Protein AF-0000000083596758 (afdb_homodimer)

Radius of gyration: 27.06 Å; Cα contacts (8 Å, |Δi|>4): 1217; chains: 2; bounding box: 41×92×55 Å

InterPro domains:
  IPR000073 Alpha/beta hydrolase fold-1 [PF00561] (24-127)
  IPR029058 Alpha/Beta hydrolase fold [G3DSA:3.40.50.1820] (1-276)
  IPR029058 Alpha/Beta hydrolase fold [SSF53474] (4-275)
  IPR050266 AB hydrolase superfamily [PTHR43798] (19-276)

Structure (mmCIF, N/CA/C/O backbone):
data_AF-0000000083596758-model_v1
#
loop_
_entity.id
_entity.type
_entity.pdbx_description
1 polymer 'Alpha/beta hydrolase'
#
loop_
_atom_site.group_PDB
_atom_site.id
_atom_site.type_symbol
_atom_site.label_atom_id
_atom_site.label_alt_id
_atom_site.label_comp_id
_atom_site.label_asym_id
_atom_site.label_entity_id
_atom_site.label_seq_id
_atom_site.pdbx_PDB_ins_code
_atom_site.Cartn_x
_atom_site.Cartn_y
_atom_site.Cartn_z
_atom_site.occupancy
_atom_site.B_iso_or_equiv
_atom_site.auth_seq_id
_atom_site.auth_comp_id
_atom_site.auth_asym_id
_atom_site.auth_atom_id
_atom_site.pdbx_PDB_model_num
ATOM 1 N N . MET A 1 1 ? -4.664 32.719 -5.516 1 89.81 1 MET A N 1
ATOM 2 C CA . MET A 1 1 ? -4.91 32.188 -4.176 1 89.81 1 MET A CA 1
ATOM 3 C C . MET A 1 1 ? -5.664 33.188 -3.322 1 89.81 1 MET A C 1
ATOM 5 O O . MET A 1 1 ? -5.309 34.375 -3.295 1 89.81 1 MET A O 1
ATOM 9 N N . GLU A 1 2 ? -6.789 32.812 -2.775 1 94.81 2 GLU A N 1
ATOM 10 C CA . GLU A 1 2 ? -7.566 33.656 -1.865 1 94.81 2 GLU A CA 1
ATOM 11 C C . GLU A 1 2 ? -7.566 33.094 -0.452 1 94.81 2 GLU A C 1
ATOM 13 O O . GLU A 1 2 ? -7.414 31.875 -0.271 1 94.81 2 GLU A O 1
ATOM 18 N N . THR A 1 3 ? -7.672 33.969 0.487 1 97.44 3 THR A N 1
ATOM 19 C CA . THR A 1 3 ? -7.773 33.531 1.877 1 97.44 3 THR A CA 1
ATOM 20 C C . THR A 1 3 ? -9.172 33.781 2.428 1 97.44 3 THR A C 1
ATOM 22 O O . THR A 1 3 ? -9.805 34.781 2.059 1 97.44 3 THR A O 1
ATOM 25 N N . ASN A 1 4 ? -9.617 32.875 3.217 1 98 4 ASN A N 1
ATOM 26 C CA . ASN A 1 4 ? -10.961 32.969 3.787 1 98 4 ASN A CA 1
ATOM 27 C C . ASN A 1 4 ? -10.969 32.562 5.258 1 98 4 ASN A C 1
ATOM 29 O O . ASN A 1 4 ? -10.039 31.906 5.734 1 98 4 ASN A O 1
ATOM 33 N N . VAL A 1 5 ? -11.953 33.062 5.969 1 98.12 5 VAL A N 1
ATOM 34 C CA . VAL A 1 5 ? -12.242 32.625 7.34 1 98.12 5 VAL A CA 1
ATOM 35 C C . VAL A 1 5 ? -13.703 32.219 7.461 1 98.12 5 VAL A C 1
ATOM 37 O O . VAL A 1 5 ? -14.594 32.906 6.938 1 98.12 5 VAL A O 1
ATOM 40 N N . VAL A 1 6 ? -13.914 31.141 8.07 1 98 6 VAL A N 1
ATOM 41 C CA . VAL A 1 6 ? -15.273 30.656 8.266 1 98 6 VAL A CA 1
ATOM 42 C C . VAL A 1 6 ? -15.461 30.203 9.711 1 98 6 VAL A C 1
ATOM 44 O O . VAL A 1 6 ? -14.492 29.844 10.391 1 98 6 VAL A O 1
ATOM 47 N N . ASN A 1 7 ? -16.672 30.344 10.227 1 97.69 7 ASN A N 1
ATOM 48 C CA . ASN A 1 7 ? -16.984 29.828 11.562 1 97.69 7 ASN A CA 1
ATOM 49 C C . ASN A 1 7 ? -17.375 28.359 11.531 1 97.69 7 ASN A C 1
ATOM 51 O O . ASN A 1 7 ? -18.312 27.984 10.828 1 97.69 7 ASN A O 1
ATOM 55 N N . VAL A 1 8 ? -16.641 27.625 12.203 1 95.44 8 VAL A N 1
ATOM 56 C CA . VAL A 1 8 ? -16.875 26.188 12.305 1 95.44 8 VAL A CA 1
ATOM 57 C C . VAL A 1 8 ? -16.922 25.766 13.773 1 95.44 8 VAL A C 1
ATOM 59 O O . VAL A 1 8 ? -15.953 25.938 14.508 1 95.44 8 VAL A O 1
ATOM 62 N N . ASN A 1 9 ? -18.031 25.156 14.18 1 95.19 9 ASN A N 1
ATOM 63 C CA . ASN A 1 9 ? -18.203 24.672 15.539 1 95.19 9 ASN A CA 1
ATOM 64 C C . ASN A 1 9 ? -17.828 25.734 16.562 1 95.19 9 ASN A C 1
ATOM 66 O O . ASN A 1 9 ? -17.078 25.469 17.5 1 95.19 9 ASN A O 1
ATOM 70 N N . GLY A 1 10 ? -18.125 26.938 16.344 1 94.62 10 GLY A N 1
ATOM 71 C CA . GLY A 1 10 ? -18 27.984 17.328 1 94.62 10 GLY A CA 1
ATOM 72 C C . GLY A 1 10 ? -16.656 28.688 17.297 1 94.62 10 GLY A C 1
ATOM 73 O O . GLY A 1 10 ? -16.344 29.5 18.172 1 94.62 10 GLY A O 1
ATOM 74 N N . GLY A 1 11 ? -15.867 28.359 16.297 1 96.56 11 GLY A N 1
ATOM 75 C CA . GLY A 1 11 ? -14.562 28.984 16.156 1 96.56 11 GLY A CA 1
ATOM 76 C C . GLY A 1 11 ? -14.203 29.312 14.719 1 96.56 11 GLY A C 1
ATOM 77 O O . GLY A 1 11 ? -14.742 28.703 13.789 1 96.56 11 GLY A O 1
ATOM 78 N N . GLU A 1 12 ? -13.328 30.203 14.594 1 98.06 12 GLU A N 1
ATOM 79 C CA . GLU A 1 12 ? -12.914 30.641 13.266 1 98.06 12 GLU A CA 1
ATOM 80 C C . GLU A 1 12 ? -11.867 29.688 12.68 1 98.06 12 GLU A C 1
ATOM 82 O O . GLU A 1 12 ? -10.93 29.281 13.367 1 98.06 12 GLU A O 1
ATOM 87 N N . LEU A 1 13 ? -12.062 29.328 11.445 1 98.62 13 LEU A N 1
ATOM 88 C CA . LEU A 1 13 ? -11.086 28.547 10.695 1 98.62 13 LEU A CA 1
ATOM 89 C C . LEU A 1 13 ? -10.602 29.312 9.469 1 98.62 13 LEU A C 1
ATOM 91 O O . LEU A 1 13 ? -11.414 29.734 8.633 1 98.62 13 LEU A O 1
ATOM 95 N N . PHE A 1 14 ? -9.336 29.516 9.422 1 98.69 14 PHE A N 1
ATOM 96 C CA . PHE A 1 14 ? -8.695 30.156 8.281 1 98.69 14 PHE A CA 1
ATOM 97 C C . PHE A 1 14 ? -8.281 29.125 7.246 1 98.69 14 PHE A C 1
ATOM 99 O O . PHE A 1 14 ? -7.812 28.031 7.598 1 98.69 14 PHE A O 1
ATOM 106 N N . TYR A 1 15 ? -8.484 29.438 5.926 1 98.75 15 TYR A N 1
ATOM 107 C CA . TYR A 1 15 ? -7.934 28.562 4.898 1 98.75 15 TYR A CA 1
ATOM 108 C C . TYR A 1 15 ? -7.523 29.344 3.662 1 98.75 15 TYR A C 1
ATOM 110 O O . TYR A 1 15 ? -8.133 30.375 3.346 1 98.75 15 TYR A O 1
ATOM 118 N N . ALA A 1 16 ? -6.434 28.938 3.07 1 98.69 16 ALA A N 1
ATOM 119 C CA . ALA A 1 16 ? -6.02 29.391 1.745 1 98.69 16 ALA A CA 1
ATOM 120 C C . ALA A 1 16 ? -6.688 28.562 0.647 1 98.69 16 ALA A C 1
ATOM 122 O O . ALA A 1 16 ? -6.723 27.328 0.723 1 98.69 16 ALA A O 1
ATOM 123 N N . ASP A 1 17 ? -7.23 29.25 -0.386 1 98.62 17 ASP A N 1
ATOM 124 C CA . ASP A 1 17 ? -8.008 28.625 -1.45 1 98.62 17 ASP A CA 1
ATOM 125 C C . ASP A 1 17 ? -7.367 28.859 -2.814 1 98.62 17 ASP A C 1
ATOM 127 O O . ASP A 1 17 ? -7.297 30 -3.287 1 98.62 17 ASP A O 1
ATOM 131 N N . TYR A 1 18 ? -6.852 27.781 -3.387 1 98.56 18 TYR A N 1
ATOM 132 C CA . TYR A 1 18 ? -6.297 27.797 -4.734 1 98.56 18 TYR A CA 1
ATOM 133 C C . TYR A 1 18 ? -7.273 27.203 -5.738 1 98.56 18 TYR A C 1
ATOM 135 O O . TYR A 1 18 ? -7.691 26.062 -5.598 1 98.56 18 TYR A O 1
ATOM 143 N N . PRO A 1 19 ? -7.645 27.984 -6.762 1 97.75 19 PRO A N 1
ATOM 144 C CA . PRO A 1 19 ? -8.664 27.5 -7.695 1 97.75 19 PRO A CA 1
ATOM 145 C C . PRO A 1 19 ? -8.18 26.328 -8.547 1 97.75 19 PRO A C 1
ATOM 147 O O . PRO A 1 19 ? -6.969 26.156 -8.734 1 97.75 19 PRO A O 1
ATOM 150 N N . GLY A 1 20 ? -9.133 25.531 -9 1 97.69 20 GLY A N 1
ATOM 151 C CA . GLY A 1 20 ? -8.969 24.391 -9.898 1 97.69 20 GLY A CA 1
ATOM 152 C C . GLY A 1 20 ? -10.281 23.797 -10.352 1 97.69 20 GLY A C 1
ATOM 153 O O . GLY A 1 20 ? -11.352 24.203 -9.883 1 97.69 20 GLY A O 1
ATOM 154 N N . THR A 1 21 ? -10.195 22.766 -11.281 1 96.81 21 THR A N 1
ATOM 155 C CA . THR A 1 21 ? -11.445 22.375 -11.914 1 96.81 21 THR A CA 1
ATOM 156 C C . THR A 1 21 ? -11.617 20.859 -11.875 1 96.81 21 THR A C 1
ATOM 158 O O . THR A 1 21 ? -12.695 20.344 -12.188 1 96.81 21 THR A O 1
ATOM 161 N N . GLN A 1 22 ? -10.68 20.062 -11.484 1 97.44 22 GLN A N 1
ATOM 162 C CA . GLN A 1 22 ? -10.734 18.609 -11.594 1 97.44 22 GLN A CA 1
ATOM 163 C C . GLN A 1 22 ? -11.164 17.969 -10.281 1 97.44 22 GLN A C 1
ATOM 165 O O . GLN A 1 22 ? -11.102 16.75 -10.125 1 97.44 22 GLN A O 1
ATOM 170 N N . GLY A 1 23 ? -11.602 18.797 -9.281 1 98 23 GLY A N 1
ATOM 171 C CA . GLY A 1 23 ? -11.945 18.344 -7.945 1 98 23 GLY A CA 1
ATOM 172 C C . GLY A 1 23 ? -11.344 19.203 -6.852 1 98 23 GLY A C 1
ATOM 173 O O . GLY A 1 23 ? -10.617 20.172 -7.141 1 98 23 GLY A O 1
ATOM 174 N N . THR A 1 24 ? -11.664 18.891 -5.598 1 98.88 24 THR A N 1
ATOM 175 C CA . THR A 1 24 ? -11.203 19.719 -4.488 1 98.88 24 THR A CA 1
ATOM 176 C C . THR A 1 24 ? -10.344 18.891 -3.527 1 98.88 24 THR A C 1
ATOM 178 O O . THR A 1 24 ? -10.766 17.828 -3.059 1 98.88 24 THR A O 1
ATOM 181 N N . ILE A 1 25 ? -9.164 19.312 -3.314 1 98.94 25 ILE A N 1
ATOM 182 C CA . ILE A 1 25 ? -8.258 18.75 -2.312 1 98.94 25 ILE A CA 1
ATOM 183 C C . ILE A 1 25 ? -8.266 19.641 -1.064 1 98.94 25 ILE A C 1
ATOM 185 O O . ILE A 1 25 ? -8.078 20.859 -1.154 1 98.94 25 ILE A O 1
ATOM 189 N N . VAL A 1 26 ? -8.547 19.094 0.053 1 98.94 26 VAL A N 1
ATOM 190 C CA . VAL A 1 26 ? -8.445 19.797 1.334 1 98.94 26 VAL A CA 1
ATOM 191 C C . VAL A 1 26 ? -7.23 19.281 2.105 1 98.94 26 VAL A C 1
ATOM 193 O O . VAL A 1 26 ? -7.094 18.078 2.328 1 98.94 26 VAL A O 1
ATOM 196 N N . ALA A 1 27 ? -6.371 20.188 2.51 1 98.94 27 ALA A N 1
ATOM 197 C CA . ALA A 1 27 ? -5.086 19.812 3.09 1 98.94 27 ALA A CA 1
ATOM 198 C C . ALA A 1 27 ? -4.938 20.359 4.508 1 98.94 27 ALA A C 1
ATOM 200 O O . ALA A 1 27 ? -5.352 21.484 4.789 1 98.94 27 ALA A O 1
ATOM 201 N N . VAL A 1 28 ? -4.379 19.516 5.367 1 98.94 28 VAL A N 1
ATOM 202 C CA . VAL A 1 28 ? -4.188 19.891 6.762 1 98.94 28 VAL A CA 1
ATOM 203 C C . VAL A 1 28 ? -2.732 19.656 7.168 1 98.94 28 VAL A C 1
ATOM 205 O O . VAL A 1 28 ? -2.133 18.656 6.789 1 98.94 28 VAL A O 1
ATOM 208 N N . HIS A 1 29 ? -2.203 20.531 7.895 1 98.81 29 HIS A N 1
ATOM 209 C CA . HIS A 1 29 ? -0.805 20.578 8.305 1 98.81 29 HIS A CA 1
ATOM 210 C C . HIS A 1 29 ? -0.559 19.75 9.555 1 98.81 29 HIS A C 1
ATOM 212 O O . HIS A 1 29 ? -1.462 19.062 10.031 1 98.81 29 HIS A O 1
ATOM 218 N N . GLY A 1 30 ? 0.671 19.734 10.039 1 98.69 30 GLY A N 1
ATOM 219 C CA . GLY A 1 30 ? 1.101 18.953 11.188 1 98.69 30 GLY A CA 1
ATOM 220 C C . GLY A 1 30 ? 0.884 19.672 12.508 1 98.69 30 GLY A C 1
ATOM 221 O O . GLY A 1 30 ? 0.306 20.75 12.547 1 98.69 30 GLY A O 1
ATOM 222 N N . LEU A 1 31 ? 1.42 19.156 13.562 1 98.56 31 LEU A N 1
ATOM 223 C CA . LEU A 1 31 ? 1.129 19.5 14.953 1 98.56 31 LEU A CA 1
ATOM 224 C C . LEU A 1 31 ? 1.433 20.969 15.227 1 98.56 31 LEU A C 1
ATOM 226 O O . LEU A 1 31 ? 0.623 21.672 15.844 1 98.56 31 LEU A O 1
ATOM 230 N N . THR A 1 32 ? 2.566 21.453 14.742 1 97.12 32 THR A N 1
ATOM 231 C CA . THR A 1 32 ? 2.98 22.812 15.062 1 97.12 32 THR A CA 1
ATOM 232 C C . THR A 1 32 ? 2.979 23.688 13.82 1 97.12 32 THR A C 1
ATOM 234 O O . THR A 1 32 ? 3.639 24.734 13.789 1 97.12 32 THR A O 1
ATOM 237 N N . GLY A 1 33 ? 2.293 23.219 12.812 1 97.56 33 GLY A N 1
ATOM 238 C CA . GLY A 1 33 ? 2.369 23.922 11.547 1 97.56 33 GLY A CA 1
ATOM 239 C C . GLY A 1 33 ? 1.163 24.797 11.273 1 97.56 33 GLY A C 1
ATOM 240 O O . GLY A 1 33 ? 0.486 25.234 12.211 1 97.56 33 GLY A O 1
ATOM 241 N N . ASN A 1 34 ? 1.078 25.172 10.062 1 98.5 34 ASN A N 1
ATOM 242 C CA . ASN A 1 34 ? -0.009 25.953 9.492 1 98.5 34 ASN A CA 1
ATOM 243 C C . ASN A 1 34 ? -0.169 25.688 7.996 1 98.5 34 ASN A C 1
ATOM 245 O O . ASN A 1 34 ? 0.519 24.844 7.438 1 98.5 34 ASN A O 1
ATOM 249 N N . HIS A 1 35 ? -1.132 26.422 7.34 1 98.69 35 HIS A N 1
ATOM 250 C CA . HIS A 1 35 ? -1.505 26.094 5.969 1 98.69 35 HIS A CA 1
ATOM 251 C C . HIS A 1 35 ? -0.314 26.219 5.027 1 98.69 35 HIS A C 1
ATOM 253 O O . HIS A 1 35 ? -0.29 25.609 3.957 1 98.69 35 HIS A O 1
ATOM 259 N N . LYS A 1 36 ? 0.715 26.984 5.379 1 98.25 36 LYS A N 1
ATOM 260 C CA . LYS A 1 36 ? 1.865 27.234 4.516 1 98.25 36 LYS A CA 1
ATOM 261 C C . LYS A 1 36 ? 2.77 26 4.438 1 98.25 36 LYS A C 1
ATOM 263 O O . LYS A 1 36 ? 3.625 25.922 3.553 1 98.25 36 LYS A O 1
ATOM 268 N N . GLN A 1 37 ? 2.551 25.078 5.367 1 97.81 37 GLN A N 1
ATOM 269 C CA . GLN A 1 37 ? 3.314 23.828 5.336 1 97.81 37 GLN A CA 1
ATOM 270 C C . GLN A 1 37 ? 2.957 23 4.109 1 97.81 37 GLN A C 1
ATOM 272 O O . GLN A 1 37 ? 3.723 22.109 3.705 1 97.81 37 GLN A O 1
ATOM 277 N N . MET A 1 38 ? 1.805 23.297 3.52 1 98.38 38 MET A N 1
ATOM 278 C CA . MET A 1 38 ? 1.332 22.516 2.385 1 98.38 38 MET A CA 1
ATOM 279 C C . MET A 1 38 ? 1.638 23.219 1.067 1 98.38 38 MET A C 1
ATOM 281 O O . MET A 1 38 ? 1.097 22.859 0.023 1 98.38 38 MET A O 1
ATOM 285 N N . HIS A 1 39 ? 2.523 24.156 1.087 1 97.56 39 HIS A N 1
ATOM 286 C CA . HIS A 1 39 ? 2.797 25.078 -0.008 1 97.56 39 HIS A CA 1
ATOM 287 C C . HIS A 1 39 ? 3.213 24.344 -1.271 1 97.56 39 HIS A C 1
ATOM 289 O O . HIS A 1 39 ? 2.672 24.578 -2.35 1 97.56 39 HIS A O 1
ATOM 295 N N . TYR A 1 40 ? 4.137 23.453 -1.19 1 97.94 40 TYR A N 1
ATOM 296 C CA . TYR A 1 40 ? 4.684 22.797 -2.375 1 97.94 40 TYR A CA 1
ATOM 297 C C . TYR A 1 40 ? 3.635 21.906 -3.037 1 97.94 40 TYR A C 1
ATOM 299 O O . TYR A 1 40 ? 3.619 21.766 -4.262 1 97.94 40 TYR A O 1
ATOM 307 N N . TYR A 1 41 ? 2.756 21.375 -2.213 1 98.75 41 TYR A N 1
ATOM 308 C CA . TYR A 1 41 ? 1.682 20.562 -2.771 1 98.75 41 TYR A CA 1
ATOM 309 C C . TYR A 1 41 ? 0.6 21.438 -3.389 1 98.75 41 TYR A C 1
ATOM 311 O O . TYR A 1 41 ? 0.022 21.094 -4.422 1 98.75 41 TYR A O 1
ATOM 319 N N . ALA A 1 42 ? 0.338 22.594 -2.768 1 98.62 42 ALA A N 1
ATOM 320 C CA . ALA A 1 42 ? -0.58 23.547 -3.369 1 98.62 42 ALA A CA 1
ATOM 321 C C . ALA A 1 42 ? -0.071 24.016 -4.73 1 98.62 42 ALA A C 1
ATOM 323 O O . ALA A 1 42 ? -0.833 24.078 -5.699 1 98.62 42 ALA A O 1
ATOM 324 N N . GLN A 1 43 ? 1.23 24.297 -4.789 1 98.12 43 GLN A N 1
ATOM 325 C CA . GLN A 1 43 ? 1.823 24.75 -6.039 1 98.12 43 GLN A CA 1
ATOM 326 C C . GLN A 1 43 ? 1.802 23.656 -7.098 1 98.12 43 GLN A C 1
ATOM 328 O O . GLN A 1 43 ? 1.591 23.938 -8.281 1 98.12 43 GLN A O 1
ATOM 333 N N . LEU A 1 44 ? 1.998 22.469 -6.676 1 98.31 44 LEU A N 1
ATOM 334 C CA . LEU A 1 44 ? 2.014 21.312 -7.578 1 98.31 44 LEU A CA 1
ATOM 335 C C . LEU A 1 44 ? 0.642 21.109 -8.211 1 98.31 44 LEU A C 1
ATOM 337 O O . LEU A 1 44 ? 0.542 20.766 -9.391 1 98.31 44 LEU A O 1
ATOM 341 N N . LEU A 1 45 ? -0.464 21.359 -7.418 1 98.69 45 LEU A N 1
ATOM 342 C CA . LEU A 1 45 ? -1.747 20.781 -7.805 1 98.69 45 LEU A CA 1
ATOM 343 C C . LEU A 1 45 ? -2.738 21.875 -8.195 1 98.69 45 LEU A C 1
ATOM 345 O O . LEU A 1 45 ? -3.762 21.594 -8.82 1 98.69 45 LEU A O 1
ATOM 349 N N . LYS A 1 46 ? -2.434 23.078 -7.812 1 98.06 46 LYS A N 1
ATOM 350 C CA . LYS A 1 46 ? -3.34 24.172 -8.125 1 98.06 46 LYS A CA 1
ATOM 351 C C . LYS A 1 46 ? -3.574 24.281 -9.633 1 98.06 46 LYS A C 1
ATOM 353 O O . LYS A 1 46 ? -2.727 23.875 -10.43 1 98.06 46 LYS A O 1
ATOM 358 N N . GLY A 1 47 ? -4.703 24.859 -10.008 1 97.69 47 GLY A N 1
ATOM 359 C CA . GLY A 1 47 ? -5.066 24.938 -11.414 1 97.69 47 GLY A CA 1
ATOM 360 C C . GLY A 1 47 ? -5.805 23.703 -11.914 1 97.69 47 GLY A C 1
ATOM 361 O O . GLY A 1 47 ? -6.879 23.828 -12.508 1 97.69 47 GLY A O 1
ATOM 362 N N . ASP A 1 48 ? -5.254 22.547 -11.609 1 98.06 48 ASP A N 1
ATOM 363 C CA . ASP A 1 48 ? -5.934 21.297 -11.922 1 98.06 48 ASP A CA 1
ATOM 364 C C . ASP A 1 48 ? -7.004 20.969 -10.883 1 98.06 48 ASP A C 1
ATOM 366 O O . ASP A 1 48 ? -8.148 20.688 -11.227 1 98.06 48 ASP A O 1
ATOM 370 N N . TYR A 1 49 ? -6.594 21.094 -9.625 1 98.69 49 TYR A N 1
ATOM 371 C CA . TYR A 1 49 ? -7.504 20.859 -8.508 1 98.69 49 TYR A CA 1
ATOM 372 C C . TYR A 1 49 ? -7.719 22.141 -7.711 1 98.69 49 TYR A C 1
ATOM 374 O O . TYR A 1 49 ? -6.793 22.953 -7.551 1 98.69 49 TYR A O 1
ATOM 382 N N . ARG A 1 50 ? -8.898 22.375 -7.227 1 98.75 50 ARG A N 1
ATOM 383 C CA . ARG A 1 50 ? -9.039 23.328 -6.129 1 98.75 50 ARG A CA 1
ATOM 384 C C . ARG A 1 50 ? -8.312 22.844 -4.883 1 98.75 50 ARG A C 1
ATOM 386 O O . ARG A 1 50 ? -8.492 21.688 -4.465 1 98.75 50 ARG A O 1
ATOM 393 N N . PHE A 1 51 ? -7.469 23.625 -4.43 1 98.88 51 PHE A N 1
ATOM 394 C CA . PHE A 1 51 ? -6.656 23.25 -3.279 1 98.88 51 PHE A CA 1
ATOM 395 C C . PHE A 1 51 ? -6.938 24.172 -2.096 1 98.88 51 PHE A C 1
ATOM 397 O O . PHE A 1 51 ? -6.707 25.375 -2.17 1 98.88 51 PHE A O 1
ATOM 404 N N . ILE A 1 52 ? -7.453 23.562 -1.037 1 98.88 52 ILE A N 1
ATOM 405 C CA . ILE A 1 52 ? -7.773 24.297 0.184 1 98.88 52 ILE A CA 1
ATOM 406 C C . ILE A 1 52 ? -6.824 23.875 1.303 1 98.88 52 ILE A C 1
ATOM 408 O O . ILE A 1 52 ? -6.789 22.703 1.687 1 98.88 52 ILE A O 1
ATOM 412 N N . SER A 1 53 ? -6.062 24.766 1.787 1 98.88 53 SER A N 1
ATOM 413 C CA . SER A 1 53 ? -5.145 24.516 2.891 1 98.88 53 SER A CA 1
ATOM 414 C C . SER A 1 53 ? -5.59 25.234 4.16 1 98.88 53 SER A C 1
ATOM 416 O O . SER A 1 53 ? -5.707 26.453 4.176 1 98.88 53 SER A O 1
ATOM 418 N N . VAL A 1 54 ? -5.703 24.5 5.273 1 98.81 54 VAL A N 1
ATOM 419 C CA . VAL A 1 54 ? -6.387 25.016 6.453 1 98.81 54 VAL A CA 1
ATOM 420 C C . VAL A 1 54 ? -5.367 25.312 7.555 1 98.81 54 VAL A C 1
ATOM 422 O O . VAL A 1 54 ? -4.367 24.594 7.688 1 98.81 54 VAL A O 1
ATOM 425 N N . ASP A 1 55 ? -5.609 26.391 8.273 1 98.88 55 ASP A N 1
ATOM 426 C CA . ASP A 1 55 ? -5.055 26.516 9.617 1 98.88 55 ASP A CA 1
ATOM 427 C C . ASP A 1 55 ? -5.977 25.859 10.656 1 98.88 55 ASP A C 1
ATOM 429 O O . ASP A 1 55 ? -7.113 26.297 10.844 1 98.88 55 ASP A O 1
ATOM 433 N N . LEU A 1 56 ? -5.492 24.859 11.312 1 98.81 56 LEU A N 1
ATOM 434 C CA . LEU A 1 56 ? -6.289 24.297 12.398 1 98.81 56 LEU A CA 1
ATOM 435 C C . LEU A 1 56 ? -6.516 25.328 13.5 1 98.81 56 LEU A C 1
ATOM 437 O O . LEU A 1 56 ? -5.719 26.266 13.656 1 98.81 56 LEU A O 1
ATOM 441 N N . LYS A 1 57 ? -7.59 25.172 14.25 1 98.69 57 LYS A N 1
ATOM 442 C CA . LYS A 1 57 ? -7.793 26.062 15.391 1 98.69 57 LYS A CA 1
ATOM 443 C C . LYS A 1 57 ? -6.582 26.047 16.312 1 98.69 57 LYS A C 1
ATOM 445 O O . LYS A 1 57 ? -6.027 24.984 16.609 1 98.69 57 LYS A O 1
ATOM 450 N N . GLY A 1 58 ? -6.207 27.203 16.703 1 98 58 GLY A N 1
ATOM 451 C CA . GLY A 1 58 ? -5.035 27.359 17.547 1 98 58 GLY A CA 1
ATOM 452 C C . GLY A 1 58 ? -3.748 27.531 16.766 1 98 58 GLY A C 1
ATOM 453 O O . GLY A 1 58 ? -2.68 27.734 17.359 1 98 58 GLY A O 1
ATOM 454 N N . ARG A 1 59 ? -3.879 27.484 15.438 1 98.12 59 ARG A N 1
ATOM 455 C CA . ARG A 1 59 ? -2.717 27.672 14.57 1 98.12 59 ARG A CA 1
ATOM 456 C C . ARG A 1 59 ? -2.941 28.812 13.578 1 98.12 59 ARG A C 1
ATOM 458 O O . ARG A 1 59 ? -4.07 29.062 13.156 1 98.12 59 ARG A O 1
ATOM 465 N N . GLY A 1 60 ? -1.824 29.438 13.219 1 97.62 60 GLY A N 1
ATOM 466 C CA . GLY A 1 60 ? -1.878 30.453 12.18 1 97.62 60 GLY A CA 1
ATOM 467 C C . GLY A 1 60 ? -2.891 31.547 12.469 1 97.62 60 GLY A C 1
ATOM 468 O O . GLY A 1 60 ? -2.873 32.156 13.547 1 97.62 60 GLY A O 1
ATOM 469 N N . ASN A 1 61 ? -3.783 31.734 11.492 1 97.88 61 ASN A N 1
ATOM 470 C CA . ASN A 1 61 ? -4.727 32.844 11.633 1 97.88 61 ASN A CA 1
ATOM 471 C C . ASN A 1 61 ? -6.129 32.344 11.969 1 97.88 61 ASN A C 1
ATOM 473 O O . ASN A 1 61 ? -7.098 33.094 11.875 1 97.88 61 ASN A O 1
ATOM 477 N N . SER A 1 62 ? -6.234 31.047 12.305 1 98.5 62 SER A N 1
ATOM 478 C CA . SER A 1 62 ? -7.492 30.531 12.836 1 98.5 62 SER A CA 1
ATOM 479 C C . SER A 1 62 ? -7.707 30.984 14.273 1 98.5 62 SER A C 1
ATOM 481 O O . SER A 1 62 ? -6.789 31.516 14.906 1 98.5 62 SER A O 1
ATOM 483 N N . GLY A 1 63 ? -8.898 30.844 14.758 1 97.38 63 GLY A N 1
ATOM 484 C CA . GLY A 1 63 ? -9.227 31.172 16.141 1 97.38 63 GLY A CA 1
ATOM 485 C C . GLY A 1 63 ? -8.523 30.281 17.141 1 97.38 63 GLY A C 1
ATOM 486 O O . GLY A 1 63 ? -7.785 29.375 16.766 1 97.38 63 GLY A O 1
ATOM 487 N N . GLN A 1 64 ? -8.797 30.516 18.391 1 95.94 64 GLN A N 1
ATOM 488 C CA . GLN A 1 64 ? -8.148 29.781 19.469 1 95.94 64 GLN A CA 1
ATOM 489 C C . GLN A 1 64 ? -8.625 28.344 19.516 1 95.94 64 GLN A C 1
ATOM 491 O O . GLN A 1 64 ? -9.773 28.047 19.156 1 95.94 64 GLN A O 1
ATOM 496 N N . ALA A 1 65 ? -7.723 27.469 19.906 1 95.69 65 ALA A N 1
ATOM 497 C CA . ALA A 1 65 ? -8.117 26.094 20.141 1 95.69 65 ALA A CA 1
ATOM 498 C C . ALA A 1 65 ? -9.078 25.984 21.312 1 95.69 65 ALA A C 1
ATOM 500 O O . ALA A 1 65 ? -8.93 26.688 22.312 1 95.69 65 ALA A O 1
ATOM 501 N N . PRO A 1 66 ? -10.031 25.141 21.172 1 95.69 66 PRO A N 1
ATOM 502 C CA . PRO A 1 66 ? -10.945 24.953 22.297 1 95.69 66 PRO A CA 1
ATOM 503 C C . PRO A 1 66 ? -10.281 24.25 23.484 1 95.69 66 PRO A C 1
ATOM 505 O O . PRO A 1 66 ? -9.172 23.719 23.344 1 95.69 66 PRO A O 1
ATOM 508 N N . GLU A 1 67 ? -10.992 24.234 24.594 1 95.62 67 GLU A N 1
ATOM 509 C CA . GLU A 1 67 ? -10.484 23.625 25.828 1 95.62 67 GLU A CA 1
ATOM 510 C C . GLU A 1 67 ? -10.188 22.156 25.641 1 95.62 67 GLU A C 1
ATOM 512 O O . GLU A 1 67 ? -9.203 21.641 26.172 1 95.62 67 GLU A O 1
ATOM 517 N N . ASN A 1 68 ? -10.977 21.484 24.828 1 95.25 68 ASN A N 1
ATOM 518 C CA . ASN A 1 68 ? -10.836 20.047 24.625 1 95.25 68 ASN A CA 1
ATOM 519 C C . ASN A 1 68 ? -10.258 19.719 23.25 1 95.25 68 ASN A C 1
ATOM 521 O O . ASN A 1 68 ? -10.727 18.797 22.578 1 95.25 68 ASN A O 1
ATOM 525 N N . THR A 1 69 ? -9.297 20.484 22.844 1 97.81 69 THR A N 1
ATOM 526 C CA . THR A 1 69 ? -8.711 20.266 21.531 1 97.81 69 THR A CA 1
ATOM 527 C C . THR A 1 69 ? -8.117 18.859 21.422 1 97.81 69 THR A C 1
ATOM 529 O O . THR A 1 69 ? -7.66 18.297 22.422 1 97.81 69 THR A O 1
ATOM 532 N N . SER A 1 70 ? -8.234 18.25 20.297 1 98.31 70 SER A N 1
ATOM 533 C CA . SER A 1 70 ? -7.773 16.906 19.984 1 98.31 70 SER A CA 1
ATOM 534 C C . SER A 1 70 ? -7.855 16.625 18.484 1 98.31 70 SER A C 1
ATOM 536 O O . SER A 1 70 ? -8.469 17.391 17.734 1 98.31 70 SER A O 1
ATOM 538 N N . ILE A 1 71 ? -7.258 15.586 18.141 1 98.38 71 ILE A N 1
ATOM 539 C CA . ILE A 1 71 ? -7.391 15.109 16.766 1 98.38 71 ILE A CA 1
ATOM 540 C C . ILE A 1 71 ? -8.867 14.945 16.422 1 98.38 71 ILE A C 1
ATOM 542 O O . ILE A 1 71 ? -9.305 15.32 15.328 1 98.38 71 ILE A O 1
ATOM 546 N N . GLU A 1 72 ? -9.648 14.445 17.359 1 98.12 72 GLU A N 1
ATOM 547 C CA . GLU A 1 72 ? -11.078 14.242 17.141 1 98.12 72 GLU A CA 1
ATOM 548 C C . GLU A 1 72 ? -11.797 15.578 16.922 1 98.12 72 GLU A C 1
ATOM 550 O O . GLU A 1 72 ? -12.664 15.695 16.062 1 98.12 72 GLU A O 1
ATOM 555 N N . GLN A 1 73 ? -11.445 16.531 17.75 1 98.06 73 GLN A N 1
ATOM 556 C CA . GLN A 1 73 ? -12.078 17.844 17.609 1 98.06 73 GLN A CA 1
ATOM 557 C C . GLN A 1 73 ? -11.719 18.484 16.266 1 98.06 73 GLN A C 1
ATOM 559 O O . GLN A 1 73 ? -12.57 19.078 15.609 1 98.06 73 GLN A O 1
ATOM 564 N N . HIS A 1 74 ? -10.445 18.438 15.914 1 98.75 74 HIS A N 1
ATOM 565 C CA . HIS A 1 74 ? -10.039 18.953 14.609 1 98.75 74 HIS A CA 1
ATOM 566 C C . HIS A 1 74 ? -10.742 18.203 13.477 1 98.75 74 HIS A C 1
ATOM 568 O O . HIS A 1 74 ? -11.109 18.812 12.469 1 98.75 74 HIS A O 1
ATOM 574 N N . THR A 1 75 ? -10.93 16.875 13.641 1 98.75 75 THR A N 1
ATOM 575 C CA . THR A 1 75 ? -11.672 16.078 12.664 1 98.75 75 THR A CA 1
ATOM 576 C C . THR A 1 75 ? -13.078 16.625 12.469 1 98.75 75 THR A C 1
ATOM 578 O O . THR A 1 75 ? -13.523 16.828 11.336 1 98.75 75 THR A O 1
ATOM 581 N N . LYS A 1 76 ? -13.75 16.922 13.562 1 98.5 76 LYS A N 1
ATOM 582 C CA . LYS A 1 76 ? -15.094 17.484 13.516 1 98.5 76 LYS A CA 1
ATOM 583 C C . LYS A 1 76 ? -15.109 18.828 12.789 1 98.5 76 LYS A C 1
ATOM 585 O O . LYS A 1 76 ? -16.031 19.125 12.023 1 98.5 76 LYS A O 1
ATOM 590 N N . ASP A 1 77 ? -14.109 19.594 13.062 1 98.75 77 ASP A N 1
ATOM 591 C CA . ASP A 1 77 ? -14.023 20.906 12.414 1 98.75 77 ASP A CA 1
ATOM 592 C C . ASP A 1 77 ? -13.898 20.766 10.898 1 98.75 77 ASP A C 1
ATOM 594 O O . ASP A 1 77 ? -14.531 21.5 10.148 1 98.75 77 ASP A O 1
ATOM 598 N N . ILE A 1 78 ? -13.078 19.828 10.43 1 98.88 78 ILE A N 1
ATOM 599 C CA . ILE A 1 78 ? -12.875 19.625 9 1 98.88 78 ILE A CA 1
ATOM 600 C C . ILE A 1 78 ? -14.156 19.109 8.367 1 98.88 78 ILE A C 1
ATOM 602 O O . ILE A 1 78 ? -14.523 19.516 7.258 1 98.88 78 ILE A O 1
ATOM 606 N N . LEU A 1 79 ? -14.859 18.188 9.055 1 98.75 79 LEU A N 1
ATOM 607 C CA . LEU A 1 79 ? -16.125 17.688 8.547 1 98.75 79 LEU A CA 1
ATOM 608 C C . LEU A 1 79 ? -17.125 18.812 8.32 1 98.75 79 LEU A C 1
ATOM 610 O O . LEU A 1 79 ? -17.766 18.891 7.273 1 98.75 79 LEU A O 1
ATOM 614 N N . VAL A 1 80 ? -17.203 19.734 9.281 1 98.56 80 VAL A N 1
ATOM 615 C CA . VAL A 1 80 ? -18.125 20.875 9.172 1 98.56 80 VAL A CA 1
ATOM 616 C C . VAL A 1 80 ? -17.672 21.812 8.062 1 98.56 80 VAL A C 1
ATOM 618 O O . VAL A 1 80 ? -18.5 22.359 7.328 1 98.56 80 VAL A O 1
ATOM 621 N N . LEU A 1 81 ? -16.344 21.984 7.926 1 98.69 81 LEU A N 1
ATOM 622 C CA . LEU A 1 81 ? -15.82 22.812 6.852 1 98.69 81 LEU A CA 1
ATOM 623 C C . LEU A 1 81 ? -16.25 22.281 5.488 1 98.69 81 LEU A C 1
ATOM 625 O O . LEU A 1 81 ? -16.688 23.047 4.629 1 98.69 81 LEU A O 1
ATOM 629 N N . LEU A 1 82 ? -16.078 20.984 5.281 1 98.69 82 LEU A N 1
ATOM 630 C CA . LEU A 1 82 ? -16.469 20.375 4.016 1 98.69 82 LEU A CA 1
ATOM 631 C C . LEU A 1 82 ? -17.938 20.594 3.721 1 98.69 82 LEU A C 1
ATOM 633 O O . LEU A 1 82 ? -18.312 20.891 2.582 1 98.69 82 LEU A O 1
ATOM 637 N N . GLU A 1 83 ? -18.766 20.484 4.766 1 98.12 83 GLU A N 1
ATOM 638 C CA . GLU A 1 83 ? -20.203 20.703 4.617 1 98.12 83 GLU A CA 1
ATOM 639 C C . GLU A 1 83 ? -20.516 22.141 4.258 1 98.12 83 GLU A C 1
ATOM 641 O O . GLU A 1 83 ? -21.281 22.406 3.334 1 98.12 83 GLU A O 1
ATOM 646 N N . GLN A 1 84 ? -19.922 23.031 4.949 1 97.88 84 GLN A N 1
ATOM 647 C CA . GLN A 1 84 ? -20.219 24.453 4.77 1 97.88 84 GLN A CA 1
ATOM 648 C C . GLN A 1 84 ? -19.766 24.922 3.391 1 97.88 84 GLN A C 1
ATOM 650 O O . GLN A 1 84 ? -20.406 25.781 2.785 1 97.88 84 GLN A O 1
ATOM 655 N N . LEU A 1 85 ? -18.641 24.375 2.914 1 97.94 85 LEU A N 1
ATOM 656 C CA . LEU A 1 85 ? -18.125 24.766 1.608 1 97.94 85 LEU A CA 1
ATOM 657 C C . LEU A 1 85 ? -18.766 23.953 0.496 1 97.94 85 LEU A C 1
ATOM 659 O O . LEU A 1 85 ? -18.422 24.109 -0.677 1 97.94 85 LEU A O 1
ATOM 663 N N . GLU A 1 86 ? -19.656 23.062 0.86 1 98 86 GLU A N 1
ATOM 664 C CA . GLU A 1 86 ? -20.391 22.219 -0.073 1 98 86 GLU A CA 1
ATOM 665 C C . GLU A 1 86 ? -19.438 21.438 -0.976 1 98 86 GLU A C 1
ATOM 667 O O . GLU A 1 86 ? -19.641 21.391 -2.193 1 98 86 GLU A O 1
ATOM 672 N N . ILE A 1 87 ? -18.422 20.938 -0.411 1 98.19 87 ILE A N 1
ATOM 673 C CA . ILE A 1 87 ? -17.469 20.141 -1.159 1 98.19 87 ILE A CA 1
ATOM 674 C C . ILE A 1 87 ? -17.922 18.688 -1.19 1 98.19 87 ILE A C 1
ATOM 676 O O . ILE A 1 87 ? -17.969 18.016 -0.151 1 98.19 87 ILE A O 1
ATOM 680 N N . GLU A 1 88 ? -18.234 18.203 -2.361 1 97.25 88 GLU A N 1
ATOM 681 C CA . GLU A 1 88 ? -18.594 16.797 -2.58 1 97.25 88 GLU A CA 1
ATOM 682 C C . GLU A 1 88 ? -17.422 16 -3.119 1 97.25 88 GLU A C 1
ATOM 684 O O . GLU A 1 88 ? -16.609 16.516 -3.898 1 97.25 88 GLU A O 1
ATOM 689 N N . ASN A 1 89 ? -17.312 14.719 -2.738 1 98.31 89 ASN A N 1
ATOM 690 C CA . ASN A 1 89 ? -16.281 13.805 -3.182 1 98.31 89 ASN A CA 1
ATOM 691 C C . ASN A 1 89 ? -14.883 14.414 -3.01 1 98.31 89 ASN A C 1
ATOM 693 O O . ASN A 1 89 ? -14.102 14.453 -3.959 1 98.31 89 ASN A O 1
ATOM 697 N N . PRO A 1 90 ? -14.602 14.891 -1.815 1 98.81 90 PRO A N 1
ATOM 698 C CA . PRO A 1 90 ? -13.305 15.539 -1.604 1 98.81 90 PRO A CA 1
ATOM 699 C C . PRO A 1 90 ? -12.133 14.57 -1.69 1 98.81 90 PRO A C 1
ATOM 701 O O . PRO A 1 90 ? -12.312 13.359 -1.5 1 98.81 90 PRO A O 1
ATOM 704 N 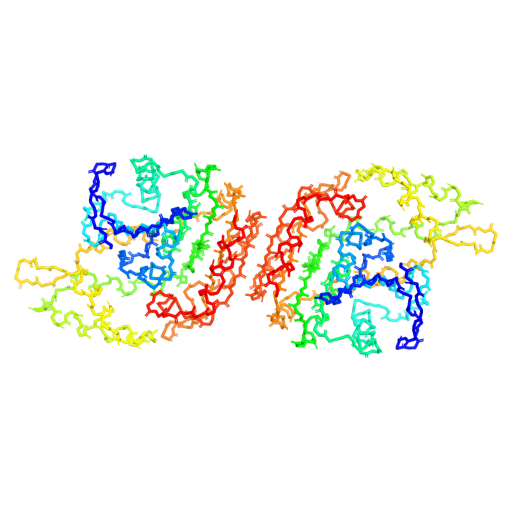N . ILE A 1 91 ? -11.031 15.086 -2.061 1 98.94 91 ILE A N 1
ATOM 705 C CA . ILE A 1 91 ? -9.742 14.438 -1.829 1 98.94 91 ILE A CA 1
ATOM 706 C C . ILE A 1 91 ? -9.078 15.047 -0.599 1 98.94 91 ILE A C 1
ATOM 708 O O . ILE A 1 91 ? -9 16.281 -0.469 1 98.94 91 ILE A O 1
ATOM 712 N N . LEU A 1 92 ? -8.672 14.219 0.316 1 98.94 92 LEU A N 1
ATOM 713 C CA . LEU A 1 92 ? -8.117 14.688 1.584 1 98.94 92 LEU A CA 1
ATOM 714 C C . LEU A 1 92 ? -6.605 14.5 1.622 1 98.94 92 LEU A C 1
ATOM 716 O O . LEU A 1 92 ? -6.094 13.469 1.174 1 98.94 92 LEU A O 1
ATOM 720 N N . MET A 1 93 ? -5.91 15.477 2.055 1 98.94 93 MET A N 1
ATOM 721 C CA . MET A 1 93 ? -4.461 15.422 2.211 1 98.94 93 MET A CA 1
ATOM 722 C C . MET A 1 93 ? -4.047 15.883 3.607 1 98.94 93 MET A C 1
ATOM 724 O O . MET A 1 93 ? -4.496 16.922 4.086 1 98.94 93 MET A O 1
ATOM 728 N N . GLY A 1 94 ? -3.271 15.094 4.258 1 98.94 94 GLY A N 1
ATOM 729 C CA . GLY A 1 94 ? -2.828 15.469 5.59 1 98.94 94 GLY A CA 1
ATOM 730 C C . GLY A 1 94 ? -1.375 15.125 5.855 1 98.94 94 GLY A C 1
ATOM 731 O O . GLY A 1 94 ? -0.902 14.062 5.465 1 98.94 94 GLY A O 1
ATOM 732 N N . TYR A 1 95 ? -0.688 16.047 6.504 1 98.88 95 TYR A N 1
ATOM 733 C CA . TYR A 1 95 ? 0.699 15.859 6.91 1 98.88 95 TYR A CA 1
ATOM 734 C C . TYR A 1 95 ? 0.801 15.656 8.422 1 98.88 95 TYR A C 1
ATOM 736 O O . TYR A 1 95 ? 0.261 16.453 9.195 1 98.88 95 TYR A O 1
ATOM 744 N N . SER A 1 96 ? 1.502 14.539 8.859 1 98.62 96 SER A N 1
ATOM 745 C CA . SER A 1 96 ? 1.756 14.289 10.273 1 98.62 96 SER A CA 1
ATOM 746 C C . SER A 1 96 ? 0.456 14.258 11.07 1 98.62 96 SER A C 1
ATOM 748 O O . SER A 1 96 ? -0.442 13.469 10.773 1 98.62 96 SER A O 1
ATOM 750 N N . MET A 1 97 ? 0.185 15.133 11.969 1 98.75 97 MET A N 1
ATOM 751 C CA . MET A 1 97 ? -1.088 15.203 12.68 1 98.75 97 MET A CA 1
ATOM 752 C C . MET A 1 97 ? -2.252 15.336 11.703 1 98.75 97 MET A C 1
ATOM 754 O O . MET A 1 97 ? -3.316 14.758 11.914 1 98.75 97 MET A O 1
ATOM 758 N N . GLY A 1 98 ? -2.035 16.078 10.656 1 98.94 98 GLY A N 1
ATOM 759 C CA . GLY A 1 98 ? -3.055 16.219 9.625 1 98.94 98 GLY A CA 1
ATOM 760 C C . GLY A 1 98 ? -3.441 14.898 8.984 1 98.94 98 GLY A C 1
ATOM 761 O O . GLY A 1 98 ? -4.59 14.719 8.57 1 98.94 98 GLY A O 1
ATOM 762 N N . ALA A 1 99 ? -2.508 14.023 8.875 1 98.94 99 ALA A N 1
ATOM 763 C CA . ALA A 1 99 ? -2.807 12.703 8.32 1 98.94 99 ALA A CA 1
ATOM 764 C C . ALA A 1 99 ? -3.773 11.938 9.219 1 98.94 99 ALA A C 1
ATOM 766 O O . ALA A 1 99 ? -4.676 11.258 8.727 1 98.94 99 ALA A O 1
ATOM 767 N N . PHE A 1 100 ? -3.578 12.031 10.555 1 98.88 100 PHE A N 1
ATOM 768 C CA . PHE A 1 100 ? -4.504 11.422 11.5 1 98.88 100 PHE A CA 1
ATOM 769 C C . PHE A 1 100 ? -5.906 11.992 11.328 1 98.88 100 PHE A C 1
ATOM 771 O O . PHE A 1 100 ? -6.883 11.242 11.273 1 98.88 100 PHE A O 1
ATOM 778 N N . ILE A 1 101 ? -5.93 13.25 11.227 1 98.94 101 ILE A N 1
ATOM 779 C CA . ILE A 1 101 ? -7.195 13.961 11.102 1 98.94 101 ILE A CA 1
ATOM 780 C C . ILE A 1 101 ? -7.898 13.539 9.812 1 98.94 101 ILE A C 1
ATOM 782 O O . ILE A 1 101 ? -9.086 13.195 9.828 1 98.94 101 ILE A O 1
ATOM 786 N N . MET A 1 102 ? -7.176 13.508 8.703 1 98.94 102 MET A N 1
ATOM 787 C CA . MET A 1 102 ? -7.789 13.258 7.402 1 98.94 102 MET A CA 1
ATOM 788 C C . MET A 1 102 ? -8.203 11.797 7.27 1 98.94 102 MET A C 1
ATOM 790 O O . MET A 1 102 ? -9.195 11.484 6.617 1 98.94 102 MET A O 1
ATOM 794 N N . ALA A 1 103 ? -7.441 10.898 7.898 1 98.94 103 ALA A N 1
ATOM 795 C CA . ALA A 1 103 ? -7.883 9.508 7.957 1 98.94 103 ALA A CA 1
ATOM 796 C C . ALA A 1 103 ? -9.195 9.383 8.727 1 98.94 103 ALA A C 1
ATOM 798 O O . ALA A 1 103 ? -10.094 8.648 8.312 1 98.94 103 ALA A O 1
ATOM 799 N N . ASN A 1 104 ? -9.281 10.094 9.836 1 98.88 104 ASN A N 1
ATOM 800 C CA . ASN A 1 104 ? -10.531 10.094 10.602 1 98.88 104 ASN A CA 1
ATOM 801 C C . ASN A 1 104 ? -11.688 10.641 9.773 1 98.88 104 ASN A C 1
ATOM 803 O O . ASN A 1 104 ? -12.789 10.07 9.789 1 98.88 104 ASN A O 1
ATOM 807 N N . VAL A 1 105 ? -11.422 11.711 9.062 1 98.88 105 VAL A N 1
ATOM 808 C CA . VAL A 1 105 ? -12.461 12.297 8.227 1 98.88 105 VAL A CA 1
ATOM 809 C C . VAL A 1 105 ? -12.93 11.281 7.188 1 98.88 105 VAL A C 1
ATOM 811 O O . VAL A 1 105 ? -14.133 11.07 7.012 1 98.88 105 VAL A O 1
ATOM 814 N N . ALA A 1 106 ? -12.023 10.633 6.547 1 98.88 106 ALA A N 1
ATOM 815 C CA . ALA A 1 106 ? -12.336 9.648 5.512 1 98.88 106 ALA A CA 1
ATOM 816 C C . ALA A 1 106 ? -13.125 8.484 6.086 1 98.88 106 ALA A C 1
ATOM 818 O O . ALA A 1 106 ? -13.969 7.895 5.398 1 98.88 106 ALA A O 1
ATOM 819 N N . SER A 1 107 ? -12.836 8.125 7.34 1 98.75 107 SER A N 1
ATOM 820 C CA . SER A 1 107 ? -13.508 7 7.977 1 98.75 107 SER A CA 1
ATOM 821 C C . SER A 1 107 ? -14.945 7.344 8.328 1 98.75 107 SER A C 1
ATOM 823 O O . SER A 1 107 ? -15.75 6.453 8.609 1 98.75 107 SER A O 1
ATOM 825 N N . LYS A 1 108 ? -15.266 8.633 8.305 1 98.31 108 LYS A N 1
ATOM 826 C CA . LYS A 1 108 ? -16.578 9.086 8.766 1 98.31 108 LYS A CA 1
ATOM 827 C C . LYS A 1 108 ? -17.422 9.594 7.602 1 98.31 108 LYS A C 1
ATOM 829 O O . LYS A 1 108 ? -18.578 9.992 7.789 1 98.31 108 LYS A O 1
ATOM 834 N N . ARG A 1 109 ? -16.812 9.609 6.434 1 97.12 109 ARG A N 1
ATOM 835 C CA . ARG A 1 109 ? -17.516 10.07 5.242 1 97.12 109 ARG A CA 1
ATOM 836 C C . ARG A 1 109 ? -17.391 9.047 4.113 1 97.12 109 ARG A C 1
ATOM 838 O O . ARG A 1 109 ? -16.297 8.562 3.822 1 97.12 109 ARG A O 1
ATOM 845 N N . SER A 1 110 ? -18.484 8.828 3.389 1 96.44 110 SER A N 1
ATOM 846 C CA . SER A 1 110 ? -18.516 7.773 2.379 1 96.44 110 SER A CA 1
ATOM 847 C C . SER A 1 110 ? -18.203 8.328 0.992 1 96.44 110 SER A C 1
ATOM 849 O O . SER A 1 110 ? -17.953 7.57 0.055 1 96.44 110 SER A O 1
ATOM 851 N N . ASP A 1 111 ? -18.203 9.648 0.877 1 98.12 111 ASP A N 1
ATOM 852 C CA . ASP A 1 111 ? -18.062 10.211 -0.465 1 98.12 111 ASP A CA 1
ATOM 853 C C . ASP A 1 111 ? -16.625 10.633 -0.75 1 98.12 111 ASP A C 1
ATOM 855 O O . ASP A 1 111 ? -16.328 11.172 -1.818 1 98.12 111 ASP A O 1
ATOM 859 N N . VAL A 1 112 ? -15.719 10.422 0.188 1 98.75 112 VAL A N 1
ATOM 860 C CA . VAL A 1 112 ? -14.328 10.805 -0.034 1 98.75 112 VAL A CA 1
ATOM 861 C C . VAL A 1 112 ? -13.766 10.047 -1.236 1 98.75 112 VAL A C 1
ATOM 863 O O . VAL A 1 112 ? -13.898 8.828 -1.323 1 98.75 112 VAL A O 1
ATOM 866 N N . LYS A 1 113 ? -13.141 10.75 -2.145 1 98.56 113 LYS A N 1
ATOM 867 C CA . LYS A 1 113 ? -12.633 10.164 -3.385 1 98.56 113 LYS A CA 1
ATOM 868 C C . LYS A 1 113 ? -11.289 9.484 -3.16 1 98.56 113 LYS A C 1
ATOM 870 O O . LYS A 1 113 ? -10.961 8.508 -3.842 1 98.56 113 LYS A O 1
ATOM 875 N N . GLY A 1 114 ? -10.508 10.055 -2.291 1 98.81 114 GLY A N 1
ATOM 876 C CA . GLY A 1 114 ? -9.18 9.562 -1.98 1 98.81 114 GLY A CA 1
ATOM 877 C C . GLY A 1 114 ? -8.531 10.289 -0.816 1 98.81 114 GLY A C 1
ATOM 878 O O . GLY A 1 114 ? -8.938 11.391 -0.46 1 98.81 114 GLY A O 1
ATOM 879 N N . VAL A 1 115 ? -7.551 9.656 -0.22 1 98.88 115 VAL A N 1
ATOM 880 C CA . VAL A 1 115 ? -6.832 10.234 0.91 1 98.88 115 VAL A CA 1
ATOM 881 C C . VAL A 1 115 ? -5.324 10.125 0.678 1 98.88 115 VAL A C 1
ATOM 883 O O . VAL A 1 115 ? -4.832 9.062 0.278 1 98.88 115 VAL A O 1
ATOM 886 N N . ILE A 1 116 ? -4.652 11.195 0.847 1 98.94 116 ILE A N 1
ATOM 887 C CA . ILE A 1 116 ? -3.195 11.242 0.787 1 98.94 116 ILE A CA 1
ATOM 888 C C . ILE A 1 116 ? -2.629 11.523 2.176 1 98.94 116 ILE A C 1
ATOM 890 O O . ILE A 1 116 ? -2.834 12.609 2.727 1 98.94 116 ILE A O 1
ATOM 894 N N . LEU A 1 117 ? -1.971 10.547 2.752 1 98.94 117 LEU A N 1
ATOM 895 C CA . LEU A 1 117 ? -1.375 10.641 4.078 1 98.94 117 LEU A CA 1
ATOM 896 C C . LEU A 1 117 ? 0.128 10.883 3.984 1 98.94 117 LEU A C 1
ATOM 898 O O . LEU A 1 117 ? 0.87 10.008 3.525 1 98.94 117 LEU A O 1
ATOM 902 N N . LEU A 1 118 ? 0.543 12.031 4.402 1 98.94 118 LEU A N 1
ATOM 903 C CA . LEU A 1 118 ? 1.955 12.391 4.359 1 98.94 118 LEU A CA 1
ATOM 904 C C . LEU A 1 118 ? 2.617 12.172 5.715 1 98.94 118 LEU A C 1
ATOM 906 O O . LEU A 1 118 ? 2.516 13.016 6.609 1 98.94 118 LEU A O 1
ATOM 910 N N . ASP A 1 119 ? 3.246 11.031 5.902 1 98.75 119 ASP A N 1
ATOM 911 C CA . ASP A 1 119 ? 4.062 10.656 7.047 1 98.75 119 ASP A CA 1
ATOM 912 C C . ASP A 1 119 ? 3.299 10.844 8.359 1 98.75 119 ASP A C 1
ATOM 914 O O . ASP A 1 119 ? 3.773 11.531 9.266 1 98.75 119 ASP A O 1
ATOM 918 N N . GLY A 1 120 ? 2.195 10.156 8.453 1 98.56 120 GLY A N 1
ATOM 919 C CA . GLY A 1 120 ? 1.314 10.148 9.609 1 98.56 120 GLY A CA 1
ATOM 920 C C . GLY A 1 120 ? 0.239 9.078 9.531 1 98.56 120 GLY A C 1
ATOM 921 O O . GLY A 1 120 ? 0.304 8.188 8.688 1 98.56 120 GLY A O 1
ATOM 922 N N . ALA A 1 121 ? -0.688 9.141 10.539 1 98.44 121 ALA A N 1
ATOM 923 C CA . ALA A 1 121 ? -1.792 8.195 10.625 1 98.44 121 ALA A CA 1
ATOM 924 C C . ALA A 1 121 ? -1.283 6.789 10.945 1 98.44 121 ALA A C 1
ATOM 926 O O . ALA A 1 121 ? -1.719 5.812 10.328 1 98.44 121 ALA A O 1
ATOM 927 N N . ALA A 1 122 ? -0.266 6.711 11.82 1 98.25 122 ALA A N 1
ATOM 928 C CA . ALA A 1 122 ? 0.339 5.473 12.305 1 98.25 122 ALA A CA 1
ATOM 929 C C . ALA A 1 122 ? 0.016 5.242 13.781 1 98.25 122 ALA A C 1
ATOM 931 O O . ALA A 1 122 ? -0.683 6.047 14.406 1 98.25 122 ALA A O 1
ATOM 932 N N . THR A 1 123 ? 0.428 4.09 14.289 1 98 123 THR A N 1
ATOM 933 C CA . THR A 1 123 ? 0.372 3.881 15.734 1 98 123 THR A CA 1
ATOM 934 C C . THR A 1 123 ? 1.4 4.754 16.453 1 98 123 THR A C 1
ATOM 936 O O . THR A 1 123 ? 2.596 4.676 16.156 1 98 123 THR A O 1
ATOM 939 N N . ALA A 1 124 ? 0.87 5.605 17.312 1 96.94 124 ALA A N 1
ATOM 940 C CA . ALA A 1 124 ? 1.77 6.461 18.078 1 96.94 124 ALA A CA 1
ATOM 941 C C . ALA A 1 124 ? 2.348 5.707 19.281 1 96.94 124 ALA A C 1
ATOM 943 O O . ALA A 1 124 ? 1.641 4.941 19.938 1 96.94 124 ALA A O 1
ATOM 944 N N . THR A 1 125 ? 3.631 5.895 19.516 1 97.19 125 THR A N 1
ATOM 945 C CA . THR A 1 125 ? 4.348 5.305 20.641 1 97.19 125 THR A CA 1
ATOM 946 C C . THR A 1 125 ? 5.199 6.355 21.359 1 97.19 125 THR A C 1
ATOM 948 O O . THR A 1 125 ? 5.141 7.539 21.016 1 97.19 125 THR A O 1
ATOM 951 N N . ASP A 1 126 ? 5.957 5.945 22.375 1 96.75 126 ASP A N 1
ATOM 952 C CA . ASP A 1 126 ? 6.875 6.84 23.078 1 96.75 126 ASP A CA 1
ATOM 953 C C . ASP A 1 126 ? 7.977 7.336 22.141 1 96.75 126 ASP A C 1
ATOM 955 O O . ASP A 1 126 ? 8.586 8.375 22.391 1 96.75 126 ASP A O 1
ATOM 959 N N . HIS A 1 127 ? 8.109 6.605 21.062 1 97.25 127 HIS A N 1
ATOM 960 C CA . HIS A 1 127 ? 9.109 7.02 20.094 1 97.25 127 HIS A CA 1
AT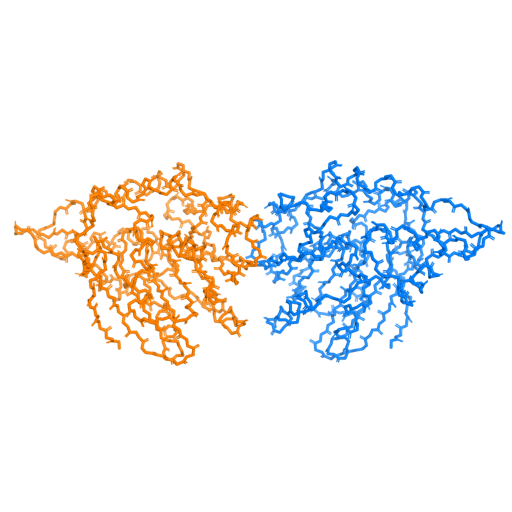OM 961 C C . HIS A 1 127 ? 8.836 8.43 19.578 1 97.25 127 HIS A C 1
ATOM 963 O O . HIS A 1 127 ? 9.703 9.305 19.641 1 97.25 127 HIS A O 1
ATOM 969 N N . GLN A 1 128 ? 7.629 8.648 19.109 1 96.44 128 GLN A N 1
ATOM 970 C CA . GLN A 1 128 ? 7.25 9.969 18.609 1 96.44 128 GLN A CA 1
ATOM 971 C C . GLN A 1 128 ? 7.25 10.992 19.734 1 96.44 128 GLN A C 1
ATOM 973 O O . GLN A 1 128 ? 7.738 12.109 19.562 1 96.44 128 GLN A O 1
ATOM 978 N N . ARG A 1 129 ? 6.738 10.617 20.891 1 96.19 129 ARG A N 1
ATOM 979 C CA . ARG A 1 129 ? 6.68 11.523 22.031 1 96.19 129 ARG A CA 1
ATOM 980 C C . ARG A 1 129 ? 8.07 12.047 22.391 1 96.19 129 ARG A C 1
ATOM 982 O O . ARG A 1 129 ? 8.25 13.25 22.594 1 96.19 129 ARG A O 1
ATOM 989 N N . ASN A 1 130 ? 9 11.148 22.406 1 96.19 130 ASN A N 1
ATOM 990 C CA . ASN A 1 130 ? 10.359 11.484 22.828 1 96.19 130 ASN A CA 1
ATOM 991 C C . ASN A 1 130 ? 11.031 12.43 21.844 1 96.19 130 ASN A C 1
ATOM 993 O O . ASN A 1 130 ? 11.906 13.211 22.219 1 96.19 130 ASN A O 1
ATOM 997 N N . ILE A 1 131 ? 10.602 12.359 20.641 1 95.56 131 ILE A N 1
ATOM 998 C CA . ILE A 1 131 ? 11.203 13.195 19.609 1 95.56 131 ILE A CA 1
ATOM 999 C C . ILE A 1 131 ? 10.508 14.555 19.578 1 95.56 131 ILE A C 1
ATOM 1001 O O . ILE A 1 131 ? 11.164 15.586 19.422 1 95.56 131 ILE A O 1
ATOM 1005 N N . ILE A 1 132 ? 9.18 14.609 19.828 1 95.69 132 ILE A N 1
ATOM 1006 C CA . ILE A 1 132 ? 8.383 15.805 19.594 1 95.69 132 ILE A CA 1
ATOM 1007 C C . ILE A 1 132 ? 8.367 16.672 20.859 1 95.69 132 ILE A C 1
ATOM 1009 O O . ILE A 1 132 ? 8.531 17.891 20.781 1 95.69 132 ILE A O 1
ATOM 1013 N N . GLU A 1 133 ? 8.273 16.109 21.984 1 94.94 133 GLU A N 1
ATOM 1014 C CA . GLU A 1 133 ? 7.98 16.797 23.234 1 94.94 133 GLU A CA 1
ATOM 1015 C C . GLU A 1 133 ? 9.062 17.828 23.562 1 94.94 133 GLU A C 1
ATOM 1017 O O . GLU A 1 133 ? 8.758 18.953 23.969 1 94.94 133 GLU A O 1
ATOM 1022 N N . PRO A 1 134 ? 10.344 17.453 23.391 1 92.12 134 PRO A N 1
ATOM 1023 C CA . PRO A 1 134 ? 11.391 18.406 23.781 1 92.12 134 PRO A CA 1
ATOM 1024 C C . PRO A 1 134 ? 11.367 19.688 22.938 1 92.12 134 PRO A C 1
ATOM 1026 O O . PRO A 1 134 ? 11.852 20.734 23.391 1 92.12 134 PRO A O 1
ATOM 1029 N N . SER A 1 135 ? 10.789 19.594 21.812 1 91.12 135 SER A N 1
ATOM 1030 C CA . SER A 1 135 ? 10.812 20.734 20.906 1 91.12 135 SER A CA 1
ATOM 1031 C C . SER A 1 135 ? 9.633 21.672 21.141 1 91.12 135 SER A C 1
ATOM 1033 O O . SER A 1 135 ? 9.594 22.781 20.594 1 91.12 135 SER A O 1
ATOM 1035 N N . LEU A 1 136 ? 8.695 21.297 22.031 1 96.19 136 LEU A N 1
ATOM 1036 C CA . LEU A 1 136 ? 7.449 22.047 22.156 1 96.19 136 LEU A CA 1
ATOM 1037 C C . LEU A 1 136 ? 7.629 23.25 23.062 1 96.19 136 LEU A C 1
ATOM 1039 O O . LEU A 1 136 ? 6.809 24.172 23.062 1 96.19 136 LEU A O 1
ATOM 1043 N N . GLY A 1 137 ? 8.703 23.281 23.797 1 93.81 137 GLY A N 1
ATOM 1044 C CA . GLY A 1 137 ? 8.969 24.406 24.672 1 93.81 137 GLY A CA 1
ATOM 1045 C C . GLY A 1 137 ? 9.18 25.703 23.922 1 93.81 137 GLY A C 1
ATOM 1046 O O . GLY A 1 137 ? 8.891 26.781 24.453 1 93.81 137 GLY A O 1
ATOM 1047 N N . ARG A 1 138 ? 9.609 25.609 22.75 1 92.56 138 ARG A N 1
ATOM 1048 C CA . ARG A 1 138 ? 9.891 26.797 21.938 1 92.56 138 ARG A CA 1
ATOM 1049 C C . ARG A 1 138 ? 8.609 27.578 21.656 1 92.56 138 ARG A C 1
ATOM 1051 O O . ARG A 1 138 ? 8.672 28.781 21.344 1 92.56 138 ARG A O 1
ATOM 1058 N N . ILE A 1 139 ? 7.48 26.938 21.781 1 95.75 139 ILE A N 1
ATOM 1059 C CA . ILE A 1 139 ? 6.199 27.547 21.453 1 95.75 139 ILE A CA 1
ATOM 1060 C C . ILE A 1 139 ? 5.895 28.672 22.438 1 95.75 139 ILE A C 1
ATOM 1062 O O . ILE A 1 139 ? 5.301 29.688 22.078 1 95.75 139 ILE A O 1
ATOM 1066 N N . SER A 1 140 ? 6.383 28.578 23.688 1 95.62 140 SER A N 1
ATOM 1067 C CA . SER A 1 140 ? 6.07 29.547 24.734 1 95.62 140 SER A CA 1
ATOM 1068 C C . SER A 1 140 ? 7.203 30.547 24.922 1 95.62 140 SER A C 1
ATOM 1070 O O . SER A 1 140 ? 7.105 31.453 25.734 1 95.62 140 SER A O 1
ATOM 1072 N N . LYS A 1 141 ? 8.25 30.328 24.188 1 96.75 141 LYS A N 1
ATOM 1073 C CA . LYS A 1 141 ? 9.406 31.203 24.344 1 96.75 141 LYS A CA 1
ATOM 1074 C C . LYS A 1 141 ? 9.094 32.594 23.812 1 96.75 141 LYS A C 1
ATOM 1076 O O . LYS A 1 141 ? 8.445 32.75 22.766 1 96.75 141 LYS A O 1
ATOM 1081 N N . LEU A 1 142 ? 9.578 33.656 24.562 1 97.31 142 LEU A N 1
ATOM 1082 C CA . LEU A 1 142 ? 9.422 35.031 24.156 1 97.31 142 LEU A CA 1
ATOM 1083 C C . LEU A 1 142 ? 10.68 35.562 23.469 1 97.31 142 LEU A C 1
ATOM 1085 O O . LEU A 1 142 ? 11.797 35.219 23.875 1 97.31 142 LEU A O 1
ATOM 1089 N N . TYR A 1 143 ? 10.43 36.25 22.406 1 97.5 143 TYR A N 1
ATOM 1090 C CA . TYR A 1 143 ? 11.539 36.812 21.641 1 97.5 143 TYR A CA 1
ATOM 1091 C C . TYR A 1 143 ? 11.469 38.344 21.609 1 97.5 143 TYR A C 1
ATOM 1093 O O . TYR A 1 143 ? 10.383 38.906 21.516 1 97.5 143 TYR A O 1
ATOM 1101 N N . GLU A 1 144 ? 12.602 38.938 21.578 1 96.81 144 GLU A N 1
ATOM 1102 C CA . GLU A 1 144 ? 12.672 40.406 21.609 1 96.81 144 GLU A CA 1
ATOM 1103 C C . GLU A 1 144 ? 12.297 41 20.25 1 96.81 144 GLU A C 1
ATOM 1105 O O . GLU A 1 144 ? 11.875 42.156 20.172 1 96.81 144 GLU A O 1
ATOM 1110 N N . SER A 1 145 ? 12.477 40.25 19.219 1 97.38 145 SER A N 1
ATOM 1111 C CA . SER A 1 145 ? 12.141 40.688 17.859 1 97.38 145 SER A CA 1
ATOM 1112 C C . SER A 1 145 ? 11.695 39.531 16.984 1 97.38 145 SER A C 1
ATOM 1114 O O . SER A 1 145 ? 11.977 38.375 17.297 1 97.38 145 SER A O 1
ATOM 1116 N N . ALA A 1 146 ? 10.992 39.906 15.945 1 97.5 146 ALA A N 1
ATOM 1117 C CA . ALA A 1 146 ? 10.617 38.875 14.961 1 97.5 146 ALA A CA 1
ATOM 1118 C C . ALA A 1 146 ? 11.852 38.188 14.391 1 97.5 146 ALA A C 1
ATOM 1120 O O . ALA A 1 146 ? 11.859 36.969 14.18 1 97.5 146 ALA A O 1
ATOM 1121 N N . GLN A 1 147 ? 12.82 39 14.164 1 97.56 147 GLN A N 1
ATOM 1122 C CA . GLN A 1 147 ? 14.047 38.469 13.555 1 97.56 147 GLN A CA 1
ATOM 1123 C C . GLN A 1 147 ? 14.727 37.469 14.469 1 97.56 147 GLN A C 1
ATOM 1125 O O . GLN A 1 147 ? 15.336 36.5 14 1 97.56 147 GLN A O 1
ATOM 1130 N N . SER A 1 148 ? 14.664 37.688 15.75 1 97.62 148 SER A N 1
ATOM 1131 C CA . SER A 1 148 ? 15.25 36.75 16.688 1 97.62 148 SER A CA 1
ATOM 1132 C C . SER A 1 148 ? 14.578 35.375 16.594 1 97.62 148 SER A C 1
ATOM 1134 O O . SER A 1 148 ? 15.242 34.344 16.672 1 97.62 148 SER A O 1
ATOM 1136 N N . TYR A 1 149 ? 13.297 35.344 16.484 1 97.38 149 TYR A N 1
ATOM 1137 C CA . TYR A 1 149 ? 12.562 34.125 16.266 1 97.38 149 TYR A CA 1
ATOM 1138 C C . TYR A 1 149 ? 12.992 33.438 14.969 1 97.38 149 TYR A C 1
ATOM 1140 O O . TYR A 1 149 ? 13.266 32.25 14.945 1 97.38 149 TYR A O 1
ATOM 1148 N N . ILE A 1 150 ? 13.062 34.25 13.922 1 98 150 ILE A N 1
ATOM 1149 C CA . ILE A 1 150 ? 13.391 33.719 12.594 1 98 150 ILE A CA 1
ATOM 1150 C C . ILE A 1 150 ? 14.781 33.094 12.609 1 98 150 ILE A C 1
ATOM 1152 O O . ILE A 1 150 ? 15 32.031 12.031 1 98 150 ILE A O 1
ATOM 1156 N N . ASP A 1 151 ? 15.688 33.75 13.289 1 97.56 151 ASP A N 1
ATOM 1157 C CA . ASP A 1 151 ? 17.047 33.219 13.375 1 97.56 151 ASP A CA 1
ATOM 1158 C C . ASP A 1 151 ? 17.094 31.875 14.094 1 97.56 151 ASP A C 1
ATOM 1160 O O . ASP A 1 151 ? 17.812 30.969 13.688 1 97.56 151 ASP A O 1
ATOM 1164 N N . GLU A 1 152 ? 16.344 31.797 15.102 1 96.69 152 GLU A N 1
ATOM 1165 C CA . GLU A 1 152 ? 16.312 30.547 15.859 1 96.69 152 GLU A CA 1
ATOM 1166 C C . GLU A 1 152 ? 15.703 29.406 15.039 1 96.69 152 GLU A C 1
ATOM 1168 O O . GLU A 1 152 ? 16.234 28.297 15.016 1 96.69 152 GLU A O 1
ATOM 1173 N N . ILE A 1 153 ? 14.578 29.672 14.422 1 96.06 153 ILE A N 1
ATOM 1174 C CA . ILE A 1 153 ? 13.914 28.625 13.656 1 96.06 153 ILE A CA 1
ATOM 1175 C C . ILE A 1 153 ? 14.773 28.234 12.469 1 96.06 153 ILE A C 1
ATOM 1177 O O . ILE A 1 153 ? 14.789 27.062 12.07 1 96.06 153 ILE A O 1
ATOM 1181 N N . LYS A 1 154 ? 15.477 29.219 11.859 1 97.5 154 LYS A N 1
ATOM 1182 C CA . LYS A 1 154 ? 16.438 28.906 10.805 1 97.5 154 LYS A CA 1
ATOM 1183 C C . LYS A 1 154 ? 17.469 27.891 11.289 1 97.5 154 LYS A C 1
ATOM 1185 O O . LYS A 1 154 ? 17.812 26.953 10.57 1 97.5 154 LYS A O 1
ATOM 1190 N N . GLY A 1 155 ? 17.984 28.141 12.461 1 96.06 155 GLY A N 1
ATOM 1191 C CA . GLY A 1 155 ? 18.938 27.203 13.047 1 96.06 155 GLY A CA 1
ATOM 1192 C C . GLY A 1 155 ? 18.344 25.828 13.273 1 96.06 155 GLY A C 1
ATOM 1193 O O . GLY A 1 155 ? 18.984 24.812 12.977 1 96.06 155 GLY A O 1
ATOM 1194 N N . ILE A 1 156 ? 17.141 25.766 13.828 1 93.75 156 ILE A N 1
ATOM 1195 C CA . ILE A 1 156 ? 16.453 24.516 14.133 1 93.75 156 ILE A CA 1
ATOM 1196 C C . ILE A 1 156 ? 16.234 23.734 12.852 1 93.75 156 ILE A C 1
ATOM 1198 O O . ILE A 1 156 ? 16.609 22.562 12.766 1 93.75 156 ILE A O 1
ATOM 1202 N N . TYR A 1 157 ? 15.617 24.328 11.82 1 94.62 157 TYR A N 1
ATOM 1203 C CA . TYR A 1 157 ? 15.328 23.656 10.562 1 94.62 157 TYR A CA 1
ATOM 1204 C C . TYR A 1 157 ? 16.609 23.25 9.852 1 94.62 157 TYR A C 1
ATOM 1206 O O . TYR A 1 157 ? 16.672 22.219 9.18 1 94.62 157 TYR A O 1
ATOM 1214 N N . GLY A 1 158 ? 17.641 24.094 9.969 1 95.19 158 GLY A N 1
ATOM 1215 C CA . GLY A 1 158 ? 18.938 23.719 9.43 1 95.19 158 GLY A CA 1
ATOM 1216 C C . GLY A 1 158 ? 19.453 22.406 10 1 95.19 158 GLY A C 1
ATOM 1217 O O . GLY A 1 158 ? 19.953 21.562 9.258 1 95.19 158 GLY A O 1
ATOM 1218 N N . ARG A 1 159 ? 19.328 22.266 11.305 1 92.75 159 ARG A N 1
ATOM 1219 C CA . ARG A 1 159 ? 19.781 21.047 11.977 1 92.75 159 ARG A CA 1
ATOM 1220 C C . ARG A 1 159 ? 18.938 19.859 11.57 1 92.75 159 ARG A C 1
ATOM 1222 O O . ARG A 1 159 ? 19.391 18.703 11.656 1 92.75 159 ARG A O 1
ATOM 1229 N N . LEU A 1 160 ? 17.75 20.172 11.047 1 92.81 160 LEU A N 1
ATOM 1230 C CA . LEU A 1 160 ? 16.844 19.109 10.633 1 92.81 160 LEU A CA 1
ATOM 1231 C C . LEU A 1 160 ? 16.984 18.812 9.141 1 92.81 160 LEU A C 1
ATOM 1233 O O . LEU A 1 160 ? 16.219 18.031 8.586 1 92.81 160 LEU A O 1
ATOM 1237 N N . GLY A 1 161 ? 17.906 19.453 8.469 1 92.12 161 GLY A N 1
ATOM 1238 C CA . GLY A 1 161 ? 18.203 19.172 7.074 1 92.12 161 GLY A CA 1
ATOM 1239 C C . GLY A 1 161 ? 17.312 19.938 6.109 1 92.12 161 GLY A C 1
ATOM 1240 O O . GLY A 1 161 ? 17.234 19.594 4.93 1 92.12 161 GLY A O 1
ATOM 1241 N N . VAL A 1 162 ? 16.641 20.922 6.613 1 94.56 162 VAL A N 1
ATOM 1242 C CA . VAL A 1 162 ? 15.766 21.734 5.773 1 94.56 162 VAL A CA 1
ATOM 1243 C C . VAL A 1 162 ? 16.531 22.922 5.211 1 94.56 162 VAL A C 1
ATOM 1245 O O . VAL A 1 162 ? 17.172 23.672 5.965 1 94.56 162 VAL A O 1
ATOM 1248 N N . GLU A 1 163 ? 16.5 23.031 3.943 1 95.12 163 GLU A N 1
ATOM 1249 C CA . GLU A 1 163 ? 17.109 24.203 3.312 1 95.12 163 GLU A CA 1
ATOM 1250 C C . GLU A 1 163 ? 16.281 25.453 3.561 1 95.12 163 GLU A C 1
ATOM 1252 O O . GLU A 1 163 ? 15.055 25.438 3.369 1 95.12 163 GLU A O 1
ATOM 1257 N N . TRP A 1 164 ? 16.984 26.516 3.949 1 96.62 164 TRP A N 1
ATOM 1258 C CA . TRP A 1 164 ? 16.281 27.766 4.234 1 96.62 164 TRP A CA 1
ATOM 1259 C C . TRP A 1 164 ? 15.898 28.484 2.947 1 96.62 164 TRP A C 1
ATOM 1261 O O . TRP A 1 164 ? 16.75 28.734 2.09 1 96.62 164 TRP A O 1
ATOM 1271 N N . THR A 1 165 ? 14.672 28.656 2.758 1 97 165 THR A N 1
ATOM 1272 C CA . THR A 1 165 ? 14.141 29.328 1.574 1 97 165 THR A CA 1
ATOM 1273 C C . THR A 1 165 ? 13.297 30.531 1.968 1 97 165 THR A C 1
ATOM 1275 O O . THR A 1 165 ? 12.984 30.719 3.146 1 97 165 THR A O 1
ATOM 1278 N N . ASP A 1 166 ? 12.938 31.359 0.959 1 96.94 166 ASP A N 1
ATOM 1279 C CA . ASP A 1 166 ? 12.039 32.469 1.197 1 96.94 166 ASP A CA 1
ATOM 1280 C C . ASP A 1 166 ? 10.695 32 1.74 1 96.94 166 ASP A C 1
ATOM 1282 O O . ASP A 1 166 ? 10.07 32.688 2.559 1 96.94 166 ASP A O 1
ATOM 1286 N N . HIS A 1 167 ? 10.312 30.891 1.295 1 96.88 167 HIS A N 1
ATOM 1287 C CA . HIS A 1 167 ? 9.031 30.359 1.754 1 96.88 167 HIS A CA 1
ATOM 1288 C C . HIS A 1 167 ? 9.086 29.984 3.232 1 96.88 167 HIS A C 1
ATOM 1290 O O . HIS A 1 167 ? 8.172 30.312 3.99 1 96.88 167 HIS A O 1
ATOM 1296 N N . ILE A 1 168 ? 10.141 29.312 3.676 1 97.12 168 ILE A N 1
ATOM 1297 C CA . ILE A 1 168 ? 10.258 28.922 5.074 1 97.12 168 ILE A CA 1
ATOM 1298 C C . ILE A 1 168 ? 10.32 30.172 5.957 1 97.12 168 ILE A C 1
ATOM 1300 O O . ILE A 1 168 ? 9.719 30.203 7.039 1 97.12 168 ILE A O 1
ATOM 1304 N N . GLU A 1 169 ? 11.062 31.156 5.465 1 97.81 169 GLU A N 1
ATOM 1305 C CA . GLU A 1 169 ? 11.078 32.406 6.199 1 97.81 169 GLU A CA 1
ATOM 1306 C C . GLU A 1 169 ? 9.672 33 6.336 1 97.81 169 GLU A C 1
ATOM 1308 O O . GLU A 1 169 ? 9.305 33.5 7.402 1 97.81 169 GLU A O 1
ATOM 1313 N N . SER A 1 170 ? 8.93 32.938 5.23 1 97.88 170 SER A N 1
ATOM 1314 C CA . SER A 1 170 ? 7.559 33.438 5.262 1 97.88 170 SER A CA 1
ATOM 1315 C C . SER A 1 170 ? 6.699 32.656 6.246 1 97.88 170 SER A C 1
ATOM 1317 O O . SER A 1 170 ? 5.797 33.219 6.875 1 97.88 170 SER A O 1
ATOM 1319 N N . VAL A 1 171 ? 6.93 31.375 6.398 1 98 171 VAL A N 1
ATOM 1320 C CA . VAL A 1 171 ? 6.23 30.547 7.375 1 98 171 VAL A CA 1
ATOM 1321 C C . VAL A 1 171 ? 6.535 31.047 8.789 1 98 171 VAL A C 1
ATOM 1323 O O . VAL A 1 171 ? 5.625 31.172 9.609 1 98 171 VAL A O 1
ATOM 1326 N N . GLY A 1 172 ? 7.82 31.281 9.078 1 97.56 172 GLY A N 1
ATOM 1327 C CA . GLY A 1 172 ? 8.227 31.781 10.375 1 97.56 172 GLY A CA 1
ATOM 1328 C C . GLY A 1 172 ? 7.531 33.094 10.75 1 97.56 172 GLY A C 1
ATOM 1329 O O . GLY A 1 172 ? 7.039 33.219 11.867 1 97.56 172 GLY A O 1
ATOM 1330 N N . HIS A 1 173 ? 7.469 33.969 9.773 1 98 173 HIS A N 1
ATOM 1331 C CA . HIS A 1 173 ? 6.828 35.25 10.031 1 98 173 HIS A CA 1
ATOM 1332 C C . HIS A 1 173 ? 5.324 35.094 10.227 1 98 173 HIS A C 1
ATOM 1334 O O . HIS A 1 173 ? 4.707 35.844 10.984 1 98 173 HIS A O 1
ATOM 1340 N N . TYR A 1 174 ? 4.785 34.094 9.602 1 98.25 174 TYR A N 1
ATOM 1341 C CA . TYR A 1 174 ? 3.346 33.875 9.648 1 98.25 174 TYR A CA 1
ATOM 1342 C C . TYR A 1 174 ? 2.922 33.312 11.008 1 98.25 174 TYR A C 1
ATOM 1344 O O . TYR A 1 174 ? 1.824 33.625 11.484 1 98.25 174 TYR A O 1
ATOM 1352 N N . GLU A 1 175 ? 3.787 32.562 11.688 1 96.88 175 GLU A N 1
ATOM 1353 C CA . GLU A 1 175 ? 3.344 31.797 12.852 1 96.88 175 GLU A CA 1
ATOM 1354 C C . GLU A 1 175 ? 3.609 32.562 14.148 1 96.88 175 GLU A C 1
ATOM 1356 O O . GLU A 1 175 ? 3.324 32.062 15.242 1 96.88 175 GLU A O 1
ATOM 1361 N N . ILE A 1 176 ? 4.129 33.844 14.016 1 97.5 176 ILE A N 1
ATOM 1362 C CA . ILE A 1 176 ? 4.402 34.594 15.227 1 97.5 176 ILE A CA 1
ATOM 1363 C C . ILE A 1 176 ? 3.6 35.906 15.219 1 97.5 176 ILE A C 1
ATOM 1365 O O . ILE A 1 176 ? 3.102 36.312 14.172 1 97.5 176 ILE A O 1
ATOM 1369 N N . GLY A 1 177 ? 3.445 36.469 16.359 1 96.25 177 GLY A N 1
ATOM 1370 C CA . GLY A 1 177 ? 2.814 37.781 16.578 1 96.25 177 GLY A CA 1
ATOM 1371 C C . GLY A 1 177 ? 3.322 38.469 17.828 1 96.25 177 GLY A C 1
ATOM 1372 O O . GLY A 1 177 ? 4.027 37.875 18.641 1 96.25 177 GLY A O 1
ATOM 1373 N N . LYS A 1 178 ? 3.023 39.75 17.922 1 95.69 178 LYS A N 1
ATOM 1374 C CA . LYS A 1 178 ? 3.451 40.562 19.062 1 95.69 178 LYS A CA 1
ATOM 1375 C C . LYS A 1 178 ? 2.463 40.469 20.219 1 95.69 178 LYS A C 1
ATOM 1377 O O . LYS A 1 178 ? 1.25 40.562 20.016 1 95.69 178 LYS A O 1
ATOM 1382 N N . VAL A 1 179 ? 2.998 40.156 21.312 1 91.69 179 VAL A N 1
ATOM 1383 C CA . VAL A 1 179 ? 2.227 40.094 22.547 1 91.69 179 VAL A CA 1
ATOM 1384 C C . VAL A 1 179 ? 3.004 40.781 23.672 1 91.69 179 VAL A C 1
ATOM 1386 O O . VAL A 1 179 ? 4.098 40.344 24.031 1 91.69 179 VAL A O 1
ATOM 1389 N N . ASP A 1 180 ? 2.436 41.844 24.281 1 93.69 180 ASP A N 1
ATOM 1390 C CA . ASP A 1 180 ? 2.994 42.562 25.422 1 93.69 180 ASP A CA 1
ATOM 1391 C C . ASP A 1 180 ? 4.441 42.969 25.156 1 93.69 180 ASP A C 1
ATOM 1393 O O . ASP A 1 180 ? 5.32 42.75 26 1 93.69 180 ASP A O 1
ATOM 1397 N N . GLY A 1 181 ? 4.738 43.406 24 1 93.69 181 GLY A N 1
ATOM 1398 C CA . GLY A 1 181 ? 6.031 43.969 23.641 1 93.69 181 GLY A CA 1
ATOM 1399 C C . GLY A 1 181 ? 7.027 42.938 23.188 1 93.69 181 GLY A C 1
ATOM 1400 O O . GLY A 1 181 ? 8.148 43.25 22.781 1 93.69 181 GLY A O 1
ATOM 1401 N N . TYR A 1 182 ? 6.629 41.656 23.297 1 96.56 182 TYR A N 1
ATOM 1402 C CA . TYR A 1 182 ? 7.473 40.562 22.828 1 96.56 182 TYR A CA 1
ATOM 1403 C C . TYR A 1 182 ? 6.832 39.844 21.656 1 96.56 182 TYR A C 1
ATOM 1405 O O . TYR A 1 182 ? 5.676 40.094 21.312 1 96.56 182 TYR A O 1
ATOM 1413 N N . TRP A 1 183 ? 7.621 39.094 21.016 1 97.12 183 TRP A N 1
ATOM 1414 C CA . TRP A 1 183 ? 7.129 38.219 19.953 1 97.12 183 TRP A CA 1
ATOM 1415 C C . TRP A 1 183 ? 7.066 36.781 20.422 1 97.12 183 TRP A C 1
ATOM 1417 O O . TRP A 1 183 ? 7.949 36.312 21.156 1 97.12 183 TRP A O 1
ATOM 1427 N N . LYS A 1 184 ? 6.039 36.094 20.047 1 96.19 184 LYS A N 1
ATOM 1428 C CA . LYS A 1 184 ? 5.922 34.688 20.375 1 96.19 184 LYS A CA 1
ATOM 1429 C C . LYS A 1 184 ? 5.098 33.938 19.328 1 96.19 184 LYS A C 1
ATOM 1431 O O . LYS A 1 184 ? 4.418 34.562 18.516 1 96.19 184 LYS A O 1
ATOM 1436 N N . ASN A 1 185 ? 5.242 32.625 19.297 1 97.12 185 ASN A N 1
ATOM 1437 C CA . ASN A 1 185 ? 4.375 31.828 18.453 1 97.12 185 ASN A CA 1
ATOM 1438 C C . ASN A 1 185 ? 2.9 32.062 18.766 1 97.12 185 ASN A C 1
ATOM 1440 O O . ASN A 1 185 ? 2.525 32.156 19.938 1 97.12 185 ASN A O 1
ATOM 1444 N N . LYS A 1 186 ? 2.051 32.125 17.75 1 96.94 186 LYS A N 1
ATOM 1445 C CA . LYS A 1 186 ? 0.625 32.375 17.938 1 96.94 186 LYS A CA 1
ATOM 1446 C C . LYS A 1 186 ? -0.07 31.219 18.625 1 96.94 186 LYS A C 1
ATOM 1448 O O . LYS A 1 186 ? -1.149 31.375 19.188 1 96.94 186 LYS A O 1
ATOM 1453 N N . SER A 1 187 ? 0.521 30.016 18.547 1 97.5 187 SER A N 1
ATOM 1454 C CA . SER A 1 187 ? -0.075 28.812 19.125 1 97.5 187 SER A CA 1
ATOM 1455 C C . SER A 1 187 ? 0.12 28.781 20.641 1 97.5 187 SER A C 1
ATOM 1457 O O . SER A 1 187 ? 0.957 29.5 21.188 1 97.5 187 SER A O 1
ATOM 1459 N N . ASP A 1 188 ? -0.73 28.016 21.297 1 97.31 188 ASP A N 1
ATOM 1460 C CA . ASP A 1 188 ? -0.66 27.766 22.734 1 97.31 188 ASP A CA 1
ATOM 1461 C C . ASP A 1 188 ? 0.009 26.422 23.016 1 97.31 188 ASP A C 1
ATOM 1463 O O . ASP A 1 188 ? -0.487 25.375 22.594 1 97.31 188 ASP A O 1
ATOM 1467 N N . GLU A 1 189 ? 1.128 26.484 23.734 1 97.69 189 GLU A N 1
ATOM 1468 C CA . GLU A 1 189 ? 1.909 25.281 24 1 97.69 189 GLU A CA 1
ATOM 1469 C C . GLU A 1 189 ? 1.063 24.203 24.688 1 97.69 189 GLU A C 1
ATOM 1471 O O . GLU A 1 189 ? 1.151 23.031 24.344 1 97.69 189 GLU A O 1
ATOM 1476 N N . ALA A 1 190 ? 0.282 24.625 25.672 1 97.75 190 ALA A N 1
ATOM 1477 C CA . ALA A 1 190 ? -0.537 23.672 26.422 1 97.75 190 ALA A CA 1
ATOM 1478 C C . ALA A 1 190 ? -1.527 22.969 25.5 1 97.75 190 ALA A C 1
ATOM 1480 O O . ALA A 1 190 ? -1.77 21.766 25.641 1 97.75 190 ALA A O 1
ATOM 1481 N N . LYS A 1 191 ? -2.1 23.688 24.547 1 98.44 191 LYS A N 1
ATOM 1482 C CA . LYS A 1 191 ? -3.057 23.109 23.594 1 98.44 191 LYS A CA 1
ATOM 1483 C C . LYS A 1 191 ? -2.359 22.203 22.594 1 98.44 191 LYS A C 1
ATOM 1485 O O . LYS A 1 191 ? -2.912 21.172 22.188 1 98.44 191 LYS A O 1
ATOM 1490 N N . ILE A 1 192 ? -1.132 22.594 22.203 1 98.25 192 ILE A N 1
ATOM 1491 C CA . ILE A 1 192 ? -0.341 21.75 21.312 1 98.25 192 ILE A CA 1
ATOM 1492 C C . ILE A 1 192 ? -0.022 20.422 22 1 98.25 192 ILE A C 1
ATOM 1494 O O . ILE A 1 192 ? -0.113 19.359 21.391 1 98.25 192 ILE A O 1
ATOM 1498 N N . ARG A 1 193 ? 0.333 20.484 23.281 1 97.88 193 ARG A N 1
ATOM 1499 C CA . ARG A 1 193 ? 0.63 19.281 24.062 1 97.88 193 ARG A CA 1
ATOM 1500 C C . ARG A 1 193 ? -0.609 18.406 24.203 1 97.88 193 ARG A C 1
ATOM 1502 O O . ARG A 1 193 ? -0.512 17.188 24.188 1 97.88 193 ARG A O 1
ATOM 1509 N N . GLN A 1 194 ? -1.712 19.062 24.344 1 97.88 194 GLN A N 1
ATOM 1510 C CA . GLN A 1 194 ? -2.969 18.312 24.406 1 97.88 194 GLN A CA 1
ATOM 1511 C C . GLN A 1 194 ? -3.244 17.578 23.094 1 97.88 194 GLN A C 1
ATOM 1513 O O . GLN A 1 194 ? -3.697 16.438 23.109 1 97.88 194 GLN A O 1
ATOM 1518 N N . ASP A 1 195 ? -3.031 18.219 21.984 1 98.38 195 ASP A N 1
ATOM 1519 C CA . ASP A 1 195 ? -3.18 17.578 20.672 1 98.38 195 ASP A CA 1
ATOM 1520 C C . ASP A 1 195 ? -2.225 16.391 20.531 1 98.38 195 ASP A C 1
ATOM 1522 O O . ASP A 1 195 ? -2.604 15.336 20.016 1 98.38 195 ASP A O 1
ATOM 1526 N N . LEU A 1 196 ? -0.998 16.594 21.016 1 97.88 196 LEU A N 1
ATOM 1527 C CA . LEU A 1 196 ? -0.021 15.508 20.953 1 97.88 196 LEU A CA 1
ATOM 1528 C C . LEU A 1 196 ? -0.508 14.289 21.75 1 97.88 196 LEU A C 1
ATOM 1530 O O . LEU A 1 196 ? -0.394 13.156 21.281 1 97.88 196 LEU A O 1
ATOM 1534 N N . GLU A 1 197 ? -1.093 14.523 22.906 1 96.94 197 GLU A N 1
ATOM 1535 C CA . GLU A 1 197 ? -1.577 13.438 23.75 1 96.94 197 GLU A CA 1
ATOM 1536 C C . GLU A 1 197 ? -2.688 12.648 23.047 1 96.94 197 GLU A C 1
ATOM 1538 O O . GLU A 1 197 ? -2.812 11.438 23.234 1 96.94 197 GLU A O 1
ATOM 1543 N N . SER A 1 198 ? -3.385 13.312 22.234 1 97.12 198 SER A N 1
ATOM 1544 C CA . SER A 1 198 ? -4.527 12.672 21.594 1 97.12 198 SER A CA 1
ATOM 1545 C C . SER A 1 198 ? -4.074 11.703 20.5 1 97.12 198 SER A C 1
ATOM 1547 O O . SER A 1 198 ? -4.863 10.883 20.016 1 97.12 198 SER A O 1
ATOM 1549 N N . PHE A 1 199 ? -2.812 11.758 20.094 1 96.19 199 PHE A N 1
ATOM 1550 C CA . PHE A 1 199 ? -2.252 10.773 19.172 1 96.19 199 PHE A CA 1
ATOM 1551 C C . PHE A 1 199 ? -2.406 9.367 19.734 1 96.19 199 PHE A C 1
ATOM 1553 O O . PHE A 1 199 ? -2.619 8.414 18.984 1 96.19 199 PHE A O 1
ATOM 1560 N N . PHE A 1 200 ? -2.309 9.281 21.031 1 95.75 200 PHE A N 1
ATOM 1561 C CA . PHE A 1 200 ? -2.225 7.977 21.688 1 95.75 200 PHE A CA 1
ATOM 1562 C C . PHE A 1 200 ? -3.611 7.375 21.875 1 95.75 200 PHE A C 1
ATOM 1564 O O . PHE A 1 200 ? -3.74 6.207 22.25 1 95.75 200 PHE A O 1
ATOM 1571 N N . GLU A 1 201 ? -4.602 8.156 21.562 1 95.06 201 GLU A N 1
ATOM 1572 C CA . GLU A 1 201 ? -5.977 7.66 21.578 1 95.06 201 GLU A CA 1
ATOM 1573 C C . GLU A 1 201 ? -6.391 7.168 20.188 1 95.06 201 GLU A C 1
ATOM 1575 O O . GLU A 1 201 ? -7.422 6.512 20.047 1 95.06 201 GLU A O 1
ATOM 1580 N N . TYR A 1 202 ? -5.57 7.477 19.219 1 95.06 202 TYR A N 1
ATOM 1581 C CA . TYR A 1 202 ? -5.832 7.094 17.844 1 95.06 202 TYR A CA 1
ATOM 1582 C C . TYR A 1 202 ? -5.598 5.602 17.625 1 95.06 202 TYR A C 1
ATOM 1584 O O . TYR A 1 202 ? -4.531 5.082 17.984 1 95.06 202 TYR A O 1
ATOM 1592 N N . GLU A 1 203 ? -6.578 4.887 17.078 1 96.19 203 GLU A N 1
ATOM 1593 C CA . GLU A 1 203 ? -6.488 3.459 16.797 1 96.19 203 GLU A CA 1
ATOM 1594 C C . GLU A 1 203 ? -6.621 3.184 15.297 1 96.19 203 GLU A C 1
ATOM 1596 O O . GLU A 1 203 ? -7.73 3.127 14.766 1 96.19 203 GLU A O 1
ATOM 1601 N N . PRO A 1 204 ? -5.508 2.9 14.633 1 97.56 204 PRO A N 1
ATOM 1602 C CA . PRO A 1 204 ? -5.547 2.717 13.18 1 97.56 204 PRO A CA 1
ATOM 1603 C C . PRO A 1 204 ? -6.531 1.629 12.75 1 97.56 204 PRO A C 1
ATOM 1605 O O . PRO A 1 204 ? -7.191 1.765 11.719 1 97.56 204 PRO A O 1
ATOM 1608 N N . SER A 1 205 ? -6.648 0.522 13.531 1 97.38 205 SER A N 1
ATOM 1609 C CA . SER A 1 205 ? -7.535 -0.577 13.156 1 97.38 205 SER A CA 1
ATOM 1610 C C . SER A 1 205 ? -8.977 -0.102 13.016 1 97.38 205 SER A C 1
ATOM 1612 O O . SER A 1 205 ? -9.656 -0.441 12.039 1 97.38 205 SER A O 1
ATOM 1614 N N . GLN A 1 206 ? -9.414 0.722 13.914 1 97.5 206 GLN A N 1
ATOM 1615 C CA . GLN A 1 206 ? -10.781 1.241 13.898 1 97.5 206 GLN A CA 1
ATOM 1616 C C . GLN A 1 206 ? -10.984 2.229 12.758 1 97.5 206 GLN A C 1
ATOM 1618 O O . GLN A 1 206 ? -12.023 2.219 12.094 1 97.5 206 GLN A O 1
ATOM 1623 N N . VAL A 1 207 ? -10 3.031 12.523 1 98.5 207 VAL A N 1
ATOM 1624 C CA . VAL A 1 207 ? -10.109 4.098 11.531 1 98.5 207 VAL A CA 1
ATOM 1625 C C . VAL A 1 207 ? -10.047 3.504 10.125 1 98.5 207 VAL A C 1
ATOM 1627 O O . VAL A 1 207 ? -10.969 3.68 9.328 1 98.5 207 VAL A O 1
ATOM 1630 N N . PHE A 1 208 ? -9.078 2.715 9.82 1 98.56 208 PHE A N 1
ATOM 1631 C CA . PHE A 1 208 ? -8.781 2.299 8.453 1 98.56 208 PHE A CA 1
ATOM 1632 C C . PHE A 1 208 ? -9.742 1.206 8 1 98.56 208 PHE A C 1
ATOM 1634 O O . PHE A 1 208 ? -9.977 1.037 6.801 1 98.56 208 PHE A O 1
ATOM 1641 N N . SER A 1 209 ? -10.375 0.449 8.969 1 97.56 209 SER A N 1
ATOM 1642 C CA . SER A 1 209 ? -11.398 -0.53 8.602 1 97.56 209 SER A CA 1
ATOM 1643 C C . SER A 1 209 ? -12.625 0.147 8.008 1 97.56 209 SER A C 1
ATOM 1645 O O . SER A 1 209 ? -13.438 -0.502 7.34 1 97.56 209 SER A O 1
ATOM 1647 N N . ASN A 1 210 ? -12.695 1.486 8.211 1 98.12 210 ASN A N 1
ATOM 1648 C CA . ASN A 1 210 ? -13.875 2.211 7.766 1 98.12 210 ASN A CA 1
ATOM 1649 C C . ASN A 1 210 ? -13.562 3.143 6.598 1 98.12 210 ASN A C 1
ATOM 1651 O O . ASN A 1 210 ? -14.367 4 6.242 1 98.12 210 ASN A O 1
ATOM 1655 N N . ILE A 1 211 ? -12.391 3.053 6.066 1 98.5 211 ILE A N 1
ATOM 1656 C CA . ILE A 1 211 ? -12.031 3.818 4.879 1 98.5 211 ILE A CA 1
ATOM 1657 C C . ILE A 1 211 ? -12.141 2.932 3.641 1 98.5 211 ILE A C 1
ATOM 1659 O O . ILE A 1 211 ? -11.477 1.896 3.549 1 98.5 211 ILE A O 1
ATOM 1663 N N . TYR A 1 212 ? -12.922 3.379 2.676 1 96.25 212 TYR A N 1
ATOM 1664 C CA . TYR A 1 212 ? -13.18 2.527 1.521 1 96.25 212 TYR A CA 1
ATOM 1665 C C . TYR A 1 212 ? -12.594 3.129 0.252 1 96.25 212 TYR A C 1
ATOM 1667 O O . TYR A 1 212 ? -12.477 2.447 -0.77 1 96.25 212 TYR A O 1
ATOM 1675 N N . CYS A 1 213 ? -12.266 4.398 0.281 1 98.06 213 CYS A N 1
ATOM 1676 C CA . CYS A 1 213 ? -11.633 5.051 -0.86 1 98.06 213 CYS A CA 1
ATOM 1677 C C . CYS A 1 213 ? -10.156 4.688 -0.945 1 98.06 213 CYS A C 1
ATOM 1679 O O . CYS A 1 213 ? -9.586 4.168 0.013 1 98.06 213 CYS A O 1
ATOM 1681 N N . PRO A 1 214 ? -9.477 4.898 -2.111 1 98.62 214 PRO A N 1
ATOM 1682 C CA . PRO A 1 214 ? -8.031 4.68 -2.227 1 98.62 214 PRO A CA 1
ATOM 1683 C C . PRO A 1 214 ? -7.227 5.586 -1.303 1 98.62 214 PRO A C 1
ATOM 1685 O O . PRO A 1 214 ? -7.59 6.75 -1.098 1 98.62 214 PRO A O 1
ATOM 1688 N N . ILE A 1 215 ? -6.152 5.008 -0.75 1 98.94 215 ILE A N 1
ATOM 1689 C CA . ILE A 1 215 ? -5.258 5.742 0.139 1 98.94 215 ILE A CA 1
ATOM 1690 C C . ILE A 1 215 ? -3.844 5.742 -0.438 1 98.94 215 ILE A C 1
ATOM 1692 O O . ILE A 1 215 ? -3.35 4.707 -0.891 1 98.94 215 ILE A O 1
ATOM 1696 N N . LEU A 1 216 ? -3.219 6.867 -0.525 1 98.94 216 LEU A N 1
ATOM 1697 C CA . LEU A 1 216 ? -1.78 6.969 -0.739 1 98.94 216 LEU A CA 1
ATOM 1698 C C . LEU A 1 216 ? -1.063 7.336 0.557 1 98.94 216 LEU A C 1
ATOM 1700 O O . LEU A 1 216 ? -1.353 8.375 1.159 1 98.94 216 LEU A O 1
ATOM 1704 N N . LEU A 1 217 ? -0.21 6.477 1.055 1 98.94 217 LEU A N 1
ATOM 1705 C CA . LEU A 1 217 ? 0.631 6.727 2.221 1 98.94 217 LEU A CA 1
ATOM 1706 C C . LEU A 1 217 ? 2.068 7.012 1.802 1 98.94 217 LEU A C 1
ATOM 1708 O O . LEU A 1 217 ? 2.734 6.148 1.221 1 98.94 217 LEU A O 1
ATOM 1712 N N . ILE A 1 218 ? 2.496 8.219 2.006 1 98.94 218 ILE A N 1
ATOM 1713 C CA . ILE A 1 218 ? 3.906 8.562 1.853 1 98.94 218 ILE A CA 1
ATOM 1714 C C . ILE A 1 218 ? 4.629 8.383 3.188 1 98.94 218 ILE A C 1
ATOM 1716 O O . ILE A 1 218 ? 4.312 9.07 4.164 1 98.94 218 ILE A O 1
ATOM 1720 N N . HIS A 1 219 ? 5.547 7.473 3.275 1 98.81 219 HIS A N 1
ATOM 1721 C CA . HIS A 1 219 ? 6.359 7.215 4.457 1 98.81 219 HIS A CA 1
ATOM 1722 C C . HIS A 1 219 ? 7.766 7.777 4.297 1 98.81 219 HIS A C 1
ATOM 1724 O O . HIS A 1 219 ? 8.492 7.391 3.379 1 98.81 219 HIS A O 1
ATOM 1730 N N . SER A 1 220 ? 8.133 8.703 5.164 1 98.56 220 SER A N 1
ATOM 1731 C CA . SER A 1 220 ? 9.477 9.289 5.145 1 98.56 220 SER A CA 1
ATOM 1732 C C . SER A 1 220 ? 10.43 8.508 6.043 1 98.56 220 SER A C 1
ATOM 1734 O O . SER A 1 220 ? 10.234 8.438 7.258 1 98.56 220 SER A O 1
ATOM 1736 N N . GLU A 1 221 ? 11.477 8.047 5.484 1 97.38 221 GLU A N 1
ATOM 1737 C CA . GLU A 1 221 ? 12.352 7.191 6.277 1 97.38 221 GLU A CA 1
ATOM 1738 C C . GLU A 1 221 ? 13.633 7.922 6.672 1 97.38 221 GLU A C 1
ATOM 1740 O O . GLU A 1 221 ? 14.477 7.371 7.375 1 97.38 221 GLU A O 1
ATOM 1745 N N . GLY A 1 222 ? 13.773 9.125 6.223 1 96.75 222 GLY A N 1
ATOM 1746 C CA . GLY A 1 222 ? 14.977 9.875 6.566 1 96.75 222 GLY A CA 1
ATOM 1747 C C . GLY A 1 222 ? 15.055 10.227 8.039 1 96.75 222 GLY A C 1
ATOM 1748 O O . GLY A 1 222 ? 14.031 10.445 8.688 1 96.75 222 GLY A O 1
ATOM 1749 N N . ASN A 1 223 ? 16.281 10.391 8.516 1 96.12 223 ASN A N 1
ATOM 1750 C CA . ASN A 1 223 ? 16.516 10.789 9.898 1 96.12 223 ASN A CA 1
ATOM 1751 C C . ASN A 1 223 ? 16.141 12.25 10.133 1 96.12 223 ASN A C 1
ATOM 1753 O O . ASN A 1 223 ? 16.188 13.062 9.203 1 96.12 223 ASN A O 1
ATOM 1757 N N . ILE A 1 224 ? 15.742 12.508 11.328 1 93.38 224 ILE A N 1
ATOM 1758 C CA . ILE A 1 224 ? 15.484 13.867 11.797 1 93.38 224 ILE A CA 1
ATOM 1759 C C . ILE A 1 224 ? 16.609 14.32 12.703 1 93.38 224 ILE A C 1
ATOM 1761 O O . ILE A 1 224 ? 16.562 14.125 13.922 1 93.38 224 ILE A O 1
ATOM 1765 N N . GLY A 1 225 ? 17.562 15.07 12.102 1 91.94 225 GLY A N 1
ATOM 1766 C CA . GLY A 1 225 ? 18.766 15.352 12.867 1 91.94 225 GLY A CA 1
ATOM 1767 C C . GLY A 1 225 ? 19.484 14.094 13.32 1 91.94 225 GLY A C 1
ATOM 1768 O O . GLY A 1 225 ? 19.844 13.25 12.5 1 91.94 225 GLY A O 1
ATOM 1769 N N . THR A 1 226 ? 19.562 13.977 14.688 1 92.12 226 THR A N 1
ATOM 1770 C CA . THR A 1 226 ? 20.25 12.82 15.25 1 92.12 226 THR A CA 1
ATOM 1771 C C . THR A 1 226 ? 19.266 11.703 15.57 1 92.12 226 THR A C 1
ATOM 1773 O O . THR A 1 226 ? 19.656 10.617 16.016 1 92.12 226 THR A O 1
ATOM 1776 N N . ASN A 1 227 ? 18 11.945 15.383 1 95.38 227 ASN A N 1
ATOM 1777 C CA . ASN A 1 227 ? 16.953 10.969 15.68 1 95.38 227 ASN A CA 1
ATOM 1778 C C . ASN A 1 227 ? 16.578 10.172 14.438 1 95.38 227 ASN A C 1
ATOM 1780 O O . ASN A 1 227 ? 16.734 10.641 13.312 1 95.38 227 ASN A O 1
ATOM 1784 N N . PRO A 1 228 ? 16.094 8.906 14.617 1 96.75 228 PRO A N 1
ATOM 1785 C CA . PRO A 1 228 ? 15.523 8.172 13.477 1 96.75 228 PRO A CA 1
ATOM 1786 C C . PRO A 1 228 ? 14.258 8.82 12.922 1 96.75 228 PRO A C 1
ATOM 1788 O O . PRO A 1 228 ? 13.852 9.883 13.398 1 96.75 228 PRO A O 1
ATOM 1791 N N . ALA A 1 229 ? 13.734 8.188 11.883 1 98 229 ALA A N 1
ATOM 1792 C CA . ALA A 1 229 ? 12.484 8.672 11.297 1 98 229 ALA A CA 1
ATOM 1793 C C . ALA A 1 229 ? 11.398 8.828 12.359 1 98 229 ALA A C 1
ATOM 1795 O O . ALA A 1 229 ? 11.336 8.047 13.312 1 98 229 ALA A O 1
ATOM 1796 N N . LEU A 1 230 ? 10.586 9.859 12.188 1 98 230 LEU A N 1
ATOM 1797 C CA . LEU A 1 230 ? 9.547 10.125 13.172 1 98 230 LEU A CA 1
ATOM 1798 C C . LEU A 1 230 ? 8.578 8.953 13.273 1 98 230 LEU A C 1
ATOM 1800 O O . LEU A 1 230 ? 8.195 8.555 14.375 1 98 230 LEU A O 1
ATOM 1804 N N . PHE A 1 231 ? 8.172 8.477 12.148 1 98.38 231 PHE A N 1
ATOM 1805 C CA . PHE A 1 231 ? 7.391 7.246 12.078 1 98.38 231 PHE A CA 1
ATOM 1806 C C . PHE A 1 231 ? 8.211 6.117 11.461 1 98.38 231 PHE A C 1
ATOM 1808 O O . PHE A 1 231 ? 8.594 6.195 10.289 1 98.38 231 PHE A O 1
ATOM 1815 N N . LEU A 1 232 ? 8.445 5.133 12.289 1 97.94 232 LEU A N 1
ATOM 1816 C CA . LEU A 1 232 ? 9.148 3.949 11.797 1 97.94 232 LEU A CA 1
ATOM 1817 C C . LEU A 1 232 ? 8.203 3.061 10.992 1 97.94 232 LEU A C 1
ATOM 1819 O O . LEU A 1 232 ? 6.984 3.129 11.156 1 97.94 232 LEU A O 1
ATOM 1823 N N . ALA A 1 233 ? 8.797 2.244 10.18 1 97.12 233 ALA A N 1
ATOM 1824 C CA . ALA A 1 233 ? 8 1.373 9.312 1 97.12 233 ALA A CA 1
ATOM 1825 C C . ALA A 1 233 ? 7.02 0.538 10.133 1 97.12 233 ALA A C 1
ATOM 1827 O O . ALA A 1 233 ? 5.867 0.35 9.727 1 97.12 233 ALA A O 1
ATOM 1828 N N . GLU A 1 234 ? 7.438 0.034 11.242 1 96.56 234 GLU A N 1
ATOM 1829 C CA . GLU A 1 234 ? 6.621 -0.853 12.062 1 96.56 234 GLU A CA 1
ATOM 1830 C C . GLU A 1 234 ? 5.426 -0.114 12.656 1 96.56 234 GLU A C 1
ATOM 1832 O O . GLU A 1 234 ? 4.434 -0.736 13.047 1 96.56 234 GLU A O 1
ATOM 1837 N N . HIS A 1 235 ? 5.535 1.203 12.75 1 98.19 235 HIS A N 1
ATOM 1838 C CA . HIS A 1 235 ? 4.43 1.98 13.297 1 98.19 235 HIS A CA 1
ATOM 1839 C C . HIS A 1 235 ? 3.219 1.943 12.375 1 98.19 235 HIS A C 1
ATOM 1841 O O . HIS A 1 235 ? 2.098 2.234 12.797 1 98.19 235 HIS A O 1
ATOM 1847 N N . TYR A 1 236 ? 3.406 1.572 11.094 1 98.44 236 TYR A N 1
ATOM 1848 C CA . TYR A 1 236 ? 2.324 1.563 10.117 1 98.44 236 TYR A CA 1
ATOM 1849 C C . TYR A 1 236 ? 1.707 0.175 10 1 98.44 236 TYR A C 1
ATOM 1851 O O . TYR A 1 236 ? 0.831 -0.053 9.156 1 98.44 236 TYR A O 1
ATOM 1859 N N . SER A 1 237 ? 2.109 -0.792 10.859 1 97.19 237 SER A N 1
ATOM 1860 C CA . SER A 1 237 ? 1.666 -2.178 10.734 1 97.19 237 SER A CA 1
ATOM 1861 C C . SER A 1 237 ? 0.144 -2.273 10.734 1 97.19 237 SER A C 1
ATOM 1863 O O . SER A 1 237 ? -0.446 -2.881 9.844 1 97.19 237 SER A O 1
ATOM 1865 N N . LYS A 1 238 ? -0.529 -1.674 11.688 1 97.75 238 LYS A N 1
ATOM 1866 C CA . LYS A 1 238 ? -1.984 -1.729 11.781 1 97.75 238 LYS A CA 1
ATOM 1867 C C . LYS A 1 238 ? -2.637 -0.95 10.641 1 97.75 238 LYS A C 1
ATOM 1869 O O . LYS A 1 238 ? -3.643 -1.387 10.078 1 97.75 238 LYS A O 1
ATOM 1874 N N . THR A 1 239 ? -2.033 0.239 10.312 1 98.75 239 THR A N 1
ATOM 1875 C CA . THR A 1 239 ? -2.535 1.036 9.195 1 98.75 239 THR A CA 1
ATOM 1876 C C . THR A 1 239 ? -2.611 0.198 7.926 1 98.75 239 THR A C 1
ATOM 1878 O O . THR A 1 239 ? -3.672 0.101 7.305 1 98.75 239 THR A O 1
ATOM 1881 N N . LEU A 1 240 ? -1.53 -0.466 7.621 1 98.38 240 LEU A N 1
ATOM 1882 C CA . LEU A 1 240 ? -1.405 -1.229 6.383 1 98.38 240 LEU A CA 1
ATOM 1883 C C . LEU A 1 240 ? -2.232 -2.51 6.449 1 98.38 240 LEU A C 1
ATOM 1885 O O . LEU A 1 240 ? -2.777 -2.953 5.434 1 98.38 240 LEU A O 1
ATOM 1889 N N . GLN A 1 241 ? -2.326 -3.098 7.598 1 96.81 241 GLN A N 1
ATOM 1890 C CA . GLN A 1 241 ? -3.086 -4.328 7.793 1 96.81 241 GLN A CA 1
ATOM 1891 C C . GLN A 1 241 ? -4.574 -4.098 7.551 1 96.81 241 GLN A C 1
ATOM 1893 O O . GLN A 1 241 ? -5.234 -4.902 6.895 1 96.81 241 GLN A O 1
ATOM 1898 N N . PHE A 1 242 ? -5.113 -2.963 7.973 1 97.62 242 PHE A N 1
ATOM 1899 C CA . PHE A 1 242 ? -6.562 -2.797 8.016 1 97.62 242 PHE A CA 1
ATOM 1900 C C . PHE A 1 242 ? -7.047 -1.956 6.844 1 97.62 242 PHE A C 1
ATOM 1902 O O . PHE A 1 242 ? -8.242 -1.935 6.543 1 97.62 242 PHE A O 1
ATOM 1909 N N . ALA A 1 243 ? -6.117 -1.229 6.188 1 98.38 243 ALA A N 1
ATOM 1910 C CA . ALA A 1 243 ? -6.52 -0.499 4.988 1 98.38 243 ALA A CA 1
ATOM 1911 C C . ALA A 1 243 ? -6.895 -1.459 3.861 1 98.38 243 ALA A C 1
ATOM 1913 O O . ALA A 1 243 ? -6.215 -2.465 3.641 1 98.38 243 ALA A O 1
ATOM 1914 N N . LYS A 1 244 ? -7.922 -1.149 3.125 1 96.44 244 LYS A N 1
ATOM 1915 C CA . LYS A 1 244 ? -8.461 -2.055 2.115 1 96.44 244 LYS A CA 1
ATOM 1916 C C . LYS A 1 244 ? -7.84 -1.784 0.747 1 96.44 244 LYS A C 1
ATOM 1918 O O . LYS A 1 244 ? -7.781 -2.676 -0.101 1 96.44 244 LYS A O 1
ATOM 1923 N N . ASN A 1 245 ? -7.535 -0.579 0.465 1 98 245 ASN A N 1
ATOM 1924 C CA . ASN A 1 245 ? -6.961 -0.074 -0.777 1 98 245 ASN A CA 1
ATOM 1925 C C . ASN A 1 245 ? -5.922 1.012 -0.514 1 98 245 ASN A C 1
ATOM 1927 O O . ASN A 1 245 ? -6.254 2.197 -0.466 1 98 245 ASN A O 1
ATOM 1931 N N . ILE A 1 246 ? -4.605 0.59 -0.281 1 98.69 246 ILE A N 1
ATOM 1932 C CA . ILE A 1 246 ? -3.594 1.545 0.155 1 98.69 246 ILE A CA 1
ATOM 1933 C C . ILE A 1 246 ? -2.318 1.353 -0.663 1 98.69 246 ILE A C 1
ATOM 1935 O O . ILE A 1 246 ? -1.874 0.222 -0.875 1 98.69 246 ILE A O 1
ATOM 1939 N N . HIS A 1 247 ? -1.84 2.395 -1.196 1 98.62 247 HIS A N 1
ATOM 1940 C CA . HIS A 1 247 ? -0.531 2.465 -1.835 1 98.62 247 HIS A CA 1
ATOM 1941 C C . HIS A 1 247 ? 0.496 3.115 -0.915 1 98.62 247 HIS A C 1
ATOM 1943 O O . HIS A 1 247 ? 0.395 4.305 -0.605 1 98.62 247 HIS A O 1
ATOM 1949 N N . LYS A 1 248 ? 1.436 2.357 -0.405 1 98.75 248 LYS A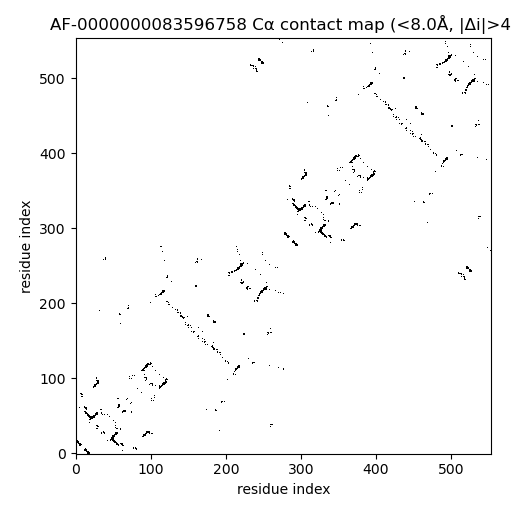 N 1
ATOM 1950 C CA . LYS A 1 248 ? 2.539 2.885 0.393 1 98.75 248 LYS A CA 1
ATOM 1951 C C . LYS A 1 248 ? 3.748 3.199 -0.482 1 98.75 248 LYS A C 1
ATOM 1953 O O . LYS A 1 248 ? 4.238 2.332 -1.21 1 98.75 248 LYS A O 1
ATOM 1958 N N . PHE A 1 249 ? 4.227 4.375 -0.427 1 98.62 249 PHE A N 1
ATOM 1959 C CA . PHE A 1 249 ? 5.453 4.82 -1.078 1 98.62 249 PHE A CA 1
ATOM 1960 C C . PHE A 1 249 ? 6.461 5.32 -0.051 1 98.62 249 PHE A C 1
ATOM 1962 O O . PHE A 1 249 ? 6.168 6.234 0.72 1 98.62 249 PHE A O 1
ATOM 1969 N N . THR A 1 250 ? 7.625 4.773 0.004 1 98.25 250 THR A N 1
ATOM 1970 C CA . THR A 1 250 ? 8.664 5.168 0.946 1 98.25 250 THR A CA 1
ATOM 1971 C C . THR A 1 250 ? 9.625 6.168 0.307 1 98.25 250 THR A C 1
ATOM 1973 O O . THR A 1 250 ? 10.219 5.887 -0.737 1 98.25 250 THR A O 1
ATOM 1976 N N . SER A 1 251 ? 9.727 7.289 0.906 1 98 251 SER A N 1
ATOM 1977 C CA . SER A 1 251 ? 10.594 8.359 0.437 1 98 251 SER A CA 1
ATOM 1978 C C . SER A 1 251 ? 11.844 8.477 1.305 1 98 251 SER A C 1
ATOM 1980 O O . SER A 1 251 ? 11.773 8.312 2.523 1 98 251 SER A O 1
ATOM 1982 N N . PRO A 1 252 ? 12.969 8.805 0.71 1 96.25 252 PRO A N 1
ATOM 1983 C CA . PRO A 1 252 ? 14.164 9.07 1.515 1 96.25 252 PRO A CA 1
ATOM 1984 C C . PRO A 1 252 ? 14.094 10.398 2.258 1 96.25 252 PRO A C 1
ATOM 1986 O O . PRO A 1 252 ? 14.969 10.703 3.072 1 96.25 252 PRO A O 1
ATOM 1989 N N . SER A 1 253 ? 13.078 11.188 2.047 1 97.19 253 SER A N 1
ATOM 1990 C CA . SER A 1 253 ? 12.906 12.43 2.787 1 97.19 253 SER A CA 1
ATOM 1991 C C . SER A 1 253 ? 12.781 12.172 4.285 1 97.19 253 SER A C 1
ATOM 1993 O O . SER A 1 253 ? 12.477 11.047 4.703 1 97.19 253 SER A O 1
ATOM 1995 N N . ASN A 1 254 ? 13.164 13.164 5.055 1 97.12 254 ASN A N 1
ATOM 1996 C CA . ASN A 1 254 ? 12.727 13.086 6.445 1 97.12 254 ASN A CA 1
ATOM 1997 C C . ASN A 1 254 ? 11.383 13.773 6.648 1 97.12 254 ASN A C 1
ATOM 1999 O O . ASN A 1 254 ? 10.812 14.336 5.707 1 97.12 254 ASN A O 1
ATOM 2003 N N . HIS A 1 255 ? 10.898 13.703 7.836 1 98.12 255 HIS A N 1
ATOM 2004 C CA . HIS A 1 255 ? 9.57 14.18 8.195 1 98.12 255 HIS A CA 1
ATOM 2005 C C . HIS A 1 255 ? 9.375 15.641 7.789 1 98.12 255 HIS A C 1
ATOM 2007 O O . HIS A 1 255 ? 8.328 16.016 7.258 1 98.12 255 HIS A O 1
ATOM 2013 N N . TYR A 1 256 ? 10.383 16.5 7.934 1 97.31 256 TYR A N 1
ATOM 2014 C CA . TYR A 1 256 ? 10.258 17.938 7.703 1 97.31 256 TYR A CA 1
ATOM 2015 C C . TYR A 1 256 ? 10.555 18.281 6.246 1 97.31 256 TYR A C 1
ATOM 2017 O O . TYR A 1 256 ? 9.875 19.125 5.648 1 97.31 256 TYR A O 1
ATOM 2025 N N . THR A 1 257 ? 11.523 17.609 5.645 1 97.25 257 THR A N 1
ATOM 2026 C CA . THR A 1 257 ? 11.844 17.922 4.258 1 97.25 257 THR A CA 1
ATOM 2027 C C . THR A 1 257 ? 10.734 17.453 3.324 1 97.25 257 THR A C 1
ATOM 2029 O O . THR A 1 257 ? 10.648 17.906 2.18 1 97.25 257 THR A O 1
ATOM 2032 N N . LEU A 1 258 ? 9.852 16.609 3.814 1 98.25 258 LEU A N 1
ATOM 2033 C CA . LEU A 1 258 ? 8.711 16.141 3.043 1 98.25 258 LEU A CA 1
ATOM 2034 C C . LEU A 1 258 ? 7.805 17.297 2.652 1 98.25 258 LEU A C 1
ATOM 2036 O O . LEU A 1 258 ? 7.25 17.328 1.551 1 98.25 258 LEU A O 1
ATOM 2040 N N . VAL A 1 259 ? 7.707 18.328 3.514 1 97.75 259 VAL A N 1
ATOM 2041 C CA . VAL A 1 259 ? 6.746 19.406 3.242 1 97.75 259 VAL A CA 1
ATOM 2042 C C . VAL A 1 259 ? 7.484 20.719 3 1 97.75 259 VAL A C 1
ATOM 2044 O O . VAL A 1 259 ? 6.91 21.672 2.469 1 97.75 259 VAL A O 1
ATOM 2047 N N . PHE A 1 260 ? 8.75 20.812 3.318 1 96.81 260 PHE A N 1
ATOM 2048 C CA . PHE A 1 260 ? 9.461 22.078 3.203 1 96.81 260 PHE A CA 1
ATOM 2049 C C . PHE A 1 260 ? 10.43 22.062 2.029 1 96.81 260 PHE A C 1
ATOM 2051 O O . PHE A 1 260 ? 11.242 22.969 1.865 1 96.81 260 PHE A O 1
ATOM 2058 N N . SER A 1 261 ? 10.359 21.016 1.268 1 94.75 261 SER A N 1
ATOM 2059 C CA . SER A 1 261 ? 11.133 20.906 0.033 1 94.75 261 SER A CA 1
ATOM 2060 C C . SER A 1 261 ? 10.312 20.281 -1.084 1 94.75 261 SER A C 1
ATOM 2062 O O . SER A 1 261 ? 9.352 19.547 -0.819 1 94.75 261 SER A O 1
ATOM 2064 N N . ASN A 1 262 ? 10.672 20.688 -2.273 1 94.38 262 ASN A N 1
ATOM 2065 C CA . ASN A 1 262 ? 10.102 19.984 -3.418 1 94.38 262 ASN A CA 1
ATOM 2066 C C . ASN A 1 262 ? 10.664 18.578 -3.539 1 94.38 262 ASN A C 1
ATOM 2068 O O . ASN A 1 262 ? 11.883 18.391 -3.588 1 94.38 262 ASN A O 1
ATOM 2072 N N . ARG A 1 263 ? 9.82 17.594 -3.516 1 96.44 263 ARG A N 1
ATOM 2073 C CA . ARG A 1 263 ? 10.195 16.188 -3.586 1 96.44 263 ARG A CA 1
ATOM 2074 C C . ARG A 1 263 ? 9.664 15.547 -4.859 1 96.44 263 ARG A C 1
ATOM 2076 O O . ARG A 1 263 ? 8.562 15 -4.875 1 96.44 263 ARG A O 1
ATOM 2083 N N . PRO A 1 264 ? 10.492 15.508 -5.906 1 97.25 264 PRO A N 1
ATOM 2084 C CA . PRO A 1 264 ? 10 15.023 -7.199 1 97.25 264 PRO A CA 1
ATOM 2085 C C . PRO A 1 264 ? 9.43 13.609 -7.125 1 97.25 264 PRO A C 1
ATOM 2087 O O . PRO A 1 264 ? 8.422 13.312 -7.773 1 97.25 264 PRO A O 1
ATOM 2090 N N . GLU A 1 265 ? 10.094 12.734 -6.375 1 96.38 265 GLU A N 1
ATOM 2091 C CA . GLU A 1 265 ? 9.625 11.352 -6.289 1 96.38 265 GLU A CA 1
ATOM 2092 C C . GLU A 1 265 ? 8.258 11.273 -5.609 1 96.38 265 GLU A C 1
ATOM 2094 O O . GLU A 1 265 ? 7.414 10.461 -5.992 1 96.38 265 GLU A O 1
ATOM 2099 N N . VAL A 1 266 ? 8.031 12.109 -4.613 1 98.5 266 VAL A N 1
ATOM 2100 C CA . VAL A 1 266 ? 6.746 12.172 -3.92 1 98.5 266 VAL A CA 1
ATOM 2101 C C . VAL A 1 266 ? 5.699 12.812 -4.828 1 98.5 266 VAL A C 1
ATOM 2103 O O . VAL A 1 266 ? 4.566 12.328 -4.91 1 98.5 266 VAL A O 1
ATOM 2106 N N . ASN A 1 267 ? 6.125 13.945 -5.516 1 98.56 267 ASN A N 1
ATOM 2107 C CA . ASN A 1 267 ? 5.223 14.609 -6.445 1 98.56 267 ASN A CA 1
ATOM 2108 C C . ASN A 1 267 ? 4.699 13.648 -7.508 1 98.56 267 ASN A C 1
ATOM 2110 O O . ASN A 1 267 ? 3.506 13.648 -7.812 1 98.56 267 ASN A O 1
ATOM 2114 N N . LYS A 1 268 ? 5.578 12.844 -8.023 1 97.19 268 LYS A N 1
ATOM 2115 C CA . LYS A 1 268 ? 5.195 11.875 -9.039 1 97.19 268 LYS A CA 1
ATOM 2116 C C . LYS A 1 268 ? 4.176 10.875 -8.5 1 97.19 268 LYS A C 1
ATOM 2118 O O . LYS A 1 268 ? 3.184 10.57 -9.164 1 97.19 268 LYS A O 1
ATOM 2123 N N . ALA A 1 269 ? 4.41 10.367 -7.293 1 97.94 269 ALA A N 1
ATOM 2124 C CA . ALA A 1 269 ? 3.496 9.422 -6.66 1 97.94 269 ALA A CA 1
ATOM 2125 C C . ALA A 1 269 ? 2.115 10.039 -6.461 1 97.94 269 ALA A C 1
ATOM 2127 O O . ALA A 1 269 ? 1.096 9.398 -6.719 1 97.94 269 ALA A O 1
ATOM 2128 N N . ILE A 1 270 ? 2.068 11.289 -6.082 1 98.75 270 ILE A N 1
ATOM 2129 C CA . ILE A 1 270 ? 0.813 11.984 -5.809 1 98.75 270 ILE A CA 1
ATOM 2130 C C . ILE A 1 270 ? 0.049 12.195 -7.113 1 98.75 270 ILE A C 1
ATOM 2132 O O . ILE A 1 270 ? -1.151 11.922 -7.188 1 98.75 270 ILE A O 1
ATOM 2136 N N . VAL A 1 271 ? 0.719 12.68 -8.133 1 98.12 271 VAL A N 1
ATOM 2137 C CA . VAL A 1 271 ? 0.073 12.953 -9.414 1 98.12 271 VAL A CA 1
ATOM 2138 C C . VAL A 1 271 ? -0.482 11.664 -10 1 98.12 271 VAL A C 1
ATOM 2140 O O . VAL A 1 271 ? -1.612 11.633 -10.492 1 98.12 271 VAL A O 1
ATOM 2143 N N . GLN A 1 272 ? 0.298 10.617 -9.945 1 96.62 272 GLN A N 1
ATOM 2144 C CA . GLN A 1 272 ? -0.154 9.328 -10.445 1 96.62 272 GLN A CA 1
ATOM 2145 C C . GLN A 1 272 ? -1.371 8.828 -9.672 1 96.62 272 GLN A C 1
ATOM 2147 O O . GLN A 1 272 ? -2.326 8.32 -10.266 1 96.62 272 GLN A O 1
ATOM 2152 N N . PHE A 1 273 ? -1.337 8.922 -8.336 1 98.25 273 PHE A N 1
ATOM 2153 C CA . PHE A 1 273 ? -2.455 8.531 -7.484 1 98.25 273 PHE A CA 1
ATOM 2154 C C . PHE A 1 273 ? -3.725 9.273 -7.887 1 98.25 273 PHE A C 1
ATOM 2156 O O . PHE A 1 273 ? -4.785 8.664 -8.039 1 98.25 273 PHE A O 1
ATOM 2163 N N . LEU A 1 274 ? -3.572 10.609 -8.109 1 98.25 274 LEU A N 1
ATOM 2164 C CA . LEU A 1 274 ? -4.719 11.453 -8.43 1 98.25 274 LEU A CA 1
ATOM 2165 C C . LEU A 1 274 ? -5.285 11.109 -9.797 1 98.25 274 LEU A C 1
ATOM 2167 O O . LEU A 1 274 ? -6.504 11.109 -9.992 1 98.25 274 LEU A O 1
ATOM 2171 N N . LYS A 1 275 ? -4.461 10.773 -10.75 1 94.62 275 LYS A N 1
ATOM 2172 C CA . LYS A 1 275 ? -4.898 10.406 -12.094 1 94.62 275 LYS A CA 1
ATOM 2173 C C . LYS A 1 275 ? -5.738 9.133 -12.078 1 94.62 275 LYS A C 1
ATOM 2175 O O . LYS A 1 275 ? -6.582 8.93 -12.945 1 94.62 275 LYS A O 1
ATOM 2180 N N . ASN A 1 276 ? -5.508 8.359 -11.078 1 93.25 276 ASN A N 1
ATOM 2181 C CA . ASN A 1 276 ? -6.148 7.055 -11.031 1 93.25 276 ASN A CA 1
ATOM 2182 C C . ASN A 1 276 ? -7.441 7.094 -10.219 1 93.25 276 ASN A C 1
ATOM 2184 O O . ASN A 1 276 ? -8.117 6.078 -10.078 1 93.25 276 ASN A O 1
ATOM 2188 N N . LEU A 1 277 ? -7.699 8.195 -9.594 1 94.5 277 LEU A N 1
ATOM 2189 C CA . LEU A 1 277 ? -8.93 8.305 -8.82 1 94.5 277 LEU A CA 1
ATOM 2190 C C . LEU A 1 277 ? -10.148 8.391 -9.742 1 94.5 277 LEU A C 1
ATOM 2192 O O . LEU A 1 277 ? -10.086 9.047 -10.781 1 94.5 277 LEU A O 1
ATOM 2196 N N . MET B 1 1 ? -2.18 -18.203 -28.953 1 89.94 1 MET B N 1
ATOM 2197 C CA . MET B 1 1 ? -1.411 -18.766 -27.844 1 89.94 1 MET B CA 1
ATOM 2198 C C . MET B 1 1 ? -0.575 -19.953 -28.312 1 89.94 1 MET B C 1
ATOM 2200 O O . MET B 1 1 ? -1.075 -20.828 -29.031 1 89.94 1 MET B O 1
ATOM 2204 N N . GLU B 1 2 ? 0.714 -19.922 -28.109 1 95 2 GLU B N 1
ATOM 2205 C CA . GLU B 1 2 ? 1.622 -21.016 -28.422 1 95 2 GLU B CA 1
ATOM 2206 C C . GLU B 1 2 ? 2.184 -21.656 -27.156 1 95 2 GLU B C 1
ATOM 2208 O O . GLU B 1 2 ? 2.295 -20.984 -26.125 1 95 2 GLU B O 1
ATOM 2213 N N . THR B 1 3 ? 2.449 -22.906 -27.25 1 97.5 3 THR B N 1
ATOM 2214 C CA . THR B 1 3 ? 3.074 -23.609 -26.141 1 97.5 3 THR B CA 1
ATOM 2215 C C . THR B 1 3 ? 4.52 -23.984 -26.469 1 97.5 3 THR B C 1
ATOM 2217 O O . THR B 1 3 ? 4.836 -24.281 -27.625 1 97.5 3 THR B O 1
ATOM 2220 N N . ASN B 1 4 ? 5.355 -23.859 -25.484 1 98.06 4 ASN B N 1
ATOM 2221 C CA . ASN B 1 4 ? 6.781 -24.125 -25.656 1 98.06 4 ASN B CA 1
ATOM 2222 C C . ASN B 1 4 ? 7.344 -24.922 -24.484 1 98.06 4 ASN B C 1
ATOM 2224 O O . ASN B 1 4 ? 6.738 -24.953 -23.406 1 98.06 4 ASN B O 1
ATOM 2228 N N . VAL B 1 5 ? 8.422 -25.609 -24.734 1 98.12 5 VAL B N 1
ATOM 2229 C CA . VAL B 1 5 ? 9.211 -26.281 -23.703 1 98.12 5 VAL B CA 1
ATOM 2230 C C . VAL B 1 5 ? 10.672 -25.875 -23.828 1 98.12 5 VAL B C 1
ATOM 2232 O O . VAL B 1 5 ? 11.219 -25.812 -24.938 1 98.12 5 VAL B O 1
ATOM 2235 N N . VAL B 1 6 ? 11.234 -25.547 -22.75 1 98 6 VAL B N 1
ATOM 2236 C CA . VAL B 1 6 ? 12.641 -25.156 -22.734 1 98 6 VAL B CA 1
ATOM 2237 C C . VAL B 1 6 ? 13.367 -25.859 -21.594 1 98 6 VAL B C 1
ATOM 2239 O O . VAL B 1 6 ? 12.742 -26.25 -20.609 1 98 6 VAL B O 1
ATOM 2242 N N . ASN B 1 7 ? 14.641 -26.141 -21.781 1 97.69 7 ASN B N 1
ATOM 2243 C CA . ASN B 1 7 ? 15.445 -26.719 -20.719 1 97.69 7 ASN B CA 1
ATOM 2244 C C . ASN B 1 7 ? 16.031 -25.641 -19.797 1 97.69 7 ASN B C 1
ATOM 2246 O O . ASN B 1 7 ? 16.719 -24.734 -20.266 1 97.69 7 ASN B O 1
ATOM 2250 N N . VAL B 1 8 ? 15.68 -25.734 -18.609 1 95.5 8 VAL B N 1
ATOM 2251 C CA . VAL B 1 8 ? 16.156 -24.812 -17.594 1 95.5 8 VAL B CA 1
ATOM 2252 C C . VAL B 1 8 ? 16.766 -25.594 -16.422 1 95.5 8 VAL B C 1
ATOM 2254 O O . VAL B 1 8 ? 16.078 -26.391 -15.781 1 95.5 8 VAL B O 1
ATOM 2257 N N . ASN B 1 9 ? 18.016 -25.297 -16.094 1 95.25 9 ASN B N 1
ATOM 2258 C CA . ASN B 1 9 ? 18.703 -25.938 -14.977 1 95.25 9 ASN B CA 1
ATOM 2259 C C . ASN B 1 9 ? 18.547 -27.453 -15 1 95.25 9 ASN B C 1
ATOM 2261 O O . ASN B 1 9 ? 18.203 -28.062 -13.984 1 95.25 9 ASN B O 1
ATOM 2265 N N . GLY B 1 10 ? 18.578 -28.047 -16.109 1 94.69 10 GLY B N 1
ATOM 2266 C CA . GLY B 1 10 ? 18.625 -29.484 -16.25 1 94.69 10 GLY B CA 1
ATOM 2267 C C . GLY B 1 10 ? 17.266 -30.141 -16.312 1 94.69 10 GLY B C 1
ATOM 2268 O O . GLY B 1 10 ? 17.141 -31.359 -16.281 1 94.69 10 GLY B O 1
ATOM 2269 N N . GLY B 1 11 ? 16.234 -29.312 -16.406 1 96.56 11 GLY B N 1
ATOM 2270 C CA . GLY B 1 11 ? 14.875 -29.844 -16.516 1 96.56 11 GLY B CA 1
ATOM 2271 C C . GLY B 1 11 ? 14.016 -29.062 -17.5 1 96.56 11 GLY B C 1
ATOM 2272 O O . GLY B 1 11 ? 14.297 -27.906 -17.797 1 96.56 11 GLY B O 1
ATOM 2273 N N . GLU B 1 12 ? 13.023 -29.719 -17.922 1 98.06 12 GLU B N 1
ATOM 2274 C CA . GLU B 1 12 ? 12.125 -29.109 -18.891 1 98.06 12 GLU B CA 1
ATOM 2275 C C . GLU B 1 12 ? 11.102 -28.203 -18.203 1 98.06 12 GLU B C 1
ATOM 2277 O O . GLU B 1 12 ? 10.523 -28.562 -17.188 1 98.06 12 GLU B O 1
ATOM 2282 N N . LEU B 1 13 ? 10.914 -27.047 -18.766 1 98.62 13 LEU B N 1
ATOM 2283 C CA . LEU B 1 13 ? 9.875 -26.125 -18.328 1 98.62 13 LEU B CA 1
ATOM 2284 C C . LEU B 1 13 ? 8.898 -25.828 -19.453 1 98.62 13 LEU B C 1
ATOM 2286 O O . LEU B 1 13 ? 9.312 -25.391 -20.531 1 98.62 13 LEU B O 1
ATOM 2290 N N . PHE B 1 14 ? 7.688 -26.125 -19.203 1 98.69 14 PHE B N 1
ATOM 2291 C CA . PHE B 1 14 ? 6.613 -25.828 -20.141 1 98.69 14 PHE B CA 1
ATOM 2292 C C . PHE B 1 14 ? 6.027 -24.438 -19.875 1 98.69 14 PHE B C 1
ATOM 2294 O O . PHE B 1 14 ? 5.867 -24.047 -18.719 1 98.69 14 PHE B O 1
ATOM 2301 N N . TYR B 1 15 ? 5.719 -23.672 -20.969 1 98.75 15 TYR B N 1
ATOM 2302 C CA . TYR B 1 15 ? 4.996 -22.422 -20.766 1 98.75 15 TYR B CA 1
ATOM 2303 C C . TYR B 1 15 ? 4.082 -22.125 -21.953 1 98.75 15 TYR B C 1
ATOM 2305 O O . TYR B 1 15 ? 4.387 -22.5 -23.078 1 98.75 15 TYR B O 1
ATOM 2313 N N . ALA B 1 16 ? 2.938 -21.578 -21.656 1 98.69 16 ALA B N 1
ATOM 2314 C CA . ALA B 1 16 ? 2.041 -20.984 -22.641 1 98.69 16 ALA B CA 1
ATOM 2315 C C . ALA B 1 16 ? 2.42 -19.531 -22.938 1 98.69 16 ALA B C 1
ATOM 2317 O O . ALA B 1 16 ? 2.67 -18.75 -22.016 1 98.69 16 ALA B O 1
ATOM 2318 N N . ASP B 1 17 ? 2.473 -19.172 -24.234 1 98.69 17 ASP B N 1
ATOM 2319 C CA . ASP B 1 17 ? 2.936 -17.859 -24.688 1 98.69 17 ASP B CA 1
ATOM 2320 C C . ASP B 1 17 ? 1.845 -17.141 -25.469 1 98.69 17 ASP B C 1
ATOM 2322 O O . ASP B 1 17 ? 1.453 -17.578 -26.547 1 98.69 17 ASP B O 1
ATOM 2326 N N . TYR B 1 18 ? 1.332 -16.062 -24.859 1 98.56 18 TYR B N 1
ATOM 2327 C CA . TYR B 1 18 ? 0.359 -15.195 -25.5 1 98.56 18 TYR B CA 1
ATOM 2328 C C . TYR B 1 18 ? 1.023 -13.922 -26 1 98.56 18 TYR B C 1
ATOM 2330 O O . TYR B 1 18 ? 1.645 -13.188 -25.234 1 98.56 18 TYR B O 1
ATOM 2338 N N . PRO B 1 19 ? 0.901 -13.641 -27.312 1 97.81 19 PRO B N 1
ATOM 2339 C CA . PRO B 1 19 ? 1.607 -12.484 -27.859 1 97.81 19 PRO B CA 1
ATOM 2340 C C . PRO B 1 19 ? 1.046 -11.156 -27.375 1 97.81 19 PRO B C 1
ATOM 2342 O O . PRO B 1 19 ? -0.115 -11.094 -26.953 1 97.81 19 PRO B O 1
ATOM 2345 N N . GLY B 1 20 ? 1.898 -10.156 -27.375 1 97.75 20 GLY B N 1
ATOM 2346 C CA . GLY B 1 20 ? 1.613 -8.766 -27.047 1 97.75 20 GLY B CA 1
ATOM 2347 C C . GLY B 1 20 ? 2.779 -7.836 -27.328 1 97.75 20 GLY B C 1
ATOM 2348 O O . GLY B 1 20 ? 3.867 -8.289 -27.688 1 97.75 20 GLY B O 1
ATOM 2349 N N . THR B 1 21 ? 2.541 -6.48 -27.125 1 96.81 21 THR B N 1
ATOM 2350 C CA . THR B 1 21 ? 3.551 -5.566 -27.641 1 96.81 21 THR B CA 1
ATOM 2351 C C . THR B 1 21 ? 3.957 -4.547 -26.594 1 96.81 21 THR B C 1
ATOM 2353 O O . THR B 1 21 ? 4.938 -3.816 -26.766 1 96.81 21 THR B O 1
ATOM 2356 N N . GLN B 1 22 ? 3.33 -4.438 -25.469 1 97.38 22 GLN B N 1
ATOM 2357 C CA . GLN B 1 22 ? 3.566 -3.363 -24.5 1 97.38 22 GLN B CA 1
ATOM 2358 C C . GLN B 1 22 ? 4.516 -3.812 -23.391 1 97.38 22 GLN B C 1
ATOM 2360 O O . GLN B 1 22 ? 4.742 -3.08 -22.438 1 97.38 22 GLN B O 1
ATOM 2365 N N . GLY B 1 23 ? 5.102 -5.023 -23.516 1 98 23 GLY B N 1
ATOM 2366 C CA . GLY B 1 23 ? 5.941 -5.637 -22.5 1 98 23 GLY B CA 1
ATOM 2367 C C . GLY B 1 23 ? 5.625 -7.102 -22.266 1 98 23 GLY B C 1
ATOM 2368 O O . GLY B 1 23 ? 4.719 -7.652 -22.891 1 98 23 GLY B O 1
ATOM 2369 N N . THR B 1 24 ? 6.398 -7.734 -21.375 1 98.88 24 THR B N 1
ATOM 2370 C CA . THR B 1 24 ? 6.219 -9.164 -21.141 1 98.88 24 THR B CA 1
ATOM 2371 C C . THR B 1 24 ? 5.867 -9.43 -19.688 1 98.88 24 THR B C 1
ATOM 2373 O O . THR B 1 24 ? 6.574 -8.984 -18.781 1 98.88 24 THR B O 1
ATOM 2376 N N . ILE B 1 25 ? 4.773 -10.055 -19.469 1 98.94 25 ILE B N 1
ATOM 2377 C CA . ILE B 1 25 ? 4.363 -10.539 -18.156 1 98.94 25 ILE B CA 1
ATOM 2378 C C . ILE B 1 25 ? 4.656 -12.031 -18.031 1 98.94 25 ILE B C 1
ATOM 2380 O O . ILE B 1 25 ? 4.27 -12.812 -18.906 1 98.94 25 ILE B O 1
ATOM 2384 N N . VAL B 1 26 ? 5.371 -12.438 -17.062 1 98.94 26 VAL B N 1
ATOM 2385 C CA . VAL B 1 26 ? 5.602 -13.844 -16.766 1 98.94 26 VAL B CA 1
ATOM 2386 C C . VAL B 1 26 ? 4.812 -14.234 -15.516 1 98.94 26 VAL B C 1
ATOM 2388 O O . VAL B 1 26 ? 4.938 -13.602 -14.461 1 98.94 26 VAL B O 1
ATOM 2391 N N . ALA B 1 27 ? 4.004 -15.281 -15.641 1 98.94 27 ALA B N 1
ATOM 2392 C CA . ALA B 1 27 ? 3.062 -15.633 -14.586 1 98.94 27 ALA B CA 1
ATOM 2393 C C . ALA B 1 27 ? 3.318 -17.047 -14.07 1 98.94 27 ALA B C 1
ATOM 2395 O O . ALA B 1 27 ? 3.627 -17.953 -14.852 1 98.94 27 ALA B O 1
ATOM 2396 N N . VAL B 1 28 ? 3.225 -17.188 -12.758 1 98.94 28 VAL B N 1
ATOM 2397 C CA . VAL B 1 28 ? 3.457 -18.484 -12.125 1 98.94 28 VAL B CA 1
ATOM 2398 C C . VAL B 1 28 ? 2.277 -18.844 -11.227 1 98.94 28 VAL B C 1
ATOM 2400 O O . VAL B 1 28 ? 1.746 -17.969 -10.523 1 98.94 28 VAL B O 1
ATOM 2403 N N . HIS B 1 29 ? 1.892 -20.031 -11.234 1 98.81 29 HIS B N 1
ATOM 2404 C CA . HIS B 1 29 ? 0.72 -20.578 -10.562 1 98.81 29 HIS B CA 1
ATOM 2405 C C . HIS B 1 29 ? 1.036 -20.953 -9.117 1 98.81 29 HIS B C 1
ATOM 2407 O O . HIS B 1 29 ? 2.139 -20.703 -8.633 1 98.81 29 HIS B O 1
ATOM 2413 N N . GLY B 1 30 ? 0.058 -21.484 -8.398 1 98.69 30 GLY B N 1
ATOM 2414 C CA . GLY B 1 30 ? 0.161 -21.859 -6.996 1 98.69 30 GLY B CA 1
ATOM 2415 C C . GLY B 1 30 ? 0.699 -23.266 -6.785 1 98.69 30 GLY B C 1
ATOM 2416 O O . GLY B 1 30 ? 1.083 -23.938 -7.742 1 98.69 30 GLY B O 1
ATOM 2417 N N . LEU B 1 31 ? 0.63 -23.766 -5.598 1 98.56 31 LEU B N 1
ATOM 2418 C CA . LEU B 1 31 ? 1.317 -24.953 -5.102 1 98.56 31 LEU B CA 1
ATOM 2419 C C . LEU B 1 31 ? 0.912 -26.188 -5.895 1 98.56 31 LEU B C 1
ATOM 2421 O O . LEU B 1 31 ? 1.768 -26.969 -6.301 1 98.56 31 LEU B O 1
ATOM 2425 N N . THR B 1 32 ? -0.378 -26.328 -6.16 1 97.12 32 THR B N 1
ATOM 2426 C CA . THR B 1 32 ? -0.855 -27.531 -6.809 1 97.12 32 THR B CA 1
ATOM 2427 C C . THR B 1 32 ? -1.402 -27.234 -8.195 1 97.12 32 THR B C 1
ATOM 2429 O O . THR B 1 32 ? -2.182 -28.016 -8.75 1 97.12 32 THR B O 1
ATOM 2432 N N . GLY B 1 33 ? -1.033 -26.094 -8.695 1 97.62 33 GLY B N 1
ATOM 2433 C CA . GLY B 1 33 ? -1.638 -25.656 -9.945 1 97.62 33 GLY B CA 1
ATOM 2434 C C . GLY B 1 33 ? -0.74 -25.875 -11.148 1 97.62 33 GLY B C 1
ATOM 2435 O O . GLY B 1 33 ? 0.139 -26.734 -11.125 1 97.62 33 GLY B O 1
ATOM 2436 N N . ASN B 1 34 ? -1.117 -25.234 -12.18 1 98.5 34 ASN B N 1
ATOM 2437 C CA . ASN B 1 34 ? -0.418 -25.188 -13.453 1 98.5 34 ASN B CA 1
ATOM 2438 C C . ASN B 1 34 ? -0.731 -23.906 -14.219 1 98.5 34 ASN B C 1
ATOM 2440 O O . ASN B 1 34 ? -1.428 -23.016 -13.711 1 98.5 34 ASN B O 1
ATOM 2444 N N . HIS B 1 35 ? -0.167 -23.781 -15.469 1 98.69 35 HIS B N 1
ATOM 2445 C CA . HIS B 1 35 ? -0.232 -22.5 -16.188 1 98.69 35 HIS B CA 1
ATOM 2446 C C . HIS B 1 35 ? -1.676 -22.094 -16.453 1 98.69 35 HIS B C 1
ATOM 2448 O O . HIS B 1 35 ? -1.965 -20.906 -16.641 1 98.69 35 HIS B O 1
ATOM 2454 N N . LYS B 1 36 ? -2.629 -23.016 -16.453 1 98.25 36 LYS B N 1
ATOM 2455 C CA . LYS B 1 36 ? -4.027 -22.734 -16.766 1 98.25 36 LYS B CA 1
ATOM 2456 C C . LYS B 1 36 ? -4.711 -21.984 -15.625 1 98.25 36 LYS B C 1
ATOM 2458 O O . LYS B 1 36 ? -5.785 -21.422 -15.805 1 98.25 36 LYS B O 1
ATOM 2463 N N . GLN B 1 37 ? -4.039 -21.984 -14.445 1 97.75 37 GLN B N 1
ATOM 2464 C CA . GLN B 1 37 ? -4.574 -21.25 -13.305 1 97.75 37 GLN B CA 1
ATOM 2465 C C . GLN B 1 37 ? -4.531 -19.75 -13.562 1 97.75 37 GLN B C 1
ATOM 2467 O O . GLN B 1 37 ? -5.246 -18.984 -12.914 1 97.75 37 GLN B O 1
ATOM 2472 N N . MET B 1 38 ? -3.723 -19.359 -14.539 1 98.38 38 MET B N 1
ATOM 2473 C CA . MET B 1 38 ? -3.545 -17.938 -14.805 1 98.38 38 MET B CA 1
ATOM 2474 C C . MET B 1 38 ? -4.379 -17.5 -16.016 1 98.38 38 MET B C 1
ATOM 2476 O O . MET B 1 38 ? -4.176 -16.406 -16.547 1 98.38 38 MET B O 1
ATOM 2480 N N . HIS B 1 39 ? -5.336 -18.281 -16.391 1 97.62 39 HIS B N 1
ATOM 2481 C CA . HIS B 1 39 ? -6.098 -18.156 -17.625 1 97.62 39 HIS B CA 1
ATOM 2482 C C . HIS B 1 39 ? -6.797 -16.797 -17.703 1 97.62 39 HIS B C 1
ATOM 2484 O O . HIS B 1 39 ? -6.688 -16.094 -18.719 1 97.62 39 HIS B O 1
ATOM 2490 N N . TYR B 1 40 ? -7.496 -16.406 -16.703 1 97.94 40 TYR B N 1
ATOM 2491 C CA . TYR B 1 40 ? -8.297 -15.188 -16.766 1 97.94 40 TYR B CA 1
ATOM 2492 C C . TYR B 1 40 ? -7.414 -13.953 -16.875 1 97.94 40 TYR B C 1
ATOM 2494 O O . TYR B 1 40 ? -7.789 -12.969 -17.516 1 97.94 40 TYR B O 1
ATOM 2502 N N . TYR B 1 41 ? -6.246 -14.055 -16.281 1 98.75 41 TYR B N 1
ATOM 2503 C CA . TYR B 1 41 ? -5.312 -12.938 -16.391 1 98.75 41 TYR B CA 1
ATOM 2504 C C . TYR B 1 41 ? -4.645 -12.922 -17.766 1 98.75 41 TYR B C 1
ATOM 2506 O O . TYR B 1 41 ? -4.398 -11.852 -18.328 1 98.75 41 TYR B O 1
ATOM 2514 N N . ALA B 1 42 ? -4.363 -14.102 -18.312 1 98.62 42 ALA B N 1
ATOM 2515 C CA . ALA B 1 42 ? -3.857 -14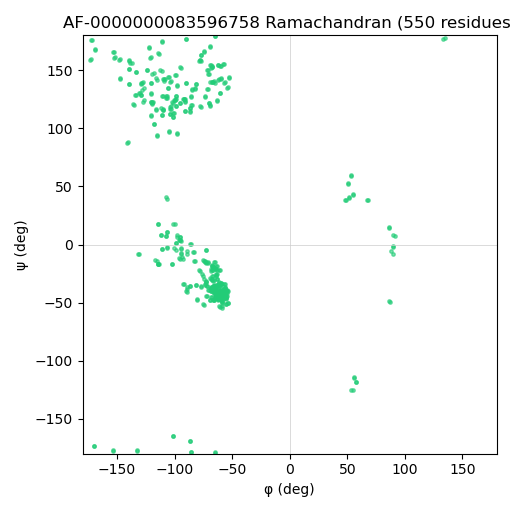.172 -19.672 1 98.62 42 ALA B CA 1
ATOM 2516 C C . ALA B 1 42 ? -4.855 -13.578 -20.656 1 98.62 42 ALA B C 1
ATOM 2518 O O . ALA B 1 42 ? -4.48 -12.805 -21.547 1 98.62 42 ALA B O 1
ATOM 2519 N N . GLN B 1 43 ? -6.125 -13.922 -20.469 1 98.19 43 GLN B N 1
ATOM 2520 C CA . GLN B 1 43 ? -7.164 -13.422 -21.359 1 98.19 43 GLN B CA 1
ATOM 2521 C C . GLN B 1 43 ? -7.336 -11.914 -21.203 1 98.19 43 GLN B C 1
ATOM 2523 O O . GLN B 1 43 ? -7.574 -11.211 -22.203 1 98.19 43 GLN B O 1
ATOM 2528 N N . LEU B 1 44 ? -7.199 -11.453 -20.031 1 98.31 44 LEU B N 1
ATOM 2529 C CA . LEU B 1 44 ? -7.348 -10.023 -19.734 1 98.31 44 LEU B CA 1
ATOM 2530 C C . LEU B 1 44 ? -6.25 -9.219 -20.422 1 98.31 44 LEU B C 1
ATOM 2532 O O . LEU B 1 44 ? -6.504 -8.125 -20.938 1 98.31 44 LEU B O 1
ATOM 2536 N N . LEU B 1 45 ? -5 -9.789 -20.5 1 98.69 45 LEU B N 1
ATOM 2537 C CA . LEU B 1 45 ? -3.85 -8.93 -20.75 1 98.69 45 LEU B CA 1
ATOM 2538 C C . LEU B 1 45 ? -3.223 -9.234 -22.094 1 98.69 45 LEU B C 1
ATOM 2540 O O . LEU B 1 45 ? -2.441 -8.43 -22.625 1 98.69 45 LEU B O 1
ATOM 2544 N N . LYS B 1 46 ? -3.549 -10.367 -22.641 1 98.12 46 LYS B N 1
ATOM 2545 C CA . LYS B 1 46 ? -2.977 -10.742 -23.938 1 98.12 46 LYS B CA 1
ATOM 2546 C C . LYS B 1 46 ? -3.285 -9.695 -25 1 98.12 46 LYS B C 1
ATOM 2548 O O . LYS B 1 46 ? -4.281 -8.977 -24.906 1 98.12 46 LYS B O 1
ATOM 2553 N N . GLY B 1 47 ? -2.451 -9.641 -26.016 1 97.69 47 GLY B N 1
ATOM 2554 C CA . GLY B 1 47 ? -2.598 -8.625 -27.047 1 97.69 47 GLY B CA 1
ATOM 2555 C C . GLY B 1 47 ? -1.888 -7.328 -26.719 1 97.69 47 GLY B C 1
ATOM 2556 O O . GLY B 1 47 ? -1.101 -6.82 -27.516 1 97.69 47 GLY B O 1
ATOM 2557 N N . ASP B 1 48 ? -2.127 -6.844 -25.516 1 98.06 48 ASP B N 1
ATOM 2558 C CA . ASP B 1 48 ? -1.409 -5.668 -25.031 1 98.06 48 ASP B CA 1
ATOM 2559 C C . ASP B 1 48 ? -0.019 -6.047 -24.516 1 98.06 48 ASP B C 1
ATOM 2561 O O . ASP B 1 48 ? 0.977 -5.43 -24.906 1 98.06 48 ASP B O 1
ATOM 2565 N N . TYR B 1 49 ? -0.002 -7.094 -23.703 1 98.69 49 TYR B N 1
ATOM 2566 C CA . TYR B 1 49 ? 1.25 -7.609 -23.156 1 98.69 49 TYR B CA 1
ATOM 2567 C C . TYR B 1 49 ? 1.523 -9.023 -23.672 1 98.69 49 TYR B C 1
ATOM 2569 O O . TYR B 1 49 ? 0.597 -9.812 -23.844 1 98.69 49 TYR B O 1
ATOM 2577 N N . ARG B 1 50 ? 2.756 -9.336 -23.953 1 98.81 50 ARG B N 1
ATOM 2578 C CA . ARG B 1 50 ? 3.113 -10.75 -24.031 1 98.81 50 ARG B CA 1
ATOM 2579 C C . ARG B 1 50 ? 2.928 -11.43 -22.672 1 98.81 50 ARG B C 1
ATOM 2581 O O . ARG B 1 50 ? 3.402 -10.93 -21.656 1 98.81 50 ARG B O 1
ATOM 2588 N N . PHE B 1 51 ? 2.172 -12.422 -22.688 1 98.88 51 PHE B N 1
ATOM 2589 C CA . PHE B 1 51 ? 1.859 -13.125 -21.453 1 98.88 51 PHE B CA 1
ATOM 2590 C C . PHE B 1 51 ? 2.383 -14.555 -21.484 1 98.88 51 PHE B C 1
ATOM 2592 O O . PHE B 1 51 ? 1.959 -15.352 -22.328 1 98.88 51 PHE B O 1
ATOM 2599 N N . ILE B 1 52 ? 3.318 -14.828 -20.594 1 98.88 52 ILE B N 1
ATOM 2600 C CA . ILE B 1 52 ? 3.918 -16.156 -20.484 1 98.88 52 ILE B CA 1
ATOM 2601 C C . ILE B 1 52 ? 3.473 -16.828 -19.188 1 98.88 52 ILE B C 1
ATOM 2603 O O . ILE B 1 52 ? 3.748 -16.312 -18.094 1 98.88 52 ILE B O 1
ATOM 2607 N N . SER B 1 53 ? 2.783 -17.891 -19.281 1 98.88 53 SER B N 1
ATOM 2608 C CA . SER B 1 53 ? 2.342 -18.656 -18.109 1 98.88 53 SER B CA 1
ATOM 2609 C C . SER B 1 53 ? 3.07 -20 -18.016 1 98.88 53 SER B C 1
ATOM 2611 O O . SER B 1 53 ? 3 -20.812 -18.938 1 98.88 53 SER B O 1
ATOM 2613 N N . VAL B 1 54 ? 3.672 -20.297 -16.859 1 98.81 54 VAL B N 1
ATOM 2614 C CA . VAL B 1 54 ? 4.625 -21.391 -16.75 1 98.81 54 VAL B CA 1
ATOM 2615 C C . VAL B 1 54 ? 4.004 -22.531 -15.961 1 98.81 54 VAL B C 1
ATOM 2617 O O . VAL B 1 54 ? 3.23 -22.312 -15.023 1 98.81 54 VAL B O 1
ATOM 2620 N N . ASP B 1 55 ? 4.301 -23.75 -16.375 1 98.88 55 ASP B N 1
ATOM 2621 C CA . ASP B 1 55 ? 4.219 -24.891 -15.469 1 98.88 55 ASP B CA 1
ATOM 2622 C C . ASP B 1 55 ? 5.523 -25.062 -14.695 1 98.88 55 ASP B C 1
ATOM 2624 O O . ASP B 1 55 ? 6.578 -25.312 -15.281 1 98.88 55 ASP B O 1
ATOM 2628 N N . LEU B 1 56 ? 5.445 -24.938 -13.406 1 98.81 56 LEU B N 1
ATOM 2629 C CA . LEU B 1 56 ? 6.637 -25.219 -12.617 1 98.81 56 LEU B CA 1
ATOM 2630 C C . LEU B 1 56 ? 7.062 -26.672 -12.773 1 98.81 56 LEU B C 1
ATOM 2632 O O . LEU B 1 56 ? 6.234 -27.531 -13.086 1 98.81 56 LEU B O 1
ATOM 2636 N N . LYS B 1 57 ? 8.344 -26.938 -12.57 1 98.69 57 LYS B N 1
ATOM 2637 C CA . LYS B 1 57 ? 8.781 -28.328 -12.586 1 98.69 57 LYS B CA 1
ATOM 2638 C C . LYS B 1 57 ? 7.965 -29.172 -11.609 1 98.69 57 LYS B C 1
ATOM 2640 O O . LYS B 1 57 ? 7.707 -28.75 -10.484 1 98.69 57 LYS B O 1
ATOM 2645 N N . GLY B 1 58 ? 7.57 -30.312 -12.086 1 98 58 GLY B N 1
ATOM 2646 C CA . GLY B 1 58 ? 6.742 -31.203 -11.289 1 98 58 GLY B CA 1
ATOM 2647 C C . GLY B 1 58 ? 5.254 -30.953 -11.461 1 98 58 GLY B C 1
ATOM 2648 O O . GLY B 1 58 ? 4.43 -31.672 -10.891 1 98 58 GLY B O 1
ATOM 2649 N N . ARG B 1 59 ? 4.941 -29.938 -12.273 1 98.12 59 ARG B N 1
ATOM 2650 C CA . ARG B 1 59 ? 3.545 -29.609 -12.539 1 98.12 59 ARG B CA 1
ATOM 2651 C C . ARG B 1 59 ? 3.246 -29.625 -14.031 1 98.12 59 ARG B C 1
ATOM 2653 O O . ARG B 1 59 ? 4.117 -29.312 -14.852 1 98.12 59 ARG B O 1
ATOM 2660 N N . GLY B 1 60 ? 1.992 -29.953 -14.328 1 97.62 60 GLY B N 1
ATOM 2661 C CA . GLY B 1 60 ? 1.539 -29.891 -15.703 1 97.62 60 GLY B CA 1
ATOM 2662 C C . GLY B 1 60 ? 2.416 -30.672 -16.656 1 97.62 60 GLY B C 1
ATOM 2663 O O . GLY B 1 60 ? 2.674 -31.859 -16.438 1 97.62 60 GLY B O 1
ATOM 2664 N N . ASN B 1 61 ? 2.885 -29.969 -17.688 1 97.88 61 ASN B N 1
ATOM 2665 C CA . ASN B 1 61 ? 3.641 -30.672 -18.719 1 97.88 61 ASN B CA 1
ATOM 2666 C C . ASN B 1 61 ? 5.133 -30.359 -18.625 1 97.88 61 ASN B C 1
ATOM 2668 O O . ASN B 1 61 ? 5.887 -30.656 -19.562 1 97.88 61 ASN B O 1
ATOM 2672 N N . SER B 1 62 ? 5.535 -29.719 -17.531 1 98.5 62 SER B N 1
ATOM 2673 C CA . SER B 1 62 ? 6.961 -29.562 -17.266 1 98.5 62 SER B CA 1
ATOM 2674 C C . SER B 1 62 ? 7.578 -30.875 -16.797 1 98.5 62 SER B C 1
ATOM 2676 O O . SER B 1 62 ? 6.863 -31.828 -16.5 1 98.5 62 SER B O 1
ATOM 2678 N N . GLY B 1 63 ? 8.883 -30.938 -16.797 1 97.38 63 GLY B N 1
ATOM 2679 C CA . GLY B 1 63 ? 9.602 -32.094 -16.312 1 97.38 63 GLY B CA 1
ATOM 2680 C C . GLY B 1 63 ? 9.422 -32.344 -14.828 1 97.38 63 GLY B C 1
ATOM 2681 O O . GLY B 1 63 ? 8.734 -31.578 -14.148 1 97.38 63 GLY B O 1
ATOM 2682 N N . GLN B 1 64 ? 10.062 -33.344 -14.336 1 95.94 64 GLN B N 1
ATOM 2683 C CA . GLN B 1 64 ? 9.93 -33.75 -12.938 1 95.94 64 GLN B CA 1
ATOM 2684 C C . GLN B 1 64 ? 10.602 -32.719 -12.023 1 95.94 64 GLN B C 1
ATOM 2686 O O . GLN B 1 64 ? 11.594 -32.094 -12.398 1 95.94 64 GLN B O 1
ATOM 2691 N N . ALA B 1 65 ? 10.016 -32.562 -10.859 1 95.69 65 ALA B N 1
ATOM 2692 C CA . ALA B 1 65 ? 10.664 -31.75 -9.844 1 95.69 65 ALA B CA 1
ATOM 2693 C C . ALA B 1 65 ? 11.977 -32.375 -9.375 1 95.69 65 ALA B C 1
ATOM 2695 O O . ALA B 1 65 ? 12.062 -33.594 -9.234 1 95.69 65 ALA B O 1
ATOM 2696 N N . PRO B 1 66 ? 12.945 -31.562 -9.188 1 95.56 66 PRO B N 1
ATOM 2697 C CA . PRO B 1 66 ? 14.203 -32.125 -8.672 1 95.56 66 PRO B CA 1
ATOM 2698 C C . PRO B 1 66 ? 14.086 -32.594 -7.227 1 95.56 66 PRO B C 1
ATOM 2700 O O . PRO B 1 66 ? 13.094 -32.312 -6.555 1 95.56 66 PRO B O 1
ATOM 2703 N N . GLU B 1 67 ? 15.125 -33.281 -6.762 1 95.62 67 GLU B N 1
ATOM 2704 C CA . GLU B 1 67 ? 15.156 -33.812 -5.414 1 95.62 67 GLU B CA 1
ATOM 2705 C C . GLU B 1 67 ? 15.039 -32.719 -4.359 1 95.62 67 GLU B C 1
ATOM 2707 O O . GLU B 1 67 ? 14.383 -32.906 -3.332 1 95.62 67 GLU B O 1
ATOM 2712 N N . ASN B 1 68 ? 15.602 -31.578 -4.652 1 95.19 68 ASN B N 1
ATOM 2713 C CA . ASN B 1 68 ? 15.633 -30.469 -3.688 1 95.19 68 ASN B CA 1
ATOM 2714 C C . ASN B 1 68 ? 14.672 -29.359 -4.082 1 95.19 68 ASN B C 1
ATOM 2716 O O . ASN B 1 68 ? 15.016 -28.172 -3.975 1 95.19 68 ASN B O 1
ATOM 2720 N N . THR B 1 69 ? 13.531 -29.734 -4.562 1 97.81 69 THR B N 1
ATOM 2721 C CA . THR B 1 69 ? 12.57 -28.719 -5 1 97.81 69 THR B CA 1
ATOM 2722 C C . THR B 1 69 ? 12.195 -27.797 -3.846 1 97.81 69 THR B C 1
ATOM 2724 O O . THR B 1 69 ? 12.188 -28.219 -2.686 1 97.81 69 THR B O 1
ATOM 2727 N N . SER B 1 70 ? 12.016 -26.547 -4.125 1 98.31 70 SER B N 1
ATOM 2728 C CA . SER B 1 70 ? 11.688 -25.484 -3.186 1 98.31 70 SER B CA 1
ATOM 2729 C C . SER B 1 70 ? 11.305 -24.203 -3.918 1 98.31 70 SER B C 1
ATOM 2731 O O . SER B 1 70 ? 11.508 -24.078 -5.129 1 98.31 70 SER B O 1
ATOM 2733 N N . ILE B 1 71 ? 10.781 -23.344 -3.182 1 98.31 71 ILE B N 1
ATOM 2734 C CA . ILE B 1 71 ? 10.516 -22 -3.715 1 98.31 71 ILE B CA 1
ATOM 2735 C C . ILE B 1 71 ? 11.797 -21.422 -4.297 1 98.31 71 ILE B C 1
ATOM 2737 O O . ILE B 1 71 ? 11.781 -20.812 -5.375 1 98.31 71 ILE B O 1
ATOM 2741 N N . GLU B 1 72 ? 12.914 -21.641 -3.625 1 98.12 72 GLU B N 1
ATOM 2742 C CA . GLU B 1 72 ? 14.195 -21.125 -4.098 1 98.12 72 GLU B CA 1
ATOM 2743 C C . GLU B 1 72 ? 14.586 -21.766 -5.426 1 98.12 72 GLU B C 1
ATOM 2745 O O . GLU B 1 72 ? 15.078 -21.094 -6.328 1 98.12 72 GLU B O 1
ATOM 2750 N N . GLN B 1 73 ? 14.391 -23.062 -5.504 1 98.06 73 GLN B N 1
ATOM 2751 C CA . GLN B 1 73 ? 14.742 -23.75 -6.75 1 98.06 73 GLN B CA 1
ATOM 2752 C C . GLN B 1 73 ? 13.859 -23.266 -7.898 1 98.06 73 GLN B C 1
ATOM 2754 O O . GLN B 1 73 ? 14.336 -23.062 -9.016 1 98.06 73 GLN B O 1
ATOM 2759 N N . HIS B 1 74 ? 12.562 -23.172 -7.652 1 98.75 74 HIS B N 1
ATOM 2760 C CA . HIS B 1 74 ? 11.672 -22.641 -8.672 1 98.75 74 HIS B CA 1
ATOM 2761 C C . HIS B 1 74 ? 12.062 -21.219 -9.062 1 98.75 74 HIS B C 1
ATOM 2763 O O . HIS B 1 74 ? 11.969 -20.844 -10.234 1 98.75 74 HIS B O 1
ATOM 2769 N N . THR B 1 75 ? 12.484 -20.406 -8.07 1 98.75 75 THR B N 1
ATOM 2770 C CA . THR B 1 75 ? 12.961 -19.047 -8.328 1 98.75 75 THR B CA 1
ATOM 2771 C C . THR B 1 75 ? 14.125 -19.062 -9.312 1 98.75 75 THR B C 1
ATOM 2773 O O . THR B 1 75 ? 14.125 -18.312 -10.289 1 98.75 75 THR B O 1
ATOM 2776 N N . LYS B 1 76 ? 15.07 -19.953 -9.086 1 98.5 76 LYS B N 1
ATOM 2777 C CA . LYS B 1 76 ? 16.219 -20.094 -9.977 1 98.5 76 LYS B CA 1
ATOM 2778 C C . LYS B 1 76 ? 15.789 -20.469 -11.391 1 98.5 76 LYS B C 1
ATOM 2780 O O . LYS B 1 76 ? 16.344 -19.969 -12.375 1 98.5 76 LYS B O 1
ATOM 2785 N N . ASP B 1 77 ? 14.836 -21.344 -11.445 1 98.75 77 ASP B N 1
ATOM 2786 C CA . ASP B 1 77 ? 14.344 -21.766 -12.75 1 98.75 77 ASP B CA 1
ATOM 2787 C C . ASP B 1 77 ? 13.734 -20.594 -13.523 1 98.75 77 ASP B C 1
ATOM 2789 O O . ASP B 1 77 ? 13.969 -20.453 -14.719 1 98.75 77 ASP B O 1
ATOM 2793 N N . ILE B 1 78 ? 12.961 -19.75 -12.852 1 98.88 78 ILE B N 1
ATOM 2794 C CA . ILE B 1 78 ? 12.32 -18.625 -13.508 1 98.88 78 ILE B CA 1
ATOM 2795 C C . ILE B 1 78 ? 13.375 -17.609 -13.945 1 98.88 78 ILE B C 1
ATOM 2797 O O . ILE B 1 78 ? 13.281 -17.031 -15.031 1 98.88 78 ILE B O 1
ATOM 2801 N N . LEU B 1 79 ? 14.398 -17.391 -13.109 1 98.75 79 LEU B N 1
ATOM 2802 C CA . LEU B 1 79 ? 15.484 -16.484 -13.477 1 98.75 79 LEU B CA 1
ATOM 2803 C C . LEU B 1 79 ? 16.156 -16.938 -14.766 1 98.75 79 LEU B C 1
ATOM 2805 O O . LEU B 1 79 ? 16.391 -16.125 -15.664 1 98.75 79 LEU B O 1
ATOM 2809 N N . VAL B 1 80 ? 16.422 -18.234 -14.875 1 98.56 80 VAL B N 1
ATOM 2810 C CA . VAL B 1 80 ? 17.078 -18.781 -16.062 1 98.56 80 VAL B CA 1
ATOM 2811 C C . VAL B 1 80 ? 16.125 -18.672 -17.266 1 98.56 80 VAL B C 1
ATOM 2813 O O . VAL B 1 80 ? 16.562 -18.391 -18.375 1 98.56 80 VAL B O 1
ATOM 2816 N N . LEU B 1 81 ? 14.828 -18.891 -17.016 1 98.69 81 LEU B N 1
ATOM 2817 C CA . LEU B 1 81 ? 13.852 -18.75 -18.094 1 98.69 81 LEU B CA 1
ATOM 2818 C C . LEU B 1 81 ? 13.875 -17.344 -18.688 1 98.69 81 LEU B C 1
ATOM 2820 O O . LEU B 1 81 ? 13.875 -17.188 -19.906 1 98.69 81 LEU B O 1
ATOM 2824 N N . LEU B 1 82 ? 13.844 -16.359 -17.812 1 98.69 82 LEU B N 1
ATOM 2825 C CA . LEU B 1 82 ? 13.859 -14.961 -18.266 1 98.69 82 LEU B CA 1
ATOM 2826 C C . LEU B 1 82 ? 15.102 -14.68 -19.094 1 98.69 82 LEU B C 1
ATOM 2828 O O . LEU B 1 82 ? 15.023 -13.992 -20.125 1 98.69 82 LEU B O 1
ATOM 2832 N N . GLU B 1 83 ? 16.234 -15.234 -18.656 1 98.12 83 GLU B N 1
ATOM 2833 C CA . GLU B 1 83 ? 17.5 -15.047 -19.391 1 98.12 83 GLU B CA 1
ATOM 2834 C C . GLU B 1 83 ? 17.438 -15.719 -20.766 1 98.12 83 GLU B C 1
ATOM 2836 O O . GLU B 1 83 ? 17.797 -15.117 -21.766 1 98.12 83 GLU B O 1
ATOM 2841 N N . GLN B 1 84 ? 17 -16.906 -20.781 1 97.88 84 GLN B N 1
ATOM 2842 C CA . GLN B 1 84 ? 16.984 -17.688 -22.016 1 97.88 84 GLN B CA 1
ATOM 2843 C C . GLN B 1 84 ? 16.031 -17.094 -23.031 1 97.88 84 GLN B C 1
ATOM 2845 O O . GLN B 1 84 ? 16.297 -17.125 -24.234 1 97.88 84 GLN B O 1
ATOM 2850 N N . LEU B 1 85 ? 14.906 -16.531 -22.547 1 97.94 85 LEU B N 1
ATOM 2851 C CA . LEU B 1 85 ? 13.93 -15.938 -23.453 1 97.94 85 LEU B CA 1
ATOM 2852 C C . LEU B 1 85 ? 14.281 -14.484 -23.75 1 97.94 85 LEU B C 1
ATOM 2854 O O . LEU B 1 85 ? 13.539 -13.789 -24.453 1 97.94 85 LEU B O 1
ATOM 2858 N N . GLU B 1 86 ? 15.359 -14.008 -23.188 1 98 86 GLU B N 1
ATOM 2859 C CA . GLU B 1 86 ? 15.859 -12.656 -23.375 1 98 86 GLU B CA 1
ATOM 2860 C C . GLU B 1 86 ? 14.789 -11.617 -23.047 1 98 86 GLU B C 1
ATOM 2862 O O . GLU B 1 86 ? 14.562 -10.68 -23.812 1 98 86 GLU B O 1
ATOM 2867 N N . ILE B 1 87 ? 14.109 -11.844 -22 1 98.25 87 ILE B N 1
ATOM 2868 C CA . ILE B 1 87 ? 13.078 -10.914 -21.547 1 98.25 87 ILE B CA 1
ATOM 2869 C C . ILE B 1 87 ? 13.711 -9.836 -20.672 1 98.25 87 ILE B C 1
ATOM 2871 O O . ILE B 1 87 ? 14.203 -10.133 -19.578 1 98.25 87 ILE B O 1
ATOM 2875 N N . GLU B 1 88 ? 13.695 -8.617 -21.141 1 97.31 88 GLU B N 1
ATOM 2876 C CA . GLU B 1 88 ? 14.172 -7.461 -20.391 1 97.31 88 GLU B CA 1
ATOM 2877 C C . GLU B 1 88 ? 13.008 -6.707 -19.734 1 97.31 88 GLU B C 1
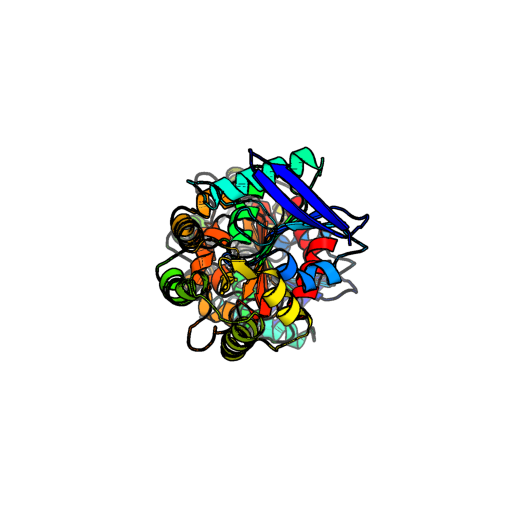ATOM 2879 O O . GLU B 1 88 ? 11.922 -6.617 -20.312 1 97.31 88 GLU B O 1
ATOM 2884 N N . ASN B 1 89 ? 13.234 -6.137 -18.547 1 98.31 89 ASN B N 1
ATOM 2885 C CA . ASN B 1 89 ? 12.258 -5.355 -17.797 1 98.31 89 ASN B CA 1
ATOM 2886 C C . ASN B 1 89 ? 10.93 -6.102 -17.672 1 98.31 89 ASN B C 1
ATOM 2888 O O . ASN B 1 89 ? 9.875 -5.562 -18.016 1 98.31 89 ASN B O 1
ATOM 2892 N N . PRO B 1 90 ? 11 -7.328 -17.188 1 98.81 90 PRO B N 1
ATOM 2893 C CA . PRO B 1 90 ? 9.773 -8.117 -17.094 1 98.81 90 PRO B CA 1
ATOM 2894 C C . PRO B 1 90 ? 8.797 -7.578 -16.047 1 98.81 90 PRO B C 1
ATOM 2896 O O . PRO B 1 90 ? 9.211 -6.879 -15.125 1 98.81 90 PRO B O 1
ATOM 2899 N N . ILE B 1 91 ? 7.574 -7.824 -16.281 1 98.94 91 ILE B N 1
ATOM 2900 C CA . ILE B 1 91 ? 6.551 -7.754 -15.25 1 98.94 91 ILE B CA 1
ATOM 2901 C C . ILE B 1 91 ? 6.25 -9.156 -14.719 1 98.94 91 ILE B C 1
ATOM 2903 O O . ILE B 1 91 ? 6.039 -10.086 -15.5 1 98.94 91 ILE B O 1
ATOM 2907 N N . LEU B 1 92 ? 6.312 -9.32 -13.43 1 98.94 92 LEU B N 1
ATOM 2908 C CA . LEU B 1 92 ? 6.156 -10.633 -12.812 1 98.94 92 LEU B CA 1
ATOM 2909 C C . LEU B 1 92 ? 4.789 -10.766 -12.148 1 98.94 92 LEU B C 1
ATOM 2911 O O . LEU B 1 92 ? 4.316 -9.828 -11.5 1 98.94 92 LEU B O 1
ATOM 2915 N N . MET B 1 93 ? 4.137 -11.844 -12.359 1 98.94 93 MET B N 1
ATOM 2916 C CA . MET B 1 93 ? 2.848 -12.141 -11.734 1 98.94 93 MET B CA 1
ATOM 2917 C C . MET B 1 93 ? 2.865 -13.523 -11.086 1 98.94 93 MET B C 1
ATOM 2919 O O . MET B 1 93 ? 3.287 -14.5 -11.695 1 98.94 93 MET B O 1
ATOM 2923 N N . GLY B 1 94 ? 2.482 -13.578 -9.859 1 98.94 94 GLY B N 1
ATOM 2924 C CA . GLY B 1 94 ? 2.461 -14.859 -9.18 1 98.94 94 GLY B CA 1
ATOM 2925 C C . GLY B 1 94 ? 1.253 -15.047 -8.281 1 98.94 94 GLY B C 1
ATOM 2926 O O . GLY B 1 94 ? 0.85 -14.109 -7.582 1 98.94 94 GLY B O 1
ATOM 2927 N N . TYR B 1 95 ? 0.687 -16.234 -8.328 1 98.88 95 TYR B N 1
ATOM 2928 C CA . TYR B 1 95 ? -0.437 -16.609 -7.48 1 98.88 95 TYR B CA 1
ATOM 2929 C C . TYR B 1 95 ? 0.004 -17.578 -6.387 1 98.88 95 TYR B C 1
ATOM 2931 O O . TYR B 1 95 ? 0.647 -18.594 -6.672 1 98.88 95 TYR B O 1
ATOM 2939 N N . SER B 1 96 ? -0.333 -17.25 -5.078 1 98.62 96 SER B N 1
ATOM 2940 C CA . SER B 1 96 ? -0.054 -18.141 -3.959 1 98.62 96 SER B CA 1
ATOM 2941 C C . SER B 1 96 ? 1.427 -18.5 -3.889 1 98.62 96 SER B C 1
ATOM 2943 O O . SER B 1 96 ? 2.279 -17.609 -3.803 1 98.62 96 SER B O 1
ATOM 2945 N N . MET B 1 97 ? 1.849 -19.688 -4.078 1 98.75 97 MET B N 1
ATOM 2946 C CA . MET B 1 97 ? 3.26 -20.062 -4.125 1 98.75 97 MET B CA 1
ATOM 2947 C C . MET B 1 97 ? 3.992 -19.266 -5.203 1 98.75 97 MET B C 1
ATOM 2949 O O . MET B 1 97 ? 5.145 -18.875 -5.012 1 98.75 97 MET B O 1
ATOM 2953 N N . GLY B 1 98 ? 3.338 -19.047 -6.305 1 98.88 98 GLY B N 1
ATOM 2954 C CA . GLY B 1 98 ? 3.918 -18.25 -7.367 1 98.88 98 GLY B CA 1
ATOM 2955 C C . GLY B 1 98 ? 4.266 -16.828 -6.934 1 98.88 98 GLY B C 1
ATOM 2956 O O . GLY B 1 98 ? 5.219 -16.234 -7.438 1 98.88 98 GLY B O 1
ATOM 2957 N N . ALA B 1 99 ? 3.482 -16.312 -6.043 1 98.94 99 ALA B N 1
ATOM 2958 C CA . ALA B 1 99 ? 3.773 -14.969 -5.527 1 98.94 99 ALA B CA 1
ATOM 2959 C C . ALA B 1 99 ? 5.09 -14.961 -4.754 1 98.94 99 ALA B C 1
ATOM 2961 O O . ALA B 1 99 ? 5.867 -14.008 -4.855 1 98.94 99 ALA B O 1
ATOM 2962 N N . PHE B 1 100 ?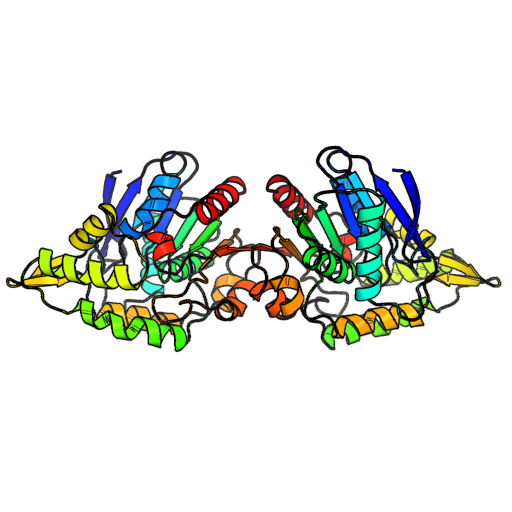 5.344 -16.016 -3.949 1 98.88 100 PHE B N 1
ATOM 2963 C CA . PHE B 1 100 ? 6.617 -16.156 -3.248 1 98.88 100 PHE B CA 1
ATOM 2964 C C . PHE B 1 100 ? 7.777 -16.203 -4.234 1 98.88 100 PHE B C 1
ATOM 2966 O O . PHE B 1 100 ? 8.781 -15.5 -4.055 1 98.88 100 PHE B O 1
ATOM 2973 N N . ILE B 1 101 ? 7.57 -16.969 -5.211 1 98.94 101 ILE B N 1
ATOM 2974 C CA . ILE B 1 101 ? 8.602 -17.156 -6.223 1 98.94 101 ILE B CA 1
ATOM 2975 C C . ILE B 1 101 ? 8.883 -15.844 -6.938 1 98.94 101 ILE B C 1
ATOM 2977 O O . ILE B 1 101 ? 10.039 -15.445 -7.074 1 98.94 101 ILE B O 1
ATOM 2981 N N . MET B 1 102 ? 7.844 -15.125 -7.344 1 98.94 102 MET B N 1
ATOM 2982 C CA . MET B 1 102 ? 8.016 -13.922 -8.156 1 98.94 102 MET B CA 1
ATOM 2983 C C . MET B 1 102 ? 8.57 -12.781 -7.316 1 98.94 102 MET B C 1
ATOM 2985 O O . MET B 1 102 ? 9.328 -11.945 -7.824 1 98.94 102 MET B O 1
ATOM 2989 N N . ALA B 1 103 ? 8.211 -12.75 -6.031 1 98.94 103 ALA B N 1
ATOM 2990 C CA . ALA B 1 103 ? 8.852 -11.789 -5.141 1 98.94 103 ALA B CA 1
ATOM 2991 C C . ALA B 1 103 ? 10.344 -12.055 -5.02 1 98.94 103 ALA B C 1
ATOM 2993 O O . ALA B 1 103 ? 11.156 -11.125 -5.043 1 98.94 103 ALA B O 1
ATOM 2994 N N . ASN B 1 104 ? 10.695 -13.32 -4.902 1 98.88 104 ASN B N 1
ATOM 2995 C CA . ASN B 1 104 ? 12.109 -13.68 -4.859 1 98.88 104 ASN B CA 1
ATOM 2996 C C . ASN B 1 104 ? 12.836 -13.281 -6.141 1 98.88 104 ASN B C 1
ATOM 2998 O O . ASN B 1 104 ? 13.938 -12.742 -6.09 1 98.88 104 ASN B O 1
ATOM 3002 N N . VAL B 1 105 ? 12.188 -13.531 -7.258 1 98.88 105 VAL B N 1
ATOM 3003 C CA . VAL B 1 105 ? 12.781 -13.172 -8.539 1 98.88 105 VAL B CA 1
ATOM 3004 C C . VAL B 1 105 ? 13.023 -11.664 -8.586 1 98.88 105 VAL B C 1
ATOM 3006 O O . VAL B 1 105 ? 14.117 -11.211 -8.938 1 98.88 105 VAL B O 1
ATOM 3009 N N . ALA B 1 106 ? 12.062 -10.898 -8.195 1 98.88 106 ALA B N 1
ATOM 3010 C CA . ALA B 1 106 ? 12.148 -9.438 -8.211 1 98.88 106 ALA B CA 1
ATOM 3011 C C . ALA B 1 106 ? 13.266 -8.945 -7.289 1 98.88 106 ALA B C 1
ATOM 3013 O O . ALA B 1 106 ? 13.898 -7.93 -7.562 1 98.88 106 ALA B O 1
ATOM 3014 N N . SER B 1 107 ? 13.461 -9.664 -6.18 1 98.75 107 SER B N 1
ATOM 3015 C CA . SER B 1 107 ? 14.469 -9.266 -5.203 1 98.75 107 SER B CA 1
ATOM 3016 C C . SER B 1 107 ? 15.883 -9.531 -5.727 1 98.75 107 SER B C 1
ATOM 3018 O O . SER B 1 107 ? 16.859 -9.008 -5.184 1 98.75 107 SER B O 1
ATOM 3020 N N . LYS B 1 108 ? 15.977 -10.336 -6.777 1 98.31 108 LYS B N 1
ATOM 3021 C CA . LYS B 1 108 ? 17.281 -10.781 -7.266 1 98.31 108 LYS B CA 1
ATOM 3022 C C . LYS B 1 108 ? 17.594 -10.148 -8.617 1 98.31 108 LYS B C 1
ATOM 3024 O O . LYS B 1 108 ? 18.672 -10.391 -9.18 1 98.31 108 LYS B O 1
ATOM 3029 N N . ARG B 1 109 ? 16.625 -9.398 -9.133 1 97.12 109 ARG B N 1
ATOM 3030 C CA . ARG B 1 109 ? 16.812 -8.742 -10.422 1 97.12 109 ARG B CA 1
ATOM 3031 C C . ARG B 1 109 ? 16.469 -7.258 -10.336 1 97.12 109 ARG B C 1
ATOM 3033 O O . ARG B 1 109 ? 15.438 -6.883 -9.789 1 97.12 109 ARG B O 1
ATOM 3040 N N . SER B 1 110 ? 17.281 -6.426 -10.969 1 96.38 110 SER B N 1
ATOM 3041 C CA . SER B 1 110 ? 17.141 -4.984 -10.828 1 96.38 110 SER B CA 1
ATOM 3042 C C . SER B 1 110 ? 16.297 -4.398 -11.961 1 96.38 110 SER B C 1
ATOM 3044 O O . SER B 1 110 ? 15.867 -3.248 -11.883 1 96.38 110 SER B O 1
ATOM 3046 N N . ASP B 1 111 ? 16.062 -5.203 -12.977 1 98.12 111 ASP B N 1
ATOM 3047 C CA . ASP B 1 111 ? 15.398 -4.629 -14.148 1 98.12 111 ASP B CA 1
ATOM 3048 C C . ASP B 1 111 ? 13.906 -4.926 -14.141 1 98.12 111 ASP B C 1
ATOM 3050 O O . ASP B 1 111 ? 13.188 -4.562 -15.078 1 98.12 111 ASP B O 1
ATOM 3054 N N . VAL B 1 112 ? 13.398 -5.602 -13.117 1 98.69 112 VAL B N 1
ATOM 3055 C CA . VAL B 1 112 ? 11.969 -5.91 -13.062 1 98.69 112 VAL B CA 1
ATOM 3056 C C . VAL B 1 112 ? 11.164 -4.617 -13.055 1 98.69 112 VAL B C 1
ATOM 3058 O O . VAL B 1 112 ? 11.438 -3.711 -12.266 1 98.69 112 VAL B O 1
ATOM 3061 N N . LYS B 1 113 ? 10.172 -4.52 -13.906 1 98.56 113 LYS B N 1
ATOM 3062 C CA . LYS B 1 113 ? 9.375 -3.309 -14.062 1 98.56 113 LYS B CA 1
ATOM 3063 C C . LYS B 1 113 ? 8.297 -3.215 -12.984 1 98.56 113 LYS B C 1
ATOM 3065 O O . LYS B 1 113 ? 7.906 -2.115 -12.578 1 98.56 113 LYS B O 1
ATOM 3070 N N . GLY B 1 114 ? 7.777 -4.348 -12.609 1 98.81 114 GLY B N 1
ATOM 3071 C CA . GLY B 1 114 ? 6.719 -4.441 -11.617 1 98.81 114 GLY B CA 1
ATOM 3072 C C . GLY B 1 114 ? 6.395 -5.867 -11.227 1 98.81 114 GLY B C 1
ATOM 3073 O O . GLY B 1 114 ? 6.727 -6.809 -11.945 1 98.81 114 GLY B O 1
ATOM 3074 N N . VAL B 1 115 ? 5.785 -6.027 -10.07 1 98.88 115 VAL B N 1
ATOM 3075 C CA . VAL B 1 115 ? 5.406 -7.344 -9.57 1 98.88 115 VAL B CA 1
ATOM 3076 C C . VAL B 1 115 ? 3.945 -7.324 -9.125 1 98.88 115 VAL B C 1
ATOM 3078 O O . VAL B 1 115 ? 3.514 -6.395 -8.438 1 98.88 115 VAL B O 1
ATOM 3081 N N . ILE B 1 116 ? 3.207 -8.266 -9.578 1 98.94 116 ILE B N 1
ATOM 3082 C CA . ILE B 1 116 ? 1.826 -8.477 -9.156 1 98.94 116 ILE B CA 1
ATOM 3083 C C . ILE B 1 116 ? 1.725 -9.758 -8.328 1 98.94 116 ILE B C 1
ATOM 3085 O O . ILE B 1 116 ? 1.938 -10.852 -8.852 1 98.94 116 ILE B O 1
ATOM 3089 N N . LEU B 1 117 ? 1.462 -9.609 -7.047 1 98.94 117 LEU B N 1
ATOM 3090 C CA . LEU B 1 117 ? 1.338 -10.727 -6.117 1 98.94 117 LEU B CA 1
ATOM 3091 C C . LEU B 1 117 ? -0.128 -11.047 -5.844 1 98.94 117 LEU B C 1
ATOM 3093 O O . LEU B 1 117 ? -0.84 -10.234 -5.242 1 98.94 117 LEU B O 1
ATOM 3097 N N . LEU B 1 118 ? -0.557 -12.188 -6.281 1 98.94 118 LEU B N 1
ATOM 3098 C CA . LEU B 1 118 ? -1.938 -12.617 -6.094 1 98.94 118 LEU B CA 1
ATOM 3099 C C . LEU B 1 118 ? -2.061 -13.547 -4.891 1 98.94 118 LEU B C 1
ATOM 3101 O O . LEU B 1 118 ? -1.792 -14.742 -4.996 1 98.94 118 LEU B O 1
ATOM 3105 N N . ASP B 1 119 ? -2.404 -13.008 -3.746 1 98.75 119 ASP B N 1
ATOM 3106 C CA . ASP B 1 119 ? -2.721 -13.703 -2.504 1 98.75 119 ASP B CA 1
ATOM 3107 C C . ASP B 1 119 ? -1.599 -14.664 -2.111 1 98.75 119 ASP B C 1
ATOM 3109 O O . ASP B 1 119 ? -1.838 -15.852 -1.899 1 98.75 119 ASP B O 1
ATOM 3113 N N . GLY B 1 120 ? -0.442 -14.102 -1.931 1 98.5 120 GLY B N 1
ATOM 3114 C CA . GLY B 1 120 ? 0.767 -14.797 -1.522 1 98.5 120 GLY B CA 1
ATOM 3115 C C . GLY B 1 120 ? 1.901 -13.859 -1.154 1 98.5 120 GLY B C 1
ATOM 3116 O O . GLY B 1 120 ? 1.689 -12.656 -0.988 1 98.5 120 GLY B O 1
ATOM 3117 N N . ALA B 1 121 ? 3.096 -14.492 -0.907 1 98.38 121 ALA B N 1
ATOM 3118 C CA . ALA B 1 121 ? 4.293 -13.742 -0.539 1 98.38 121 ALA B CA 1
ATOM 3119 C C . ALA B 1 121 ? 4.137 -13.102 0.835 1 98.38 121 ALA B C 1
ATOM 3121 O O . ALA B 1 121 ? 4.484 -11.93 1.022 1 98.38 121 ALA B O 1
ATOM 3122 N N . ALA B 1 122 ? 3.494 -13.844 1.766 1 98.25 122 ALA B N 1
ATOM 3123 C CA . ALA B 1 122 ? 3.283 -13.445 3.156 1 98.25 122 ALA B CA 1
ATOM 3124 C C . ALA B 1 122 ? 4.113 -14.312 4.105 1 98.25 122 ALA B C 1
ATOM 3126 O O . ALA B 1 122 ? 4.848 -15.195 3.664 1 98.25 122 ALA B O 1
ATOM 3127 N N . THR B 1 123 ? 4.074 -13.953 5.387 1 98 123 THR B N 1
ATOM 3128 C CA . THR B 1 123 ? 4.641 -14.844 6.391 1 98 123 THR B CA 1
ATOM 3129 C C . THR B 1 123 ? 3.791 -16.109 6.531 1 98 123 THR B C 1
ATOM 3131 O O . THR B 1 123 ? 2.592 -16.016 6.812 1 98 123 THR B O 1
ATOM 3134 N N . ALA B 1 124 ? 4.453 -17.234 6.258 1 96.88 124 ALA B N 1
ATOM 3135 C CA . ALA B 1 124 ? 3.748 -18.5 6.406 1 96.88 124 ALA B CA 1
ATOM 3136 C C . ALA B 1 124 ? 3.729 -18.953 7.863 1 96.88 124 ALA B C 1
ATOM 3138 O O . ALA B 1 124 ? 4.723 -18.797 8.578 1 96.88 124 ALA B O 1
ATOM 3139 N N . THR B 1 125 ? 2.584 -19.453 8.312 1 97.19 125 THR B N 1
ATOM 3140 C CA . THR B 1 125 ? 2.387 -19.984 9.656 1 97.19 125 THR B CA 1
ATOM 3141 C C . THR B 1 125 ? 1.673 -21.328 9.609 1 97.19 125 THR B C 1
ATOM 3143 O O . THR B 1 125 ? 1.44 -21.875 8.523 1 97.19 125 THR B O 1
ATOM 3146 N N . ASP B 1 126 ? 1.376 -21.906 10.781 1 96.75 126 ASP B N 1
ATOM 3147 C CA . ASP B 1 126 ? 0.622 -23.156 10.867 1 96.75 126 ASP B CA 1
ATOM 3148 C C . ASP B 1 126 ? -0.79 -22.984 10.312 1 96.75 126 ASP B C 1
ATOM 3150 O O . ASP B 1 126 ? -1.433 -23.953 9.914 1 96.75 126 ASP B O 1
ATOM 3154 N N . HIS B 1 127 ? -1.167 -21.734 10.234 1 97.25 127 HIS B N 1
ATOM 3155 C CA . HIS B 1 127 ? -2.486 -21.453 9.68 1 97.25 127 HIS B CA 1
ATOM 3156 C C . HIS B 1 127 ? -2.607 -22 8.258 1 97.25 127 HIS B C 1
ATOM 3158 O O . HIS B 1 127 ? -3.527 -22.75 7.953 1 97.25 127 HIS B O 1
ATOM 3164 N N . GLN B 1 128 ? -1.687 -21.609 7.406 1 96.44 128 GLN B N 1
ATOM 3165 C CA . GLN B 1 128 ? -1.693 -22.078 6.027 1 96.44 128 GLN B CA 1
ATOM 3166 C C . GLN B 1 128 ? -1.47 -23.594 5.965 1 96.44 128 GLN B C 1
ATOM 3168 O O . GLN B 1 128 ? -2.15 -24.297 5.215 1 96.44 128 GLN B O 1
ATOM 3173 N N . ARG B 1 129 ? -0.542 -24.078 6.766 1 96.12 129 ARG B N 1
ATOM 3174 C CA . ARG B 1 129 ? -0.24 -25.5 6.785 1 96.12 129 ARG B CA 1
ATOM 3175 C C . ARG B 1 129 ? -1.487 -26.328 7.09 1 96.12 129 ARG B C 1
ATOM 3177 O O . ARG B 1 129 ? -1.774 -27.312 6.402 1 96.12 129 ARG B O 1
ATOM 3184 N N . ASN B 1 130 ? -2.219 -25.891 8.07 1 96.12 130 ASN B N 1
ATOM 3185 C CA . ASN B 1 130 ? -3.389 -26.625 8.539 1 96.12 130 ASN B CA 1
ATOM 3186 C C . ASN B 1 130 ? -4.492 -26.656 7.484 1 96.12 130 ASN B C 1
ATOM 3188 O O . ASN B 1 130 ? -5.293 -27.594 7.445 1 96.12 130 ASN B O 1
ATOM 3192 N N . ILE B 1 131 ? -4.484 -25.672 6.668 1 95.62 131 ILE B N 1
ATOM 3193 C CA . ILE B 1 131 ? -5.52 -25.578 5.645 1 95.62 131 ILE B CA 1
ATOM 3194 C C . ILE B 1 131 ? -5.094 -26.375 4.41 1 95.62 131 ILE B C 1
ATOM 3196 O O . ILE B 1 131 ? -5.91 -27.047 3.785 1 95.62 131 ILE B O 1
ATOM 3200 N N . ILE B 1 132 ? -3.789 -26.391 4.059 1 95.69 132 ILE B N 1
ATOM 3201 C CA . ILE B 1 132 ? -3.301 -26.906 2.787 1 95.69 132 ILE B CA 1
ATOM 3202 C C . ILE B 1 132 ? -3.002 -28.406 2.922 1 95.69 132 ILE B C 1
ATOM 3204 O O . ILE B 1 132 ? -3.359 -29.203 2.049 1 95.69 132 ILE B O 1
ATOM 3208 N N . GLU B 1 133 ? -2.449 -28.812 3.984 1 94.94 133 GLU B N 1
ATOM 3209 C CA . GLU B 1 133 ? -1.861 -30.141 4.145 1 94.94 133 GLU B CA 1
ATOM 3210 C C . GLU B 1 133 ? -2.908 -31.234 3.971 1 94.94 133 GLU B C 1
ATOM 3212 O O . GLU B 1 133 ? -2.662 -32.25 3.295 1 94.94 133 GLU B O 1
ATOM 3217 N N . PRO B 1 134 ? -4.109 -31.062 4.559 1 92.06 134 PRO B N 1
ATOM 3218 C CA . PRO B 1 134 ? -5.098 -32.125 4.461 1 92.06 134 PRO B CA 1
ATOM 3219 C C . PRO B 1 134 ? -5.547 -32.406 3.023 1 92.06 134 PRO B C 1
ATOM 3221 O O . PRO B 1 134 ? -6.016 -33.5 2.707 1 92.06 134 PRO B O 1
ATOM 3224 N N . SER B 1 135 ? -5.367 -31.438 2.203 1 91 135 SER B N 1
ATOM 3225 C CA . SER B 1 135 ? -5.871 -31.547 0.838 1 91 135 SER B CA 1
ATOM 3226 C C . SER B 1 135 ? -4.836 -32.188 -0.084 1 91 135 SER B C 1
ATOM 3228 O O . SER B 1 135 ? -5.141 -32.531 -1.229 1 91 135 SER B O 1
ATOM 3230 N N . LEU B 1 136 ? -3.605 -32.406 0.403 1 96.12 136 LEU B N 1
ATOM 3231 C CA . LEU B 1 136 ? -2.518 -32.812 -0.48 1 96.12 136 LEU B CA 1
ATOM 3232 C C . LEU B 1 136 ? -2.562 -34.312 -0.739 1 96.12 136 LEU B C 1
ATOM 3234 O O . LEU B 1 136 ? -1.939 -34.812 -1.685 1 96.12 136 LEU B O 1
ATOM 3238 N N . GLY B 1 137 ? -3.322 -35.031 0.05 1 93.75 137 GLY B N 1
ATOM 3239 C CA . GLY B 1 137 ? -3.447 -36.469 -0.147 1 93.75 137 GLY B CA 1
ATOM 3240 C C . GLY B 1 137 ? -4.086 -36.844 -1.475 1 93.75 137 GLY B C 1
ATOM 3241 O O . GLY B 1 137 ? -3.801 -37.906 -2.033 1 93.75 137 GLY B O 1
ATOM 3242 N N . ARG B 1 138 ? -4.867 -36 -1.981 1 92.56 138 ARG B N 1
ATOM 3243 C CA . ARG B 1 138 ? -5.574 -36.25 -3.23 1 92.56 138 ARG B CA 1
ATOM 3244 C C . ARG B 1 138 ? -4.602 -36.375 -4.395 1 92.56 138 ARG B C 1
ATOM 3246 O O . ARG B 1 138 ? -4.938 -36.969 -5.426 1 92.56 138 ARG B O 1
ATOM 3253 N N . ILE B 1 139 ? -3.41 -35.844 -4.234 1 95.75 139 ILE B N 1
ATOM 3254 C CA . ILE B 1 139 ? -2.418 -35.844 -5.305 1 95.75 139 ILE B CA 1
ATOM 3255 C C . ILE B 1 139 ? -1.974 -37.281 -5.621 1 95.75 139 ILE B C 1
ATOM 3257 O O . ILE B 1 139 ? -1.701 -37.594 -6.781 1 95.75 139 ILE B O 1
ATOM 3261 N N . SER B 1 140 ? -1.986 -38.156 -4.625 1 95.62 140 SER B N 1
ATOM 3262 C CA . SER B 1 140 ? -1.491 -39.531 -4.801 1 95.62 140 SER B CA 1
ATOM 3263 C C . SER B 1 140 ? -2.637 -40.5 -5.035 1 95.62 140 SER B C 1
ATOM 3265 O O . SER B 1 140 ? -2.408 -41.719 -5.238 1 95.62 140 SER B O 1
ATOM 3267 N N . LYS B 1 141 ? -3.822 -40 -4.957 1 96.81 141 LYS B N 1
ATOM 3268 C CA . LYS B 1 141 ? -4.977 -40.875 -5.117 1 96.81 141 LYS B CA 1
ATOM 3269 C C . LYS B 1 141 ? -5.078 -41.406 -6.551 1 96.81 141 LYS B C 1
ATOM 3271 O O . LYS B 1 141 ? -4.855 -40.656 -7.504 1 96.81 141 LYS B O 1
ATOM 3276 N N . LEU B 1 142 ? -5.438 -42.719 -6.688 1 97.31 142 LEU B N 1
ATOM 3277 C CA . LEU B 1 142 ? -5.633 -43.344 -7.988 1 97.31 142 LEU B CA 1
ATOM 3278 C C . LEU B 1 142 ? -7.113 -43.375 -8.359 1 97.31 142 LEU B C 1
ATOM 3280 O O . LEU B 1 142 ? -7.965 -43.625 -7.504 1 97.31 142 LEU B O 1
ATOM 3284 N N . TYR B 1 143 ? -7.344 -43.062 -9.586 1 97.56 143 TYR B N 1
ATOM 3285 C CA . TYR B 1 143 ? -8.719 -43.031 -10.086 1 97.56 143 TYR B CA 1
ATOM 3286 C C . TYR B 1 143 ? -8.891 -44.031 -11.219 1 97.56 143 TYR B C 1
ATOM 3288 O O . TYR B 1 143 ? -8.008 -44.188 -12.07 1 97.56 143 TYR B O 1
ATOM 3296 N N . GLU B 1 144 ? -10.039 -44.594 -11.305 1 96.81 144 GLU B N 1
ATOM 3297 C CA . GLU B 1 144 ? -10.32 -45.625 -12.32 1 96.81 144 GLU B CA 1
ATOM 3298 C C . GLU B 1 144 ? -10.508 -44.969 -13.695 1 96.81 144 GLU B C 1
ATOM 3300 O O . GLU B 1 144 ? -10.32 -45.656 -14.719 1 96.81 144 GLU B O 1
ATOM 3305 N N . SER B 1 145 ? -10.922 -43.75 -13.734 1 97.38 145 SER B N 1
ATOM 3306 C CA . SER B 1 145 ? -11.125 -43.031 -14.984 1 97.38 145 SER B CA 1
ATOM 3307 C C . SER B 1 145 ? -10.828 -41.531 -14.812 1 97.38 145 SER B C 1
ATOM 3309 O O . SER B 1 145 ? -10.812 -41.031 -13.688 1 97.38 145 SER B O 1
ATOM 3311 N N . ALA B 1 146 ? -10.578 -40.938 -15.938 1 97.5 146 ALA B N 1
ATOM 3312 C CA . ALA B 1 146 ? -10.414 -39.469 -15.922 1 97.5 146 ALA B CA 1
ATOM 3313 C C . ALA B 1 146 ? -11.656 -38.781 -15.359 1 97.5 146 ALA B C 1
ATOM 3315 O O . ALA B 1 146 ? -11.547 -37.812 -14.602 1 97.5 146 ALA B O 1
ATOM 3316 N N . GLN B 1 147 ? -12.758 -39.312 -15.75 1 97.62 147 GLN B N 1
ATOM 3317 C CA . GLN B 1 147 ? -14.023 -38.719 -15.336 1 97.62 147 GLN B CA 1
ATOM 3318 C C . GLN B 1 147 ? -14.195 -38.781 -13.82 1 97.62 147 GLN B C 1
ATOM 3320 O O . GLN B 1 147 ? -14.773 -37.906 -13.203 1 97.62 147 GLN B O 1
ATOM 3325 N N . SER B 1 148 ? -13.727 -39.844 -13.227 1 97.62 148 SER B N 1
ATOM 3326 C CA . SER B 1 148 ? -13.82 -39.969 -11.773 1 97.62 148 SER B CA 1
ATOM 3327 C C . SER B 1 148 ? -13.016 -38.906 -11.07 1 97.62 148 SER B C 1
ATOM 3329 O O . SER B 1 148 ? -13.453 -38.344 -10.055 1 97.62 148 SER B O 1
ATOM 3331 N N . TYR B 1 149 ? -11.859 -38.594 -11.562 1 97.38 149 TYR B N 1
ATOM 3332 C CA . TYR B 1 149 ? -11.062 -37.5 -11.039 1 97.38 149 TYR B CA 1
ATOM 3333 C C . TYR B 1 149 ? -11.797 -36.188 -11.195 1 97.38 149 TYR B C 1
ATOM 3335 O O . TYR B 1 149 ? -11.883 -35.375 -10.25 1 97.38 149 TYR B O 1
ATOM 3343 N N . ILE B 1 150 ? -12.336 -35.969 -12.375 1 98 150 ILE B N 1
ATOM 3344 C CA . ILE B 1 150 ? -13.008 -34.688 -12.695 1 98 150 ILE B CA 1
ATOM 3345 C C . ILE B 1 150 ? -14.211 -34.5 -11.773 1 98 150 ILE B C 1
ATOM 3347 O O . ILE B 1 150 ? -14.445 -33.406 -11.273 1 98 150 ILE B O 1
ATOM 3351 N N . ASP B 1 151 ? -14.914 -35.562 -11.516 1 97.62 151 ASP B N 1
ATOM 3352 C CA . ASP B 1 151 ? -16.078 -35.5 -10.633 1 97.62 151 ASP B CA 1
ATOM 3353 C C . ASP B 1 151 ? -15.664 -35.094 -9.219 1 97.62 151 ASP B C 1
ATOM 3355 O O . ASP B 1 151 ? -16.344 -34.312 -8.562 1 97.62 151 ASP B O 1
ATOM 3359 N N . GLU B 1 152 ? -14.625 -35.656 -8.781 1 96.62 152 GLU B N 1
ATOM 3360 C CA . GLU B 1 152 ? -14.156 -35.375 -7.434 1 96.62 152 GLU B CA 1
ATOM 3361 C C . GLU B 1 152 ? -13.695 -33.906 -7.316 1 96.62 152 GLU B C 1
ATOM 3363 O O . GLU B 1 152 ? -14.031 -33.219 -6.348 1 96.62 152 GLU B O 1
ATOM 3368 N N . ILE B 1 153 ? -12.891 -33.469 -8.273 1 96.06 153 ILE B N 1
ATOM 3369 C CA . ILE B 1 153 ? -12.367 -32.125 -8.195 1 96.06 153 ILE B CA 1
ATOM 3370 C C . ILE B 1 153 ? -13.508 -31.125 -8.336 1 96.06 153 ILE B C 1
ATOM 3372 O O . ILE B 1 153 ? -13.477 -30.047 -7.727 1 96.06 153 ILE B O 1
ATOM 3376 N N . LYS B 1 154 ? -14.516 -31.438 -9.18 1 97.5 154 LYS B N 1
ATOM 3377 C CA . LYS B 1 154 ? -15.711 -30.609 -9.266 1 97.5 154 LYS B CA 1
ATOM 3378 C C . LYS B 1 154 ? -16.359 -30.438 -7.895 1 97.5 154 LYS B C 1
ATOM 3380 O O . LYS B 1 154 ? -16.781 -29.344 -7.531 1 97.5 154 LYS B O 1
ATOM 3385 N N . GLY B 1 155 ? -16.469 -31.531 -7.203 1 96.06 155 GLY B N 1
ATOM 3386 C CA . GLY B 1 155 ? -17.016 -31.469 -5.855 1 96.06 155 GLY B CA 1
ATOM 3387 C C . GLY B 1 155 ? -16.188 -30.625 -4.914 1 96.06 155 GLY B C 1
ATOM 3388 O O . GLY B 1 155 ? -16.734 -29.828 -4.145 1 96.06 155 GLY B O 1
ATOM 3389 N N . ILE B 1 156 ? -14.875 -30.797 -4.945 1 93.69 156 ILE B N 1
ATOM 3390 C CA . ILE B 1 156 ? -13.945 -30.078 -4.082 1 93.69 156 ILE B CA 1
ATOM 3391 C C . ILE B 1 156 ? -14.047 -28.578 -4.359 1 93.69 156 ILE B C 1
ATOM 3393 O O . ILE B 1 156 ? -14.25 -27.781 -3.439 1 93.69 156 ILE B O 1
ATOM 3397 N N . TYR B 1 157 ? -13.914 -28.156 -5.625 1 94.5 157 TYR B N 1
ATOM 3398 C CA . TYR B 1 157 ? -13.961 -26.734 -5.988 1 94.5 157 TYR B CA 1
ATOM 3399 C C . TYR B 1 157 ? -15.336 -26.156 -5.703 1 94.5 157 TYR B C 1
ATOM 3401 O O . TYR B 1 157 ? -15.453 -24.984 -5.336 1 94.5 157 TYR B O 1
ATOM 3409 N N . GLY B 1 158 ? -16.375 -26.953 -5.898 1 95.06 158 GLY B N 1
ATOM 3410 C CA . GLY B 1 158 ? -17.703 -26.516 -5.508 1 95.06 158 GLY B CA 1
ATOM 3411 C C . GLY B 1 158 ? -17.797 -26.125 -4.047 1 95.06 158 GLY B C 1
ATOM 3412 O O . GLY B 1 158 ? -18.375 -25.094 -3.713 1 95.06 158 GLY B O 1
ATOM 3413 N N . ARG B 1 159 ? -17.219 -26.953 -3.195 1 92.62 159 ARG B N 1
ATOM 3414 C CA . ARG B 1 159 ? -17.234 -26.688 -1.761 1 92.62 159 ARG B CA 1
ATOM 3415 C C . ARG B 1 159 ? -16.406 -25.453 -1.419 1 92.62 159 ARG B C 1
ATOM 3417 O O . ARG B 1 159 ? -16.625 -24.812 -0.385 1 92.62 159 ARG B O 1
ATOM 3424 N N . LEU B 1 160 ? -15.531 -25.109 -2.355 1 92.69 160 LEU B N 1
ATOM 3425 C CA . LEU B 1 160 ? -14.656 -23.969 -2.15 1 92.69 160 LEU B CA 1
ATOM 3426 C C . LEU B 1 160 ? -15.25 -22.703 -2.779 1 92.69 160 LEU B C 1
ATOM 3428 O O . LEU B 1 160 ? -14.609 -21.656 -2.805 1 92.69 160 LEU B O 1
ATOM 3432 N N . GLY B 1 161 ? -16.422 -22.781 -3.332 1 91.94 161 GLY B N 1
ATOM 3433 C CA . GLY B 1 161 ? -17.125 -21.625 -3.871 1 91.94 161 GLY B CA 1
ATOM 3434 C C . GLY B 1 161 ? -16.75 -21.312 -5.305 1 91.94 161 GLY B C 1
ATOM 3435 O O . GLY B 1 161 ? -17.016 -20.203 -5.793 1 91.94 161 GLY B O 1
ATOM 3436 N N . VAL B 1 162 ? -16.109 -22.25 -5.949 1 94.5 162 VAL B N 1
ATOM 3437 C CA . VAL B 1 162 ? -15.695 -22.047 -7.336 1 94.5 162 VAL B CA 1
ATOM 3438 C C . VAL B 1 162 ? -16.797 -22.562 -8.273 1 94.5 162 VAL B C 1
ATOM 3440 O O . VAL B 1 162 ? -17.234 -23.703 -8.148 1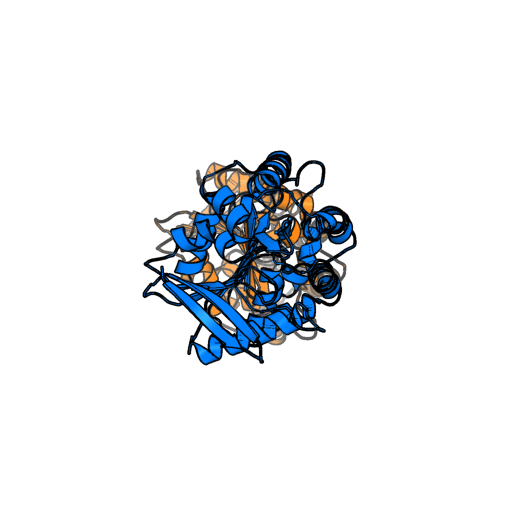 94.5 162 VAL B O 1
ATOM 3443 N N . GLU B 1 163 ? -17.203 -21.703 -9.125 1 95.12 163 GLU B N 1
ATOM 3444 C CA . GLU B 1 163 ? -18.141 -22.125 -10.156 1 95.12 163 GLU B CA 1
ATOM 3445 C C . GLU B 1 163 ? -17.469 -23.031 -11.188 1 95.12 163 GLU B C 1
ATOM 3447 O O . GLU B 1 163 ? -16.406 -22.703 -11.703 1 95.12 163 GLU B O 1
ATOM 3452 N N . TRP B 1 164 ? -18.172 -24.125 -11.484 1 96.62 164 TRP B N 1
ATOM 3453 C CA . TRP B 1 164 ? -17.609 -25.078 -12.453 1 96.62 164 TRP B CA 1
ATOM 3454 C C . TRP B 1 164 ? -17.797 -24.562 -13.875 1 96.62 164 TRP B C 1
ATOM 3456 O O . TRP B 1 164 ? -18.922 -24.25 -14.289 1 96.62 164 TRP B O 1
ATOM 3466 N N . THR B 1 165 ? -16.734 -24.359 -14.539 1 97 165 THR B N 1
ATOM 3467 C CA . THR B 1 165 ? -16.75 -23.875 -15.914 1 97 165 THR B CA 1
ATOM 3468 C C . THR B 1 165 ? -16.016 -24.859 -16.828 1 97 165 THR B C 1
ATOM 3470 O O . THR B 1 165 ? -15.367 -25.797 -16.359 1 97 165 THR B O 1
ATOM 3473 N N . ASP B 1 166 ? -16.141 -24.625 -18.156 1 96.94 166 ASP B N 1
ATOM 3474 C CA . ASP B 1 166 ? -15.398 -25.422 -19.125 1 96.94 166 ASP B CA 1
ATOM 3475 C C . ASP B 1 166 ? -13.898 -25.281 -18.906 1 96.94 166 ASP B C 1
ATOM 3477 O O . ASP B 1 166 ? -13.148 -26.25 -19.125 1 96.94 166 ASP B O 1
ATOM 3481 N N . HIS B 1 167 ? -13.523 -24.156 -18.5 1 96.88 167 HIS B N 1
ATOM 3482 C CA . HIS B 1 167 ? -12.102 -23.938 -18.281 1 96.88 167 HIS B CA 1
ATOM 3483 C C . HIS B 1 167 ? -11.602 -24.766 -17.094 1 96.88 167 HIS B C 1
ATOM 3485 O O . HIS B 1 167 ? -10.539 -25.391 -17.188 1 96.88 167 HIS B O 1
ATOM 3491 N N . ILE B 1 168 ? -12.32 -24.797 -15.984 1 97.12 168 ILE B N 1
ATOM 3492 C CA . ILE B 1 168 ? -11.898 -25.562 -14.82 1 97.12 168 ILE B CA 1
ATOM 3493 C C . ILE B 1 168 ? -11.844 -27.047 -15.164 1 97.12 168 ILE B C 1
ATOM 3495 O O . ILE B 1 168 ? -10.938 -27.75 -14.742 1 97.12 168 ILE B O 1
ATOM 3499 N N . GLU B 1 169 ? -12.859 -27.453 -15.93 1 97.81 169 GLU B N 1
ATOM 3500 C CA . GLU B 1 169 ? -12.82 -28.844 -16.391 1 97.81 169 GLU B CA 1
ATOM 3501 C C . GLU B 1 169 ? -11.555 -29.125 -17.203 1 97.81 169 GLU B C 1
ATOM 3503 O O . GLU B 1 169 ? -10.922 -30.172 -17.047 1 97.81 169 GLU B O 1
ATOM 3508 N N . SER B 1 170 ? -11.219 -28.172 -18.078 1 97.88 170 SER B N 1
ATOM 3509 C CA . SER B 1 170 ? -10.016 -28.328 -18.891 1 97.88 170 SER B CA 1
ATOM 3510 C C . SER B 1 170 ? -8.766 -28.391 -18.016 1 97.88 170 SER B C 1
ATOM 3512 O O . SER B 1 170 ? -7.805 -29.078 -18.344 1 97.88 170 SER B O 1
ATOM 3514 N N . VAL B 1 171 ? -8.734 -27.656 -16.922 1 98 171 VAL B N 1
ATOM 3515 C CA . VAL B 1 171 ? -7.629 -27.703 -15.969 1 98 171 VAL B CA 1
ATOM 3516 C C . VAL B 1 171 ? -7.508 -29.094 -15.367 1 98 171 VAL B C 1
ATOM 3518 O O . VAL B 1 171 ? -6.41 -29.656 -15.273 1 98 171 VAL B O 1
ATOM 3521 N N . GLY B 1 172 ? -8.648 -29.656 -14.93 1 97.56 172 GLY B N 1
ATOM 3522 C CA . GLY B 1 172 ? -8.664 -31 -14.375 1 97.56 172 GLY B CA 1
ATOM 3523 C C . GLY B 1 172 ? -8.102 -32.031 -15.32 1 97.56 172 GLY B C 1
ATOM 3524 O O . GLY B 1 172 ? -7.289 -32.875 -14.922 1 97.56 172 GLY B O 1
ATOM 3525 N N . HIS B 1 173 ? -8.5 -31.922 -16.578 1 98.06 173 HIS B N 1
ATOM 3526 C CA . HIS B 1 173 ? -8.008 -32.875 -17.562 1 98.06 173 HIS B CA 1
ATOM 3527 C C . HIS B 1 173 ? -6.52 -32.688 -17.828 1 98.06 173 HIS B C 1
ATOM 3529 O O . HIS B 1 173 ? -5.809 -33.656 -18.125 1 98.06 173 HIS B O 1
ATOM 3535 N N . TYR B 1 174 ? -6.078 -31.5 -17.688 1 98.25 174 TYR B N 1
ATOM 3536 C CA . TYR B 1 174 ? -4.688 -31.156 -17.969 1 98.25 174 TYR B CA 1
ATOM 3537 C C . TYR B 1 174 ? -3.756 -31.703 -16.906 1 98.25 174 TYR B C 1
ATOM 3539 O O . TYR B 1 174 ? -2.619 -32.094 -17.188 1 98.25 174 TYR B O 1
ATOM 3547 N N . GLU B 1 175 ? -4.211 -31.812 -15.641 1 96.88 175 GLU B N 1
ATOM 3548 C CA . GLU B 1 175 ? -3.293 -32.062 -14.531 1 96.88 175 GLU B CA 1
ATOM 3549 C C . GLU B 1 175 ? -3.221 -33.562 -14.211 1 96.88 175 GLU B C 1
ATOM 3551 O O . GLU B 1 175 ? -2.51 -33.969 -13.289 1 96.88 175 GLU B O 1
ATOM 3556 N N . ILE B 1 176 ? -3.939 -34.406 -15.031 1 97.5 176 ILE B N 1
ATOM 3557 C CA . ILE B 1 176 ? -3.902 -35.844 -14.758 1 97.5 176 ILE B CA 1
ATOM 3558 C C . ILE B 1 176 ? -3.354 -36.562 -15.969 1 97.5 176 ILE B C 1
ATOM 3560 O O . ILE B 1 176 ? -3.303 -36.031 -17.078 1 97.5 176 ILE B O 1
ATOM 3564 N N . GLY B 1 177 ? -2.914 -37.781 -15.742 1 96.25 177 GLY B N 1
ATOM 3565 C CA . GLY B 1 177 ? -2.445 -38.688 -16.75 1 96.25 177 GLY B CA 1
ATOM 3566 C C . GLY B 1 177 ? -2.609 -40.156 -16.344 1 96.25 177 GLY B C 1
ATOM 3567 O O . GLY B 1 177 ? -2.895 -40.438 -15.18 1 96.25 177 GLY B O 1
ATOM 3568 N N . LYS B 1 178 ? -2.486 -41.031 -17.312 1 95.69 178 LYS B N 1
ATOM 3569 C CA . LYS B 1 178 ? -2.621 -42.469 -17.078 1 95.69 178 LYS B CA 1
ATOM 3570 C C . LYS B 1 178 ? -1.297 -43.062 -16.625 1 95.69 178 LYS B C 1
ATOM 3572 O O . LYS B 1 178 ? -0.25 -42.812 -17.203 1 95.69 178 LYS B O 1
ATOM 3577 N N . VAL B 1 179 ? -1.376 -43.75 -15.555 1 91.62 179 VAL B N 1
ATOM 3578 C CA . VAL B 1 179 ? -0.235 -44.5 -15.031 1 91.62 179 VAL B CA 1
ATOM 3579 C C . VAL B 1 179 ? -0.683 -45.875 -14.586 1 91.62 179 VAL B C 1
ATOM 3581 O O . VAL B 1 179 ? -1.513 -46.031 -13.688 1 91.62 179 VAL B O 1
ATOM 3584 N N . ASP B 1 180 ? -0.113 -46.969 -15.172 1 93.69 180 ASP B N 1
ATOM 3585 C CA . ASP B 1 180 ? -0.359 -48.344 -14.82 1 93.69 180 ASP B CA 1
ATOM 3586 C C . ASP B 1 180 ? -1.854 -48.656 -14.797 1 93.69 180 ASP B C 1
ATOM 3588 O O . ASP B 1 180 ? -2.361 -49.25 -13.844 1 93.69 180 ASP B O 1
ATOM 3592 N N . GLY B 1 181 ? -2.572 -48.156 -15.695 1 93.75 181 GLY B N 1
ATOM 3593 C CA . GLY B 1 181 ? -3.979 -48.5 -15.883 1 93.75 181 GLY B CA 1
ATOM 3594 C C . GLY B 1 181 ? -4.906 -47.594 -15.078 1 93.75 181 GLY B C 1
ATOM 3595 O O . GLY B 1 181 ? -6.129 -47.719 -15.188 1 93.75 181 GLY B O 1
ATOM 3596 N N . TYR B 1 182 ? -4.312 -46.75 -14.211 1 96.56 182 TYR B N 1
ATOM 3597 C CA . TYR B 1 182 ? -5.094 -45.812 -13.43 1 96.56 182 TYR B CA 1
ATOM 3598 C C . TYR B 1 182 ? -4.785 -44.375 -13.836 1 96.56 182 TYR B C 1
ATOM 3600 O O . TYR B 1 182 ? -3.869 -44.125 -14.625 1 96.56 182 TYR B O 1
ATOM 3608 N N . TRP B 1 183 ? -5.629 -43.531 -13.438 1 97.12 183 TRP B N 1
ATOM 3609 C CA . TRP B 1 183 ? -5.395 -42.094 -13.609 1 97.12 183 TRP B CA 1
ATOM 3610 C C . TRP B 1 183 ? -4.961 -41.469 -12.297 1 97.12 183 TRP B C 1
ATOM 3612 O O . TRP B 1 183 ? -5.473 -41.812 -11.234 1 97.12 183 TRP B O 1
ATOM 3622 N N . LYS B 1 184 ? -4.027 -40.562 -12.383 1 96.25 184 LYS B N 1
ATOM 3623 C CA . LYS B 1 184 ? -3.592 -39.844 -11.195 1 96.25 184 LYS B CA 1
ATOM 3624 C C . LYS B 1 184 ? -3.066 -38.469 -11.57 1 96.25 184 LYS B C 1
ATOM 3626 O O . LYS B 1 184 ? -2.799 -38.188 -12.734 1 96.25 184 LYS B O 1
ATOM 3631 N N . ASN B 1 185 ? -3.021 -37.594 -10.594 1 97.12 185 ASN B N 1
ATOM 3632 C CA . ASN B 1 185 ? -2.381 -36.281 -10.812 1 97.12 185 ASN B CA 1
ATOM 3633 C C . ASN B 1 185 ? -0.936 -36.438 -11.273 1 97.12 185 ASN B C 1
ATOM 3635 O O . ASN B 1 185 ? -0.21 -37.312 -10.773 1 97.12 185 ASN B O 1
ATOM 3639 N N . LYS B 1 186 ? -0.491 -35.625 -12.227 1 96.94 186 LYS B N 1
ATOM 3640 C CA . LYS B 1 186 ? 0.853 -35.719 -12.789 1 96.94 186 LYS B CA 1
ATOM 3641 C C . LYS B 1 186 ? 1.907 -35.312 -11.758 1 96.94 186 LYS B C 1
ATOM 3643 O O . LYS B 1 186 ? 3.08 -35.688 -11.891 1 96.94 186 LYS B O 1
ATOM 3648 N N . SER B 1 187 ? 1.517 -34.562 -10.742 1 97.44 187 SER B N 1
ATOM 3649 C CA . SER B 1 187 ? 2.443 -34.062 -9.727 1 97.44 187 SER B CA 1
ATOM 3650 C C . SER B 1 187 ? 2.777 -35.156 -8.719 1 97.44 187 SER B C 1
ATOM 3652 O O . SER B 1 187 ? 2.08 -36.188 -8.641 1 97.44 187 SER B O 1
ATOM 3654 N N . ASP B 1 188 ? 3.906 -35 -8.047 1 97.25 188 ASP B N 1
ATOM 3655 C CA . ASP B 1 188 ? 4.363 -35.875 -6.973 1 97.25 188 ASP B CA 1
ATOM 3656 C C . ASP B 1 188 ? 4.039 -35.25 -5.605 1 97.25 188 ASP B C 1
ATOM 3658 O O . ASP B 1 188 ? 4.516 -34.188 -5.262 1 97.25 188 ASP B O 1
ATOM 3662 N N . GLU B 1 189 ? 3.219 -36 -4.84 1 97.69 189 GLU B N 1
ATOM 3663 C CA . GLU B 1 189 ? 2.762 -35.5 -3.549 1 97.69 189 GLU B CA 1
ATOM 3664 C C . GLU B 1 189 ? 3.939 -35.156 -2.645 1 97.69 189 GLU B C 1
ATOM 3666 O O . GLU B 1 189 ? 3.924 -34.125 -1.969 1 97.69 189 GLU B O 1
ATOM 3671 N N . ALA B 1 190 ? 4.941 -36.031 -2.613 1 97.75 190 ALA B N 1
ATOM 3672 C CA . ALA B 1 190 ? 6.094 -35.812 -1.749 1 97.75 190 ALA B CA 1
ATOM 3673 C C . ALA B 1 190 ? 6.812 -34.5 -2.127 1 97.75 190 ALA B C 1
ATOM 3675 O O . ALA B 1 190 ? 7.266 -33.75 -1.253 1 97.75 190 ALA B O 1
ATOM 3676 N N . LYS B 1 191 ? 6.918 -34.219 -3.422 1 98.44 191 LYS B N 1
ATOM 3677 C CA . LYS B 1 191 ? 7.578 -33 -3.9 1 98.44 191 LYS B CA 1
ATOM 3678 C C . LYS B 1 191 ? 6.73 -31.766 -3.613 1 98.44 191 LYS B C 1
ATOM 3680 O O . LYS B 1 191 ? 7.266 -30.703 -3.295 1 98.44 191 LYS B O 1
ATOM 3685 N N . ILE B 1 192 ? 5.398 -31.938 -3.719 1 98.19 192 ILE B N 1
ATOM 3686 C CA . ILE B 1 192 ? 4.492 -30.844 -3.385 1 98.19 192 ILE B CA 1
ATOM 3687 C C . ILE B 1 192 ? 4.625 -30.5 -1.904 1 98.19 192 ILE B C 1
ATOM 3689 O O . ILE B 1 192 ? 4.668 -29.328 -1.537 1 98.19 192 ILE B O 1
ATOM 3693 N N . ARG B 1 193 ? 4.719 -31.516 -1.052 1 97.88 193 ARG B N 1
ATOM 3694 C CA . ARG B 1 193 ? 4.883 -31.297 0.383 1 97.88 193 ARG B CA 1
ATOM 3695 C C . ARG B 1 193 ? 6.219 -30.625 0.689 1 97.88 193 ARG B C 1
ATOM 3697 O O . ARG B 1 193 ? 6.305 -29.797 1.598 1 97.88 193 ARG B O 1
ATOM 3704 N N . GLN B 1 194 ? 7.184 -31 -0.068 1 97.88 194 GLN B N 1
ATOM 3705 C CA . GLN B 1 194 ? 8.484 -30.359 0.083 1 97.88 194 GLN B CA 1
ATOM 3706 C C . GLN B 1 194 ? 8.414 -28.875 -0.272 1 97.88 194 GLN B C 1
ATOM 3708 O O . GLN B 1 194 ? 9.016 -28.047 0.408 1 97.88 194 GLN B O 1
ATOM 3713 N N . ASP B 1 195 ? 7.746 -28.531 -1.339 1 98.38 195 ASP B N 1
ATOM 3714 C CA . ASP B 1 195 ? 7.543 -27.141 -1.712 1 98.38 195 ASP B CA 1
ATOM 3715 C C . ASP B 1 195 ? 6.785 -26.375 -0.622 1 98.38 195 ASP B C 1
ATOM 3717 O O . ASP B 1 195 ? 7.125 -25.234 -0.302 1 98.38 195 ASP B O 1
ATOM 3721 N N . LEU B 1 196 ? 5.777 -27.047 -0.055 1 97.81 196 LEU B N 1
ATOM 3722 C CA . LEU B 1 196 ? 5.016 -26.422 1.021 1 97.81 196 LEU B CA 1
ATOM 3723 C C . LEU B 1 196 ? 5.914 -26.094 2.207 1 97.81 196 LEU B C 1
ATOM 3725 O O . LEU B 1 196 ? 5.82 -25 2.781 1 97.81 196 LEU B O 1
ATOM 3729 N N . GLU B 1 197 ? 6.816 -26.984 2.549 1 96.88 197 GLU B N 1
ATOM 3730 C CA . GLU B 1 197 ? 7.715 -26.797 3.682 1 96.88 197 GLU B CA 1
ATOM 3731 C C . GLU B 1 197 ? 8.625 -25.594 3.455 1 96.88 197 GLU B C 1
ATOM 3733 O O . GLU B 1 197 ? 8.992 -24.891 4.402 1 96.88 197 GLU B O 1
ATOM 3738 N N . SER B 1 198 ? 8.898 -25.344 2.244 1 97.06 198 SER B N 1
ATOM 3739 C CA . SER B 1 198 ? 9.836 -24.266 1.93 1 97.06 198 SER B CA 1
ATOM 3740 C C . SER B 1 198 ? 9.195 -22.891 2.129 1 97.06 198 SER B C 1
ATOM 3742 O O . SER B 1 198 ? 9.891 -21.875 2.16 1 97.06 198 SER B O 1
ATOM 3744 N N . PHE B 1 199 ? 7.867 -22.828 2.262 1 96.06 199 PHE B N 1
ATOM 3745 C CA . PHE B 1 199 ? 7.188 -21.594 2.611 1 96.06 199 PHE B CA 1
ATOM 3746 C C . PHE B 1 199 ? 7.73 -21.016 3.918 1 96.06 199 PHE B C 1
ATOM 3748 O O . PHE B 1 199 ? 7.82 -19.797 4.082 1 96.06 199 PHE B O 1
ATOM 3755 N N . PHE B 1 200 ? 8.094 -21.906 4.793 1 95.62 200 PHE B N 1
ATOM 3756 C CA . PHE B 1 200 ? 8.43 -21.516 6.16 1 95.62 200 PHE B CA 1
ATOM 3757 C C . PHE B 1 200 ? 9.875 -21.047 6.246 1 95.62 200 PHE B C 1
ATOM 3759 O O . PHE B 1 200 ? 10.297 -20.516 7.273 1 95.62 200 PHE B O 1
ATOM 3766 N N . GLU B 1 201 ? 10.578 -21.203 5.16 1 94.81 201 GLU B N 1
ATOM 3767 C CA . GLU B 1 201 ? 11.93 -20.672 5.059 1 94.81 201 GLU B CA 1
ATOM 3768 C C . GLU B 1 201 ? 11.922 -19.266 4.441 1 94.81 201 GLU B C 1
ATOM 3770 O O . GLU B 1 201 ? 12.938 -18.562 4.484 1 94.81 201 GLU B O 1
ATOM 3775 N N . TYR B 1 202 ? 10.789 -18.906 3.9 1 94.94 202 TYR B N 1
ATOM 3776 C CA . TYR B 1 202 ? 10.633 -17.609 3.254 1 94.94 202 TYR B CA 1
ATOM 3777 C C . TYR B 1 202 ? 10.57 -16.484 4.285 1 94.94 202 TYR B C 1
ATOM 3779 O O . TYR B 1 202 ? 9.773 -16.547 5.23 1 94.94 202 TYR B O 1
ATOM 3787 N N . GLU B 1 203 ? 11.406 -15.453 4.137 1 96.12 203 GLU B N 1
ATOM 3788 C CA . GLU B 1 203 ? 11.445 -14.297 5.027 1 96.12 203 GLU B CA 1
ATOM 3789 C C . GLU B 1 203 ? 11.109 -13.008 4.277 1 96.12 203 GLU B C 1
ATOM 3791 O O . GLU B 1 203 ? 11.969 -12.422 3.617 1 96.12 203 GLU B O 1
ATOM 3796 N N . PRO B 1 204 ? 9.891 -12.508 4.457 1 97.56 204 PRO B N 1
ATOM 3797 C CA . PRO B 1 204 ? 9.469 -11.328 3.701 1 97.56 204 PRO B CA 1
ATOM 3798 C C . PRO B 1 204 ? 10.398 -10.133 3.895 1 97.56 204 PRO B C 1
ATOM 3800 O O . PRO B 1 204 ? 10.648 -9.383 2.949 1 97.56 204 PRO B O 1
ATOM 3803 N N . SER B 1 205 ? 10.945 -9.938 5.125 1 97.38 205 SER B N 1
ATOM 3804 C CA . SER B 1 205 ? 11.805 -8.789 5.395 1 97.38 205 SER B CA 1
ATOM 3805 C C . SER B 1 205 ? 13.031 -8.789 4.48 1 97.38 205 SER B C 1
ATOM 3807 O O . SER B 1 205 ? 13.383 -7.758 3.912 1 97.38 205 SER B O 1
ATOM 3809 N N . GLN B 1 206 ? 13.625 -9.945 4.285 1 97.44 206 GLN B N 1
ATOM 3810 C CA . GLN B 1 206 ? 14.805 -10.078 3.445 1 97.44 206 GLN B CA 1
ATOM 3811 C C . GLN B 1 206 ? 14.461 -9.883 1.972 1 97.44 206 GLN B C 1
ATOM 3813 O O . GLN B 1 206 ? 15.211 -9.242 1.229 1 97.44 206 GLN B O 1
ATOM 3818 N N . VAL B 1 207 ? 13.344 -10.391 1.578 1 98.5 207 VAL B N 1
ATOM 3819 C CA . VAL B 1 207 ? 12.953 -10.375 0.172 1 98.5 207 VAL B CA 1
ATOM 3820 C C . VAL B 1 207 ? 12.508 -8.969 -0.226 1 98.5 207 VAL B C 1
ATOM 3822 O O . VAL B 1 207 ? 13.07 -8.375 -1.142 1 98.5 207 VAL B O 1
ATOM 3825 N N . PHE B 1 208 ? 11.625 -8.359 0.486 1 98.56 208 PHE B N 1
ATOM 3826 C CA . PHE B 1 208 ? 10.953 -7.137 0.059 1 98.56 208 PHE B CA 1
ATOM 3827 C C . PHE B 1 208 ? 11.859 -5.926 0.257 1 98.56 208 PHE B C 1
ATOM 3829 O O . PHE B 1 208 ? 11.703 -4.91 -0.421 1 98.56 208 PHE B O 1
ATOM 3836 N N . SER B 1 209 ? 12.898 -6.027 1.176 1 97.62 209 SER B N 1
ATOM 3837 C CA . SER B 1 209 ? 13.867 -4.949 1.321 1 97.62 209 SER B CA 1
ATOM 3838 C C . SER B 1 209 ? 14.703 -4.785 0.057 1 97.62 209 SER B C 1
ATOM 3840 O O . SER B 1 209 ? 15.336 -3.746 -0.146 1 97.62 209 SER B O 1
ATOM 3842 N N . ASN B 1 210 ? 14.633 -5.828 -0.814 1 98.12 210 ASN B N 1
ATOM 3843 C CA . ASN B 1 210 ? 15.477 -5.812 -2.006 1 98.12 210 ASN B CA 1
ATOM 3844 C C . ASN B 1 210 ? 14.641 -5.648 -3.277 1 98.12 210 ASN B C 1
ATOM 3846 O O . ASN B 1 210 ? 15.148 -5.855 -4.383 1 98.12 210 ASN B O 1
ATOM 3850 N N . ILE B 1 211 ? 13.391 -5.383 -3.137 1 98.5 211 ILE B N 1
ATOM 3851 C CA . ILE B 1 211 ? 12.539 -5.094 -4.289 1 98.5 211 ILE B CA 1
ATOM 3852 C C . ILE B 1 211 ? 12.367 -3.584 -4.434 1 98.5 211 ILE B C 1
ATOM 3854 O O . ILE B 1 211 ? 11.875 -2.92 -3.518 1 98.5 211 ILE B O 1
ATOM 3858 N N . TYR B 1 212 ? 12.695 -3.076 -5.602 1 96.25 212 TYR B N 1
ATOM 3859 C CA . TYR B 1 212 ? 12.688 -1.627 -5.77 1 96.25 212 TYR B CA 1
ATOM 3860 C C . TYR B 1 212 ? 11.617 -1.203 -6.773 1 96.25 212 TYR B C 1
ATOM 3862 O O . TYR B 1 212 ? 11.273 -0.022 -6.859 1 96.25 212 TYR B O 1
ATOM 3870 N N . CYS B 1 213 ? 11.125 -2.133 -7.562 1 98.06 213 CYS B N 1
ATOM 3871 C CA . CYS B 1 213 ? 10.055 -1.84 -8.508 1 98.06 213 CYS B CA 1
ATOM 3872 C C . CYS B 1 213 ? 8.711 -1.758 -7.797 1 98.06 213 CYS B C 1
ATOM 3874 O O . CYS B 1 213 ? 8.578 -2.184 -6.648 1 98.06 213 CYS B O 1
ATOM 3876 N N . PRO B 1 214 ? 7.652 -1.157 -8.43 1 98.62 214 PRO B N 1
ATOM 3877 C CA . PRO B 1 214 ? 6.305 -1.146 -7.855 1 98.62 214 PRO B CA 1
ATOM 3878 C C . PRO B 1 214 ? 5.727 -2.549 -7.684 1 98.62 214 PRO B C 1
ATOM 3880 O O . PRO B 1 214 ? 5.961 -3.424 -8.523 1 98.62 214 PRO B O 1
ATOM 3883 N N . ILE B 1 215 ? 5.008 -2.719 -6.566 1 98.94 215 ILE B N 1
ATOM 3884 C CA . ILE B 1 215 ? 4.363 -3.99 -6.262 1 98.94 215 ILE B CA 1
ATOM 3885 C C . ILE B 1 215 ? 2.854 -3.789 -6.137 1 98.94 215 ILE B C 1
ATOM 3887 O O . ILE B 1 215 ? 2.398 -2.84 -5.492 1 98.94 215 ILE B O 1
ATOM 3891 N N . LEU B 1 216 ? 2.072 -4.574 -6.797 1 98.94 216 LEU B N 1
ATOM 3892 C CA . LEU B 1 216 ? 0.647 -4.707 -6.516 1 98.94 216 LEU B CA 1
ATOM 3893 C C . LEU B 1 216 ? 0.36 -6 -5.758 1 98.94 216 LEU B C 1
ATOM 3895 O O . LEU B 1 216 ? 0.677 -7.09 -6.238 1 98.94 216 LEU B O 1
ATOM 3899 N N . LEU B 1 217 ? -0.137 -5.91 -4.551 1 98.94 217 LEU B N 1
ATOM 3900 C CA . LEU B 1 217 ? -0.564 -7.047 -3.746 1 98.94 217 LEU B CA 1
ATOM 3901 C C . LEU B 1 217 ? -2.086 -7.156 -3.721 1 98.94 217 LEU B C 1
ATOM 3903 O O . LEU B 1 217 ? -2.768 -6.258 -3.229 1 98.94 217 LEU B O 1
ATOM 3907 N N . ILE B 1 218 ? -2.594 -8.18 -4.32 1 98.94 218 ILE B N 1
ATOM 3908 C CA . ILE B 1 218 ? -4.008 -8.516 -4.184 1 98.94 218 ILE B CA 1
ATOM 3909 C C . ILE B 1 218 ? -4.203 -9.469 -3.01 1 98.94 218 ILE B C 1
ATOM 3911 O O . ILE B 1 218 ? -3.686 -10.594 -3.018 1 98.94 218 ILE B O 1
ATOM 3915 N N . HIS B 1 219 ? -4.887 -9.055 -1.985 1 98.81 219 HIS B N 1
ATOM 3916 C CA . HIS B 1 219 ? -5.207 -9.852 -0.809 1 98.81 219 HIS B CA 1
ATOM 3917 C C . HIS B 1 219 ? -6.656 -10.328 -0.846 1 98.81 219 HIS B C 1
ATOM 3919 O O . HIS B 1 219 ? -7.582 -9.516 -0.878 1 98.81 219 HIS B O 1
ATOM 3925 N N . SER B 1 220 ? -6.852 -11.641 -0.861 1 98.56 220 SER B N 1
ATOM 3926 C CA . SER B 1 220 ? -8.188 -12.219 -0.847 1 98.56 220 SER B CA 1
ATOM 3927 C C . SER B 1 220 ? -8.664 -12.484 0.578 1 98.56 220 SER B C 1
ATOM 3929 O O . SER B 1 220 ? -8.062 -13.289 1.297 1 98.56 220 SER B O 1
ATOM 3931 N N . GLU B 1 221 ? -9.758 -11.938 0.926 1 97.38 221 GLU B N 1
ATOM 3932 C CA . GLU B 1 221 ? -10.18 -12.062 2.316 1 97.38 221 GLU B CA 1
ATOM 3933 C C . GLU B 1 221 ? -11.344 -13.039 2.451 1 97.38 221 GLU B C 1
ATOM 3935 O O . GLU B 1 221 ? -11.812 -13.305 3.561 1 97.38 221 GLU B O 1
ATOM 3940 N N . GLY B 1 222 ? -11.805 -13.547 1.359 1 96.75 222 GLY B N 1
ATOM 3941 C CA . GLY B 1 222 ? -12.914 -14.477 1.424 1 96.75 222 GLY B CA 1
ATOM 3942 C C . GLY B 1 222 ? -12.547 -15.797 2.084 1 96.75 222 GLY B C 1
ATOM 3943 O O . GLY B 1 222 ? -11.414 -16.25 1.971 1 96.75 222 GLY B O 1
ATOM 3944 N N . ASN B 1 223 ? -13.555 -16.438 2.67 1 96.12 223 ASN B N 1
ATOM 3945 C CA . ASN B 1 223 ? -13.367 -17.75 3.295 1 96.12 223 ASN B CA 1
ATOM 3946 C C . ASN B 1 223 ? -13.156 -18.844 2.254 1 96.12 223 ASN B C 1
ATOM 3948 O O . ASN B 1 223 ? -13.633 -18.734 1.124 1 96.12 223 ASN B O 1
ATOM 3952 N N . ILE B 1 224 ? -12.422 -19.828 2.654 1 93.38 224 ILE B N 1
ATOM 3953 C CA . ILE B 1 224 ? -12.227 -21.031 1.867 1 93.38 224 ILE B CA 1
ATOM 3954 C C . ILE B 1 224 ? -13.039 -22.172 2.465 1 93.38 224 ILE B C 1
ATOM 3956 O O . ILE B 1 224 ? -12.555 -22.906 3.326 1 93.38 224 ILE B O 1
ATOM 3960 N N . GLY B 1 225 ? -14.234 -22.391 1.868 1 91.94 225 GLY B N 1
ATOM 3961 C CA . GLY B 1 225 ? -15.141 -23.312 2.533 1 91.94 225 GLY B CA 1
ATOM 3962 C C . GLY B 1 225 ? -15.469 -22.906 3.957 1 91.94 225 GLY B C 1
ATOM 3963 O O . GLY B 1 225 ? -15.953 -21.797 4.195 1 91.94 225 GLY B O 1
ATOM 3964 N N . THR B 1 226 ? -15.062 -23.828 4.902 1 92.12 226 THR B N 1
ATOM 3965 C CA . THR B 1 226 ? -15.344 -23.562 6.309 1 92.12 226 THR B CA 1
ATOM 3966 C C . THR B 1 226 ? -14.148 -22.891 6.98 1 92.12 226 THR B C 1
ATOM 3968 O O . THR B 1 226 ? -14.203 -22.547 8.164 1 92.12 226 THR B O 1
ATOM 3971 N N . ASN B 1 227 ? -13.078 -22.719 6.266 1 95.38 227 ASN B N 1
ATOM 3972 C CA . ASN B 1 227 ? -11.867 -22.109 6.801 1 95.38 227 ASN B CA 1
ATOM 3973 C C . ASN B 1 227 ? -11.805 -20.625 6.5 1 95.38 227 ASN B C 1
ATOM 3975 O O . ASN B 1 227 ? -12.414 -20.156 5.539 1 95.38 227 ASN B O 1
ATOM 3979 N N . PRO B 1 228 ? -11.102 -19.828 7.355 1 96.69 228 PRO B N 1
ATOM 3980 C CA . PRO B 1 228 ? -10.844 -18.422 7.012 1 96.69 228 PRO B CA 1
ATOM 3981 C C . PRO B 1 228 ? -9.953 -18.266 5.781 1 96.69 228 PRO B C 1
ATOM 3983 O O . PRO B 1 228 ? -9.562 -19.266 5.168 1 96.69 228 PRO B O 1
ATOM 3986 N N . ALA B 1 229 ? -9.719 -17 5.438 1 97.94 229 ALA B N 1
ATOM 3987 C CA . ALA B 1 229 ? -8.828 -16.719 4.312 1 97.94 229 ALA B CA 1
ATOM 3988 C C . ALA B 1 229 ? -7.484 -17.422 4.48 1 97.94 229 ALA B C 1
ATOM 3990 O O . ALA B 1 229 ? -6.988 -17.578 5.602 1 97.94 229 ALA B O 1
ATOM 3991 N N . LEU B 1 230 ? -6.941 -17.875 3.363 1 98 230 LEU B N 1
ATOM 3992 C CA . LEU B 1 230 ? -5.684 -18.609 3.416 1 98 230 LEU B CA 1
ATOM 3993 C C . LEU B 1 230 ? -4.57 -17.734 4 1 98 230 LEU B C 1
ATOM 3995 O O . LEU B 1 230 ? -3.785 -18.203 4.828 1 98 230 LEU B O 1
ATOM 3999 N N . PHE B 1 231 ? -4.5 -16.547 3.527 1 98.38 231 PHE B N 1
ATOM 4000 C CA . PHE B 1 231 ? -3.609 -15.555 4.109 1 98.38 231 PHE B CA 1
ATOM 4001 C C . PHE B 1 231 ? -4.406 -14.469 4.824 1 98.38 231 PHE B C 1
ATOM 4003 O O . PHE B 1 231 ? -5.172 -13.734 4.191 1 98.38 231 PHE B O 1
ATOM 4010 N N . LEU B 1 232 ? -4.203 -14.422 6.117 1 97.94 232 LEU B N 1
ATOM 4011 C CA . LEU B 1 232 ? -4.844 -13.375 6.906 1 97.94 232 LEU B CA 1
ATOM 4012 C C . LEU B 1 232 ? -4.105 -12.047 6.746 1 97.94 232 LEU B C 1
ATOM 4014 O O . LEU B 1 232 ? -2.926 -12.031 6.387 1 97.94 232 LEU B O 1
ATOM 4018 N N . ALA B 1 233 ? -4.805 -11.008 7.039 1 97.12 233 ALA B N 1
ATOM 4019 C CA . ALA B 1 233 ? -4.227 -9.68 6.879 1 97.12 233 ALA B CA 1
ATOM 4020 C C . ALA B 1 233 ? -2.914 -9.555 7.645 1 97.12 233 ALA B C 1
ATOM 4022 O O . ALA B 1 233 ? -1.951 -8.961 7.148 1 97.12 233 ALA B O 1
ATOM 4023 N N . GLU B 1 234 ? -2.854 -10.07 8.828 1 96.56 234 GLU B N 1
ATOM 4024 C CA . GLU B 1 234 ? -1.686 -9.945 9.695 1 96.56 234 GLU B CA 1
ATOM 4025 C C . GLU B 1 234 ? -0.487 -10.695 9.117 1 96.56 234 GLU B C 1
ATOM 4027 O O . GLU B 1 234 ? 0.66 -10.406 9.469 1 96.56 234 GLU B O 1
ATOM 4032 N N . HIS B 1 235 ? -0.751 -11.664 8.258 1 98.19 235 HIS B N 1
ATOM 4033 C CA . HIS B 1 235 ? 0.344 -12.422 7.656 1 98.19 235 HIS B CA 1
ATOM 4034 C C . HIS B 1 235 ? 1.162 -11.539 6.719 1 98.19 235 HIS B C 1
ATOM 4036 O O . HIS B 1 235 ? 2.303 -11.875 6.383 1 98.19 235 HIS B O 1
ATOM 4042 N N . TYR B 1 236 ? 0.615 -10.391 6.273 1 98.44 236 TYR B N 1
ATOM 4043 C CA . TYR B 1 236 ? 1.294 -9.516 5.324 1 98.44 236 TYR B CA 1
ATOM 4044 C C . TYR B 1 236 ? 2.037 -8.398 6.047 1 98.44 236 TYR B C 1
ATOM 4046 O O . TYR B 1 236 ? 2.604 -7.508 5.41 1 98.44 236 TYR B O 1
ATOM 4054 N N . SER B 1 237 ? 2.1 -8.422 7.398 1 97.12 237 SER B N 1
ATOM 4055 C CA . SER B 1 237 ? 2.682 -7.336 8.18 1 97.12 237 SER B CA 1
ATOM 4056 C C . SER B 1 237 ? 4.113 -7.047 7.734 1 97.12 237 SER B C 1
ATOM 4058 O O . SER B 1 237 ? 4.453 -5.898 7.434 1 97.12 237 SER B O 1
ATOM 4060 N N . LYS B 1 238 ? 4.969 -8.047 7.656 1 97.75 238 LYS B N 1
ATOM 4061 C CA . LYS B 1 238 ? 6.363 -7.855 7.262 1 97.75 238 LYS B CA 1
ATOM 4062 C C . LYS B 1 238 ? 6.469 -7.465 5.793 1 97.75 238 LYS B C 1
ATOM 4064 O O . LYS B 1 238 ? 7.285 -6.613 5.43 1 97.75 238 LYS B O 1
ATOM 4069 N N . THR B 1 239 ? 5.613 -8.117 4.941 1 98.75 239 THR B N 1
ATOM 4070 C CA . THR B 1 239 ? 5.582 -7.777 3.523 1 98.75 239 THR B CA 1
ATOM 4071 C C . THR B 1 239 ? 5.355 -6.281 3.332 1 98.75 239 THR B C 1
ATOM 4073 O O . THR B 1 239 ? 6.145 -5.605 2.668 1 98.75 239 THR B O 1
ATOM 4076 N N . LEU B 1 240 ? 4.344 -5.77 3.99 1 98.38 240 LEU B N 1
ATOM 4077 C CA . LEU B 1 240 ? 3.928 -4.379 3.834 1 98.38 240 LEU B CA 1
ATOM 4078 C C . LEU B 1 240 ? 4.914 -3.438 4.52 1 98.38 240 LEU B C 1
ATOM 4080 O O . LEU B 1 240 ? 5.145 -2.324 4.043 1 98.38 240 LEU B O 1
ATOM 4084 N N . GLN B 1 241 ? 5.48 -3.863 5.609 1 96.81 241 GLN B N 1
ATOM 4085 C CA . GLN B 1 241 ? 6.441 -3.059 6.355 1 96.81 241 GLN B CA 1
ATOM 4086 C C . GLN B 1 241 ? 7.707 -2.814 5.539 1 96.81 241 GLN B C 1
ATOM 4088 O O . GLN B 1 241 ? 8.219 -1.692 5.5 1 96.81 241 GLN B O 1
ATOM 4093 N N . PHE B 1 242 ? 8.188 -3.803 4.805 1 97.69 242 PHE B N 1
ATOM 4094 C CA . PHE B 1 242 ? 9.523 -3.73 4.223 1 97.69 242 PHE B CA 1
ATOM 4095 C C . PHE B 1 242 ? 9.445 -3.377 2.74 1 97.69 242 PHE B C 1
ATOM 4097 O O . PHE B 1 242 ? 10.453 -2.994 2.139 1 97.69 242 PHE B O 1
ATOM 4104 N N . ALA B 1 243 ? 8.25 -3.525 2.129 1 98.38 243 ALA B N 1
ATOM 4105 C CA . ALA B 1 243 ? 8.109 -3.09 0.743 1 98.38 243 ALA B CA 1
ATOM 4106 C C . ALA B 1 243 ? 8.227 -1.573 0.629 1 98.38 243 ALA B C 1
ATOM 4108 O O . ALA B 1 243 ? 7.66 -0.838 1.443 1 98.38 243 ALA B O 1
ATOM 4109 N N . LYS B 1 244 ? 8.891 -1.092 -0.376 1 96.5 244 LYS B N 1
ATOM 4110 C CA . LYS B 1 244 ? 9.18 0.332 -0.512 1 96.5 244 LYS B CA 1
ATOM 4111 C C . LYS B 1 244 ? 8.102 1.042 -1.322 1 96.5 244 LYS B C 1
ATOM 4113 O O . LYS B 1 244 ? 7.891 2.246 -1.161 1 96.5 244 LYS B O 1
ATOM 4118 N N . ASN B 1 245 ? 7.547 0.377 -2.264 1 98 245 ASN B N 1
ATOM 4119 C CA . ASN B 1 245 ? 6.512 0.847 -3.18 1 98 245 ASN B CA 1
ATOM 4120 C C . ASN B 1 245 ? 5.473 -0.236 -3.457 1 98 245 ASN B C 1
ATOM 4122 O O . ASN B 1 245 ? 5.625 -1.023 -4.391 1 98 245 ASN B O 1
ATOM 4126 N N . ILE B 1 246 ? 4.395 -0.311 -2.576 1 98.69 246 ILE B N 1
ATOM 4127 C CA . ILE B 1 246 ? 3.453 -1.422 -2.664 1 98.69 246 ILE B CA 1
ATOM 4128 C C . ILE B 1 246 ? 2.023 -0.895 -2.588 1 98.69 246 ILE B C 1
ATOM 4130 O O . ILE B 1 246 ? 1.712 -0.045 -1.75 1 98.69 246 ILE B O 1
ATOM 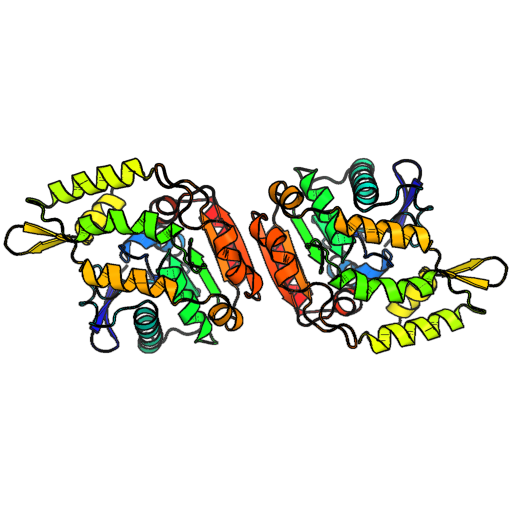4134 N N . HIS B 1 247 ? 1.241 -1.285 -3.5 1 98.62 247 HIS B N 1
ATOM 4135 C CA . HIS B 1 247 ? -0.202 -1.07 -3.494 1 98.62 247 HIS B CA 1
ATOM 4136 C C . HIS B 1 247 ? -0.945 -2.33 -3.066 1 98.62 247 HIS B C 1
ATOM 4138 O O . HIS B 1 247 ? -0.925 -3.34 -3.773 1 98.62 247 HIS B O 1
ATOM 4144 N N . LYS B 1 248 ? -1.539 -2.326 -1.89 1 98.75 248 LYS B N 1
ATOM 4145 C CA . LYS B 1 248 ? -2.375 -3.428 -1.422 1 98.75 248 LYS B CA 1
ATOM 4146 C C . LYS B 1 248 ? -3.842 -3.189 -1.769 1 98.75 248 LYS B C 1
ATOM 4148 O O . LYS B 1 248 ? -4.41 -2.156 -1.407 1 98.75 248 LYS B O 1
ATOM 4153 N N . PHE B 1 249 ? -4.438 -4.098 -2.436 1 98.62 249 PHE B N 1
ATOM 4154 C CA . PHE B 1 249 ? -5.867 -4.113 -2.738 1 98.62 249 PHE B CA 1
ATOM 4155 C C . PHE B 1 249 ? -6.531 -5.344 -2.141 1 98.62 249 PHE B C 1
ATOM 4157 O O . PHE B 1 249 ? -6.141 -6.477 -2.439 1 98.62 249 PHE B O 1
ATOM 4164 N N . THR B 1 250 ? -7.508 -5.188 -1.316 1 98.25 250 THR B N 1
ATOM 4165 C CA . THR B 1 250 ? -8.219 -6.293 -0.681 1 98.25 250 THR B CA 1
ATOM 4166 C C . THR B 1 250 ? -9.477 -6.648 -1.467 1 98.25 250 THR B C 1
ATOM 4168 O O . THR B 1 250 ? -10.344 -5.793 -1.69 1 98.25 250 THR B O 1
ATOM 4171 N N . SER B 1 251 ? -9.539 -7.855 -1.881 1 98 251 SER B N 1
ATOM 4172 C CA . SER B 1 251 ? -10.672 -8.367 -2.648 1 98 251 SER B CA 1
ATOM 4173 C C . SER B 1 251 ? -11.555 -9.266 -1.791 1 98 251 SER B C 1
ATOM 4175 O O . SER B 1 251 ? -11.062 -10.016 -0.951 1 98 251 SER B O 1
ATOM 4177 N N . PRO B 1 252 ? -12.852 -9.219 -2.002 1 96.25 252 PRO B N 1
ATOM 4178 C CA . PRO B 1 252 ? -13.734 -10.156 -1.304 1 96.25 252 PRO B CA 1
ATOM 4179 C C . PRO B 1 252 ? -13.625 -11.586 -1.841 1 96.25 252 PRO B C 1
ATOM 4181 O O . PRO B 1 252 ? -14.203 -12.508 -1.269 1 96.25 252 PRO B O 1
ATOM 4184 N N . SER B 1 253 ? -12.875 -11.805 -2.885 1 97.19 253 SER B N 1
ATOM 4185 C CA . SER B 1 253 ? -12.648 -13.156 -3.396 1 97.19 253 SER B CA 1
ATOM 4186 C C . SER B 1 253 ? -11.992 -14.039 -2.346 1 97.19 253 SER B C 1
ATOM 4188 O O . SER B 1 253 ? -11.406 -13.547 -1.385 1 97.19 253 SER B O 1
ATOM 4190 N N . ASN B 1 254 ? -12.242 -15.336 -2.475 1 97.12 254 ASN B N 1
ATOM 4191 C CA . ASN B 1 254 ? -11.359 -16.219 -1.725 1 97.12 254 ASN B CA 1
ATOM 4192 C C . ASN B 1 254 ? -10.141 -16.625 -2.549 1 97.12 254 ASN B C 1
ATOM 4194 O O . ASN B 1 254 ? -10.016 -16.234 -3.713 1 97.12 254 ASN B O 1
ATOM 4198 N N . HIS B 1 255 ? -9.289 -17.359 -1.936 1 98.12 255 HIS B N 1
ATOM 4199 C CA . HIS B 1 255 ? -8 -17.734 -2.508 1 98.12 255 HIS B CA 1
ATOM 4200 C C . HIS B 1 255 ? -8.172 -18.406 -3.869 1 98.12 255 HIS B C 1
ATOM 4202 O O . HIS B 1 255 ? -7.434 -18.109 -4.809 1 98.12 255 HIS B O 1
ATOM 4208 N N . TYR B 1 256 ? -9.18 -19.25 -4.062 1 97.25 256 TYR B N 1
ATOM 4209 C CA . TYR B 1 256 ? -9.352 -20.031 -5.281 1 97.25 256 TYR B CA 1
ATOM 4210 C C . TYR B 1 256 ? -10.172 -19.266 -6.312 1 97.25 256 TYR B C 1
ATOM 4212 O O . TYR B 1 256 ? -9.859 -19.297 -7.508 1 97.25 256 TYR B O 1
ATOM 4220 N N . THR B 1 257 ? -11.164 -18.516 -5.883 1 97.19 257 THR B N 1
ATOM 4221 C CA . THR B 1 257 ? -11.977 -17.766 -6.836 1 97.19 257 THR B CA 1
ATOM 4222 C C . THR B 1 257 ? -11.18 -16.609 -7.438 1 97.19 257 THR B C 1
ATOM 4224 O O . THR B 1 257 ? -11.555 -16.078 -8.484 1 97.19 257 THR B O 1
ATOM 4227 N N . LEU B 1 258 ? -10.086 -16.266 -6.82 1 98.25 258 LEU B N 1
ATOM 4228 C CA . LEU B 1 258 ? -9.211 -15.219 -7.328 1 98.25 258 LEU B CA 1
ATOM 4229 C C . LEU B 1 258 ? -8.672 -15.586 -8.703 1 98.25 258 LEU B C 1
ATOM 4231 O O . LEU B 1 258 ? -8.516 -14.719 -9.57 1 98.25 258 LEU B O 1
ATOM 4235 N N . VAL B 1 259 ? -8.461 -16.891 -8.977 1 97.69 259 VAL B N 1
ATOM 4236 C CA . VAL B 1 259 ? -7.82 -17.266 -10.227 1 97.69 259 VAL B CA 1
ATOM 4237 C C . VAL B 1 259 ? -8.781 -18.094 -11.078 1 97.69 259 VAL B C 1
ATOM 4239 O O . VAL B 1 259 ? -8.57 -18.266 -12.273 1 97.69 259 VAL B O 1
ATOM 4242 N N . PHE B 1 260 ? -9.867 -18.578 -10.531 1 96.88 260 PHE B N 1
ATOM 4243 C CA . PHE B 1 260 ? -10.758 -19.453 -11.273 1 96.88 260 PHE B CA 1
ATOM 4244 C C . PHE B 1 260 ? -12.055 -18.734 -11.641 1 96.88 260 PHE B C 1
ATOM 4246 O O . PHE B 1 260 ? -13 -19.359 -12.133 1 96.88 260 PHE B O 1
ATOM 4253 N N . SER B 1 261 ? -12.086 -17.469 -11.375 1 94.81 261 SER B N 1
ATOM 4254 C CA . SER B 1 261 ? -13.203 -16.625 -11.789 1 94.81 261 SER B CA 1
ATOM 4255 C C . SER B 1 261 ? -12.719 -15.273 -12.281 1 94.81 261 SER B C 1
ATOM 4257 O O . SER B 1 261 ? -11.633 -14.82 -11.914 1 94.81 261 SER B O 1
ATOM 4259 N N . ASN B 1 262 ? -13.523 -14.75 -13.18 1 94.44 262 ASN B N 1
ATOM 4260 C CA . ASN B 1 262 ? -13.273 -13.359 -13.555 1 94.44 262 ASN B CA 1
ATOM 4261 C C . ASN B 1 262 ? -13.617 -12.406 -12.414 1 94.44 262 ASN B C 1
ATOM 4263 O O . ASN B 1 262 ? -14.734 -12.43 -11.891 1 94.44 262 ASN B O 1
ATOM 4267 N N . ARG B 1 263 ? -12.672 -11.633 -11.977 1 96.44 263 ARG B N 1
ATOM 4268 C CA . ARG B 1 263 ? -12.828 -10.695 -10.875 1 96.44 263 ARG B CA 1
ATOM 4269 C C . ARG B 1 263 ? -12.672 -9.25 -11.352 1 96.44 263 ARG B C 1
ATOM 4271 O O . ARG B 1 263 ? -11.562 -8.711 -11.352 1 96.44 263 ARG B O 1
ATOM 4278 N N . PRO B 1 264 ? -13.781 -8.602 -11.68 1 97.31 264 PRO B N 1
ATOM 4279 C CA . PRO B 1 264 ? -13.688 -7.27 -12.281 1 97.31 264 PRO B CA 1
ATOM 4280 C C . PRO B 1 264 ? -12.922 -6.281 -11.406 1 97.31 264 PRO B C 1
ATOM 4282 O O . PRO B 1 264 ? -12.156 -5.457 -11.922 1 97.31 264 PRO B O 1
ATOM 4285 N N . GLU B 1 265 ? -13.148 -6.336 -10.086 1 96.31 265 GLU B N 1
ATOM 4286 C CA . GLU B 1 265 ? -12.477 -5.395 -9.195 1 96.31 265 GLU B CA 1
ATOM 4287 C C . GLU B 1 265 ? -10.969 -5.625 -9.188 1 96.31 265 GLU B C 1
ATOM 4289 O O . GLU B 1 265 ? -10.188 -4.672 -9.117 1 96.31 265 GLU B O 1
ATOM 4294 N N . VAL B 1 266 ? -10.547 -6.871 -9.273 1 98.5 266 VAL B N 1
ATOM 4295 C CA . VAL B 1 266 ? -9.133 -7.215 -9.328 1 98.5 266 VAL B CA 1
ATOM 4296 C C . VAL B 1 266 ? -8.555 -6.836 -10.688 1 98.5 266 VAL B C 1
ATOM 4298 O O . VAL B 1 266 ? -7.461 -6.277 -10.773 1 98.5 266 VAL B O 1
ATOM 4301 N N . ASN B 1 267 ? -9.352 -7.172 -11.773 1 98.56 267 ASN B N 1
ATOM 4302 C CA . ASN B 1 267 ? -8.938 -6.812 -13.125 1 98.56 267 ASN B CA 1
ATOM 4303 C C . ASN B 1 267 ? -8.656 -5.32 -13.25 1 98.56 267 ASN B C 1
ATOM 4305 O O . ASN B 1 267 ? -7.648 -4.918 -13.836 1 98.56 267 ASN B O 1
ATOM 4309 N N . LYS B 1 268 ? -9.523 -4.535 -12.695 1 97.19 268 LYS B N 1
ATOM 4310 C CA . LYS B 1 268 ? -9.367 -3.084 -12.734 1 97.19 268 LYS B CA 1
ATOM 4311 C C . LYS B 1 268 ? -8.086 -2.652 -12.031 1 97.19 268 LYS B C 1
ATOM 4313 O O . LYS B 1 268 ? -7.336 -1.819 -12.547 1 97.19 268 LYS B O 1
ATOM 4318 N N . ALA B 1 269 ? -7.824 -3.209 -10.844 1 98 269 ALA B N 1
ATOM 4319 C CA . ALA B 1 269 ? -6.617 -2.887 -10.086 1 98 269 ALA B CA 1
ATOM 4320 C C . ALA B 1 269 ? -5.359 -3.24 -10.875 1 98 269 ALA B C 1
ATOM 4322 O O . ALA B 1 269 ? -4.402 -2.465 -10.914 1 98 269 ALA B O 1
ATOM 4323 N N . ILE B 1 270 ? -5.379 -4.344 -11.562 1 98.75 270 ILE B N 1
ATOM 4324 C CA . ILE B 1 270 ? -4.227 -4.816 -12.32 1 98.75 270 ILE B CA 1
ATOM 4325 C C . ILE B 1 270 ? -3.986 -3.904 -13.523 1 98.75 270 ILE B C 1
ATOM 4327 O O . ILE B 1 270 ? -2.854 -3.482 -13.773 1 98.75 270 ILE B O 1
ATOM 4331 N N . VAL B 1 271 ? -5.02 -3.592 -14.266 1 98.12 271 VAL B N 1
ATOM 4332 C CA . VAL B 1 271 ? -4.891 -2.758 -15.453 1 98.12 271 VAL B CA 1
ATOM 4333 C C . VAL B 1 271 ? -4.379 -1.373 -15.062 1 98.12 271 VAL B C 1
ATOM 4335 O O . VAL B 1 271 ? -3.488 -0.827 -15.719 1 98.12 271 VAL B O 1
ATOM 4338 N N . GLN B 1 272 ? -4.926 -0.837 -14.023 1 96.62 272 GLN B N 1
ATOM 4339 C CA . GLN B 1 272 ? -4.477 0.465 -13.539 1 96.62 272 GLN B CA 1
ATOM 4340 C C . GLN B 1 272 ? -3.012 0.422 -13.117 1 96.62 272 GLN B C 1
ATOM 4342 O O . GLN B 1 272 ? -2.246 1.338 -13.43 1 96.62 272 GLN B O 1
ATOM 4347 N N . PHE B 1 273 ? -2.613 -0.605 -12.367 1 98.25 273 PHE B N 1
ATOM 4348 C CA . PHE B 1 273 ? -1.229 -0.792 -11.953 1 98.25 273 PHE B CA 1
ATOM 4349 C C . PHE B 1 273 ? -0.296 -0.807 -13.156 1 98.25 273 PHE B C 1
ATOM 4351 O O . PHE B 1 273 ? 0.729 -0.123 -13.164 1 98.25 273 PHE B O 1
ATOM 4358 N N . LEU B 1 274 ? -0.718 -1.562 -14.195 1 98.25 274 LEU B N 1
ATOM 4359 C CA . LEU B 1 274 ? 0.114 -1.729 -15.383 1 98.25 274 LEU B CA 1
ATOM 4360 C C . LEU B 1 274 ? 0.228 -0.417 -16.156 1 98.25 274 LEU B C 1
ATOM 4362 O O . LEU B 1 274 ? 1.293 -0.097 -16.688 1 98.25 274 LEU B O 1
ATOM 4366 N N . LYS B 1 275 ? -0.813 0.362 -16.219 1 94.56 275 LYS B N 1
ATOM 4367 C CA . LYS B 1 275 ? -0.803 1.646 -16.906 1 94.56 275 LYS B CA 1
ATOM 4368 C C . LYS B 1 275 ? 0.178 2.617 -16.25 1 94.56 275 LYS B C 1
ATOM 4370 O O . LYS B 1 275 ? 0.701 3.518 -16.922 1 94.56 275 LYS B O 1
ATOM 4375 N N . ASN B 1 276 ? 0.425 2.391 -15.023 1 93.12 276 ASN B N 1
ATOM 4376 C CA . ASN B 1 276 ? 1.239 3.332 -14.266 1 93.12 276 ASN B CA 1
ATOM 4377 C C . ASN B 1 276 ? 2.707 2.916 -14.242 1 93.12 276 ASN B C 1
ATOM 4379 O O . ASN B 1 276 ? 3.543 3.604 -13.656 1 93.12 276 ASN B O 1
ATOM 4383 N N . LEU B 1 277 ? 2.99 1.757 -14.734 1 94.31 277 LEU B N 1
ATOM 4384 C CA . LEU B 1 277 ? 4.379 1.311 -14.766 1 94.31 277 LEU B CA 1
ATOM 4385 C C . LEU B 1 277 ? 5.18 2.094 -15.805 1 94.31 277 LEU B C 1
ATOM 4387 O O . LEU B 1 277 ? 6.355 2.396 -15.586 1 94.31 277 LEU B O 1
#

Secondary structure (DSSP, 8-state):
-EEEEEEETTEEEEEEEE-BSS-EEEEE--TT--GGGGHHHHHHHBBTBEEEEEEPTTSTTS-PPPTT--HHHHHHHHHHHHHHTT--S-EEEEETHHHHHHHHHHHH-S---EEEEES-SS---HHHHHHHGGGGGGGG--BSSHHHHHHHHHHHHHHTTPPP-HHHHHHHHHTEEEETTEEEESS-HHHHHHHHHGGGG--HHHHHTT--S-EEEEEE-S-BTTB--SS-GGGGHHHHHH-SEEEEEEES--TTHHHHS--HHHHHHHHHHHHT-/-EEEEEEETTEEEEEEEE-BSS-EEEEE--TT--GGGGHHHHHHHBBTBEEEEEEPTTSTTS-PPPTT--HHHHHHHHHHHHHHTT--S-EEEEETHHHHHHHHHHHH-S---EEEEES-SS---HHHHHHHGGGGGGGG--BSSHHHHHHHHHHHHHHTTPPP-HHHHHHHHHTEEEETTEEEESS-HHHHHHHHHGGGG--HHHHHTT--S-EEEEEE-S-BTTB--SS-GGGGHHHHHH-SEEEEEEES--TTHHHHS--HHHHHHHHHHHHT-

Organism: NCBI:txid1368476

Solvent-accessible surface area (backbone atoms only — not comparable to full-atom values): 27631 Å² total; per-residue (Å²): 119,48,76,49,73,42,80,39,96,90,32,39,35,22,30,41,40,27,64,40,73,77,48,43,36,43,34,34,30,34,81,88,44,23,34,67,47,44,42,58,58,43,68,71,39,37,62,50,23,19,30,34,24,29,15,54,57,28,16,52,81,17,30,72,52,59,95,75,48,25,49,66,50,53,24,53,40,50,54,48,46,37,59,75,68,66,57,72,51,33,28,34,32,9,28,29,54,14,9,40,24,40,48,47,43,36,35,74,39,89,52,39,51,30,38,38,25,39,50,42,49,44,55,60,54,69,67,41,48,68,63,50,56,76,61,46,61,63,36,69,42,77,26,84,35,68,63,56,48,44,53,49,50,51,52,53,38,44,57,46,69,35,71,89,43,74,64,57,54,51,47,52,61,56,39,39,45,79,54,95,85,26,24,31,42,61,40,51,44,70,58,47,52,40,33,58,58,37,43,66,72,52,52,36,53,71,34,27,62,45,32,83,39,47,32,40,35,40,40,27,61,17,50,46,54,94,41,65,29,68,61,49,57,74,33,34,38,50,30,63,45,35,35,41,34,34,32,40,38,59,38,78,38,19,72,64,36,59,43,66,37,88,48,67,73,59,51,49,53,49,52,53,53,58,71,70,98,117,48,76,49,73,44,80,38,96,90,32,39,35,22,32,40,40,27,63,39,73,76,46,42,35,43,34,34,31,34,81,88,46,23,35,70,46,46,42,56,58,42,68,70,40,38,61,49,23,18,30,35,25,30,16,54,57,29,17,50,81,17,30,71,51,58,96,75,46,26,48,66,50,54,25,52,40,50,55,47,46,37,58,75,68,65,58,72,52,34,29,34,32,8,29,31,53,15,9,39,24,40,47,48,42,37,34,76,39,89,54,40,51,30,37,39,25,39,53,42,50,43,55,60,53,68,66,41,48,67,64,51,55,77,61,46,60,61,34,70,42,77,25,86,37,69,65,56,48,45,54,50,50,52,51,53,39,44,57,45,70,35,72,88,44,72,65,56,51,51,46,50,62,57,38,39,46,80,54,96,83,25,23,30,42,63,39,51,43,72,56,47,52,41,33,56,58,37,44,67,71,53,51,37,53,70,33,28,62,46,32,83,39,48,30,39,35,39,40,27,61,18,48,47,52,94,40,65,30,68,60,50,56,74,34,34,38,49,31,64,46,35,34,40,34,34,33,40,38,58,38,78,39,19,71,63,36,60,44,67,39,88,47,67,73,57,51,50,53,49,53,54,53,60,73,69,100

pLDDT: mean 97.36, std 1.66, range [89.81, 98.94]

Foldseek 3Di:
DDKDWDDFPRWIKIKDKADADQFEEEEEEALQFFQLLQVLVCVLCGHHYIYIGIGFAQFFPIHHADPQDALVVSLRRVLRVCVVVVGFQYEYEYAASGLLSRLQNLLVDDSHQEYEYHAYLFADDVLLVVVVVVVLVQQPDWAQDLVRQLVVVCVQVVLQVFDDDPSVSVRSSRQWDDDPNTIGGSGDSVSSVSHVVNSNVRDLLSRQLRRDHAYEYEHAQAAGRVHTASDDPVRCVSNVVRHDHYHYDYDPHGSSCSRRDDDVVVSVVVVVVVVVD/DDKDWDDFPRWIKIKDKADADQFEEEEEEALQFFQLLQVLVCVLCGHHYIYIGIGFAQFFPIHHADPQDALVVSLRRVLRVCVVVVGFQYEYEYAASGLLSRLQNLLVDDSHQEYEYHAYLFADDVLLVVVVVVVLVQQPDWAQDLVRQLVVVCVQVVLQVFDDDPSVSVRSSRQWDDDPNTIGGSGDSVSSVSHVVNSNVRDLLSRQLRRDHAYEYEHAQAAGRVHTASDDPVRCVSNVVRHPHYHYDYDPHGSSCSRRDDDVVVSVVVVVVVVVD

Sequence (554 aa):
METNVVNVNGGELFYADYPGTQGTIVAVHGLTGNHKQMHYYAQLLKGDYRFISVDLKGRGNSGQAPENTSIEQHTKDILVLLEQLEIENPILMGYSMGAFIMANVASKRSDVKGVILLDGAATATDHQRNIIEPSLGRISKLYESAQSYIDEIKGIYGRLGVEWTDHIESVGHYEIGKVDGYWKNKSDEAKIRQDLESFFEYEPSQVFSNIYCPILLIHSEGNIGTNPALFLAEHYSKTLQFAKNIHKFTSPSNHYTLVFSNRPEVNKAIVQFLKNLMETNVVNVNGGELFYADYPGTQGTIVAVHGLTGNHKQMHYYAQLLKGDYRFISVDLKGRGNSGQAPENTSIEQHTKDILVLLEQLEIENPILMGYSMGAFIMANVASKRSDVKGVILLDGAATATDHQRNIIEPSLGRISKLYESAQSYIDEIKGIYGRLGVEWTDHIESVGHYEIGKVDGYWKNKSDEAKIRQDLESFFEYEPSQVFSNIYCPILLIHSEGNIGTNPALFLAEHYSKTLQFAKNIHKFTSPSNHYTLVFSNRPEVNKAIVQFLKNL

Nearest PDB structures (foldseek):
  3om8-assembly1_B  TM=7.825E-01  e=5.084E-16  Pseudomonas aeruginosa PAO1
  8clq-assembly1_D  TM=7.258E-01  e=2.713E-15  Streptomyces coelicoflavus
  6y9f-assembly1_A  TM=7.177E-01  e=2.117E-15  synthetic construct
  8v16-assembly2_A  TM=7.475E-01  e=1.958E-13  uncultured Pseudomonadota bacterium
  3u1t-assembly2_B  TM=6.454E-01  e=3.448E-14  unidentified